Protein AF-A0A4Y9XRD5-F1 (afdb_monomer_lite)

Sequence (574 aa):
MANSDLPDIPLIPIDLPARDARLPQLYKALDHPRHPSVIAAGRTYLYHVQTSDEGRRLMEETLANLTADQSGSYQDRLHAGILQVKPGDMVFSRKEDEPNKTGMADFFQVLVGDRRLWTAEQIAALVALREDILGPREFRTAEKPSRDPQTGLLAGGTAYERTGVLSGKDRGRAYNVGQMKQAQRGVIAPSSNVKAVHDPTPQQKDKDALQSRLIHISTEVAMQSLQYVTDCEEIRNYRDVVCAPIIGHESNCMFDSLQVNVSPATCEDDETIHTEDTLGNSDMLGRSGAEHVDHHDYLGSYSSMLSLSDCPHNWEPARLEITGMGIFVLLTDMTGMIFSGRHKHCPSSIRRPQDAPPAPWAYRLNIILYPAETVAKSDGVVPLAAFPMPKGDGNNNRLSRPYLPTVPWLLAPGQVAPVIQGHSPIPLAVYGDGHEFQNEWPSSNEHFDHTPGVPELPSLLVEAAVFGGIQGPGGRLSNKGTAVSRPSKATPATGATLTEAVGQYRKKQLLPIPTAASRSKVSNVIQQSALHVSGLSDKGKKCAHDTIPVTRTTHKRARITYTDHPSQLLVYRI

pLDDT: mean 70.8, std 28.57, range [24.53, 98.5]

Radius of gyration: 29.86 Å; chains: 1; bounding box: 94×77×71 Å

Structure (mmCIF, N/CA/C/O backbone):
data_AF-A0A4Y9XRD5-F1
#
_entry.id   AF-A0A4Y9XRD5-F1
#
loop_
_atom_site.group_PDB
_atom_site.id
_atom_site.type_symbol
_atom_site.label_atom_id
_atom_site.label_alt_id
_atom_site.label_comp_id
_atom_site.label_asym_id
_atom_site.label_entity_id
_atom_site.label_seq_id
_atom_site.pdbx_PDB_ins_code
_atom_site.Cartn_x
_atom_site.Cartn_y
_atom_site.Cartn_z
_atom_site.occupancy
_atom_site.B_iso_or_equiv
_atom_site.auth_seq_id
_atom_site.auth_comp_id
_atom_site.auth_asym_id
_atom_site.auth_atom_id
_atom_site.pdbx_PDB_model_num
ATOM 1 N N . MET A 1 1 ? 28.708 -15.731 -15.068 1.00 45.31 1 MET A N 1
ATOM 2 C CA . MET A 1 1 ? 28.421 -15.393 -16.478 1.00 45.31 1 MET A CA 1
ATOM 3 C C . MET A 1 1 ? 28.337 -13.882 -16.546 1.00 45.31 1 MET A C 1
ATOM 5 O O . MET A 1 1 ? 27.774 -13.306 -15.623 1.00 45.31 1 MET A O 1
ATOM 9 N N . ALA A 1 2 ? 28.974 -13.236 -17.519 1.00 46.56 2 ALA A N 1
ATOM 10 C CA . ALA A 1 2 ? 28.849 -11.788 -17.666 1.00 46.56 2 ALA A CA 1
ATOM 11 C C . ALA A 1 2 ? 27.420 -11.458 -18.133 1.00 46.56 2 ALA A C 1
ATOM 13 O O . ALA A 1 2 ? 26.852 -12.203 -18.928 1.00 46.56 2 ALA A O 1
ATOM 14 N N . ASN A 1 3 ? 26.835 -10.353 -17.658 1.00 54.28 3 ASN A N 1
ATOM 15 C CA . ASN A 1 3 ? 25.468 -9.931 -18.015 1.00 54.28 3 ASN A CA 1
ATOM 16 C C . ASN A 1 3 ? 25.256 -9.673 -19.528 1.00 54.28 3 ASN A C 1
ATOM 18 O O . ASN A 1 3 ? 24.128 -9.424 -19.937 1.00 54.28 3 ASN A O 1
ATOM 22 N N . SER A 1 4 ? 26.309 -9.720 -20.353 1.00 56.06 4 SER A N 1
ATOM 23 C CA . SER A 1 4 ? 26.270 -9.497 -21.805 1.00 56.06 4 SER A CA 1
ATOM 24 C C . SER A 1 4 ? 25.754 -10.679 -22.632 1.00 56.06 4 SER A C 1
ATOM 26 O O . SER A 1 4 ? 25.512 -10.497 -23.820 1.00 56.06 4 SER A O 1
ATOM 28 N N . ASP A 1 5 ? 25.604 -11.867 -22.037 1.00 70.00 5 ASP A N 1
ATOM 29 C CA . ASP A 1 5 ? 25.270 -13.098 -22.777 1.00 70.00 5 ASP A CA 1
ATOM 30 C C . ASP A 1 5 ? 23.795 -13.516 -22.637 1.00 70.00 5 ASP A C 1
ATOM 32 O O . ASP A 1 5 ? 23.379 -14.539 -23.186 1.00 70.00 5 ASP A O 1
ATOM 36 N N . LEU A 1 6 ? 22.994 -12.760 -21.880 1.00 79.62 6 LEU A N 1
ATOM 37 C CA . LEU A 1 6 ? 21.561 -13.024 -21.764 1.00 79.62 6 LEU A CA 1
ATOM 38 C C . LEU A 1 6 ? 20.837 -12.549 -23.035 1.00 79.62 6 LEU A C 1
ATOM 40 O O . LEU A 1 6 ? 21.185 -11.498 -23.574 1.00 79.62 6 LEU A O 1
ATOM 44 N N . PRO A 1 7 ? 19.836 -13.295 -23.529 1.00 87.56 7 PRO A N 1
ATOM 45 C CA . PRO A 1 7 ? 19.021 -12.839 -24.644 1.00 87.56 7 PRO A CA 1
ATOM 46 C C . PRO A 1 7 ? 18.125 -11.668 -24.225 1.00 87.56 7 PRO A C 1
ATOM 48 O O . PRO A 1 7 ? 17.737 -11.537 -23.061 1.00 87.56 7 PRO A O 1
ATOM 51 N N . ASP A 1 8 ? 17.751 -10.848 -25.202 1.00 93.31 8 ASP A N 1
ATOM 52 C CA . ASP A 1 8 ? 16.735 -9.819 -25.013 1.00 93.31 8 ASP A CA 1
ATOM 53 C C . ASP A 1 8 ? 15.398 -10.440 -24.600 1.00 93.31 8 ASP A C 1
ATOM 55 O O . ASP A 1 8 ? 14.996 -11.497 -25.095 1.00 93.31 8 ASP A O 1
ATOM 59 N N . ILE A 1 9 ? 14.677 -9.749 -23.718 1.00 94.56 9 ILE A N 1
ATOM 60 C CA . ILE A 1 9 ? 13.353 -10.187 -23.275 1.00 94.56 9 ILE A CA 1
ATOM 61 C C . ILE A 1 9 ? 12.340 -9.988 -24.405 1.00 94.56 9 ILE A C 1
ATOM 63 O O . ILE A 1 9 ? 12.159 -8.851 -24.859 1.00 94.56 9 ILE A O 1
ATOM 67 N N . PRO A 1 10 ? 11.594 -11.033 -24.804 1.00 95.38 10 PRO A N 1
ATOM 68 C CA . PRO A 1 10 ? 10.492 -10.883 -25.740 1.00 95.38 10 PRO A CA 1
ATOM 69 C C . PRO A 1 10 ? 9.363 -10.039 -25.136 1.00 95.38 10 PRO A C 1
ATOM 71 O O . PRO A 1 10 ? 8.828 -10.359 -24.069 1.00 95.38 10 PRO A O 1
ATOM 74 N N . LEU A 1 11 ? 8.970 -8.984 -25.851 1.00 97.31 11 LEU A N 1
ATOM 75 C CA . LEU A 1 11 ? 7.864 -8.102 -25.483 1.00 97.31 11 LEU A CA 1
ATOM 76 C C . LEU A 1 11 ? 6.689 -8.295 -26.444 1.00 97.31 11 LEU A C 1
ATOM 78 O O . LEU A 1 11 ? 6.845 -8.184 -27.659 1.00 97.31 11 LEU A O 1
ATOM 82 N N . ILE A 1 12 ? 5.500 -8.544 -25.896 1.00 97.94 12 ILE A N 1
ATOM 83 C CA . ILE A 1 12 ? 4.251 -8.636 -26.662 1.00 97.94 12 ILE A CA 1
ATOM 84 C C . ILE A 1 12 ? 3.376 -7.430 -26.302 1.00 97.94 12 ILE A C 1
ATOM 86 O O . ILE A 1 12 ? 2.995 -7.317 -25.134 1.00 97.94 12 ILE A O 1
ATOM 90 N N . PRO A 1 13 ? 3.038 -6.537 -27.252 1.00 97.94 13 PRO A N 1
ATOM 91 C CA . PRO A 1 13 ? 2.127 -5.428 -26.987 1.00 97.94 13 PRO A CA 1
ATOM 92 C C . PRO A 1 13 ? 0.782 -5.930 -26.459 1.00 97.94 13 PRO A C 1
ATOM 94 O O . PRO A 1 13 ? 0.221 -6.897 -26.978 1.00 97.94 13 PRO A O 1
ATOM 97 N N . ILE A 1 14 ? 0.263 -5.275 -25.424 1.00 97.88 14 ILE A N 1
ATOM 98 C CA . ILE A 1 14 ? -1.069 -5.558 -24.894 1.00 97.88 14 ILE A CA 1
ATOM 99 C C . ILE A 1 14 ? -2.063 -4.647 -25.603 1.00 97.88 14 ILE A C 1
ATOM 101 O O . ILE A 1 14 ? -1.962 -3.423 -25.510 1.00 97.88 14 ILE A O 1
ATOM 105 N N . ASP A 1 15 ? -3.019 -5.256 -26.298 1.00 96.56 15 ASP A N 1
ATOM 106 C CA . ASP A 1 15 ? -4.104 -4.535 -26.953 1.00 96.56 15 ASP A CA 1
ATOM 107 C C . ASP A 1 15 ? -5.185 -4.155 -25.930 1.00 96.56 15 ASP A C 1
ATOM 109 O O . ASP A 1 15 ? -5.810 -5.017 -25.307 1.00 96.56 15 ASP A O 1
ATOM 113 N N . LEU A 1 16 ? -5.364 -2.849 -25.734 1.00 96.44 16 LEU A N 1
ATOM 114 C CA . LEU A 1 16 ? -6.369 -2.244 -24.860 1.00 96.44 16 LEU A CA 1
ATOM 115 C C . LEU A 1 16 ? -7.093 -1.157 -25.676 1.00 96.44 16 LEU A C 1
ATOM 117 O O . LEU A 1 16 ? -6.726 0.013 -25.576 1.00 96.44 16 LEU A O 1
ATOM 121 N N . PRO A 1 17 ? -8.106 -1.511 -26.494 1.00 92.31 17 PRO A N 1
ATOM 122 C CA . PRO A 1 17 ? -8.642 -0.633 -27.545 1.00 92.31 17 PRO A CA 1
ATOM 123 C C . PRO A 1 17 ? -9.184 0.723 -27.073 1.00 92.31 17 PRO A C 1
ATOM 125 O O . PRO A 1 17 ? -9.184 1.686 -27.832 1.00 92.31 17 PRO A O 1
ATOM 128 N N . ALA A 1 18 ? -9.661 0.799 -25.830 1.00 95.69 18 ALA A N 1
ATOM 129 C CA . ALA A 1 18 ? -10.224 2.009 -25.233 1.00 95.69 18 ALA A CA 1
ATOM 130 C C . ALA A 1 18 ? -9.233 2.777 -24.343 1.00 95.69 18 ALA A C 1
ATOM 132 O O . ALA A 1 18 ? -9.622 3.739 -23.683 1.00 95.69 18 ALA A O 1
ATOM 133 N N . ARG A 1 19 ? -7.967 2.343 -24.288 1.00 95.31 19 ARG A N 1
ATOM 134 C CA . ARG A 1 19 ? -6.946 2.958 -23.441 1.00 95.31 19 ARG A CA 1
ATOM 135 C C . ARG A 1 19 ? -6.687 4.389 -23.889 1.00 95.31 19 ARG A C 1
ATOM 137 O O . ARG A 1 19 ? -6.469 4.646 -25.072 1.00 95.31 19 ARG A O 1
ATOM 144 N N . ASP A 1 20 ? -6.665 5.310 -22.930 1.00 94.19 20 ASP A N 1
ATOM 145 C CA . ASP A 1 20 ? -6.269 6.693 -23.184 1.00 94.19 20 ASP A CA 1
ATOM 146 C C . ASP A 1 20 ? -4.866 6.721 -23.812 1.00 94.19 20 ASP A C 1
ATOM 148 O O . ASP A 1 20 ? -3.913 6.194 -23.238 1.00 94.19 20 ASP A O 1
ATOM 152 N N . ALA A 1 21 ? -4.741 7.341 -24.987 1.00 92.94 21 ALA A N 1
ATOM 153 C CA . ALA A 1 21 ? -3.493 7.404 -25.749 1.00 92.94 21 ALA A CA 1
ATOM 154 C C . ALA A 1 21 ? -2.358 8.138 -25.011 1.00 92.94 21 ALA A C 1
ATOM 156 O O . ALA A 1 21 ? -1.198 8.028 -25.399 1.00 92.94 21 ALA A O 1
ATOM 157 N N . ARG A 1 22 ? -2.687 8.895 -23.958 1.00 91.69 22 ARG A N 1
ATOM 158 C CA . ARG A 1 22 ? -1.724 9.543 -23.061 1.00 91.69 22 ARG A CA 1
ATOM 159 C C . ARG A 1 22 ? -1.058 8.570 -22.088 1.00 91.69 22 ARG A C 1
ATOM 161 O O . ARG A 1 22 ? -0.001 8.887 -21.549 1.00 91.69 22 ARG A O 1
ATOM 168 N N . LEU A 1 23 ? -1.680 7.424 -21.815 1.00 93.38 23 LEU A N 1
ATOM 169 C CA . LEU A 1 23 ? -1.117 6.394 -20.946 1.00 93.38 23 LEU A CA 1
ATOM 170 C C . LEU A 1 23 ? -0.045 5.598 -21.697 1.00 93.38 23 LEU A C 1
ATOM 172 O O . LEU A 1 23 ? -0.169 5.381 -22.904 1.00 93.38 23 LEU A O 1
ATOM 176 N N . PRO A 1 24 ? 0.984 5.085 -21.003 1.00 94.38 24 PRO A N 1
ATOM 177 C CA . PRO A 1 24 ? 2.035 4.335 -21.671 1.00 94.38 24 PRO A CA 1
ATOM 178 C C . PRO A 1 24 ? 1.489 3.036 -22.278 1.00 94.38 24 PRO A C 1
ATOM 180 O O . PRO A 1 24 ? 0.614 2.379 -21.695 1.00 94.38 24 PRO A O 1
ATOM 183 N N . GLN A 1 25 ? 2.036 2.637 -23.431 1.00 96.38 25 GLN A N 1
ATOM 184 C CA . GLN A 1 25 ? 1.803 1.311 -24.001 1.00 96.38 25 GLN A CA 1
ATOM 185 C C . GLN A 1 25 ? 2.374 0.252 -23.056 1.00 96.38 25 GLN A C 1
ATOM 187 O O . GLN A 1 25 ? 3.545 0.307 -22.672 1.00 96.38 25 GLN A O 1
ATOM 192 N N . LEU A 1 26 ? 1.542 -0.727 -22.709 1.00 98.12 26 LEU A N 1
ATOM 193 C CA . LEU A 1 26 ? 1.940 -1.853 -21.877 1.00 98.12 26 LEU A CA 1
ATOM 194 C C . LEU A 1 26 ? 2.337 -3.039 -22.756 1.00 98.12 26 LEU A C 1
ATOM 196 O O . LEU A 1 26 ? 1.710 -3.318 -23.780 1.00 98.12 26 LEU A O 1
ATOM 200 N N . TYR A 1 27 ? 3.354 -3.763 -22.321 1.00 98.50 27 TYR A N 1
ATOM 201 C CA . TYR A 1 27 ? 3.843 -4.979 -22.945 1.00 98.50 27 TYR A CA 1
ATOM 202 C C . TYR A 1 27 ? 3.793 -6.110 -21.930 1.00 98.50 27 TYR A C 1
ATOM 204 O O . TYR A 1 27 ? 4.066 -5.911 -20.748 1.00 98.50 27 TYR A O 1
ATOM 212 N N . LYS A 1 28 ? 3.489 -7.318 -22.390 1.00 98.12 28 LYS A N 1
ATOM 213 C CA . LYS A 1 28 ? 3.773 -8.534 -21.640 1.00 98.12 28 LYS A CA 1
ATOM 214 C C . LYS A 1 28 ? 5.231 -8.912 -21.891 1.00 98.12 28 LYS A C 1
ATOM 216 O O . LYS A 1 28 ? 5.598 -9.177 -23.034 1.00 98.12 28 LYS A O 1
ATOM 221 N N . ALA A 1 29 ? 6.032 -8.944 -20.833 1.00 97.19 29 ALA A N 1
ATOM 222 C CA . ALA A 1 29 ? 7.408 -9.423 -20.867 1.00 97.19 29 ALA A CA 1
ATOM 223 C C . ALA A 1 29 ? 7.432 -10.927 -20.566 1.00 97.19 29 ALA A C 1
ATOM 225 O O . ALA A 1 29 ? 6.934 -11.363 -19.525 1.00 97.19 29 ALA A O 1
ATOM 226 N N . LEU A 1 30 ? 7.963 -11.729 -21.489 1.00 94.38 30 LEU A N 1
ATOM 227 C CA . LEU A 1 30 ? 8.074 -13.178 -21.309 1.00 94.38 30 LEU A CA 1
ATOM 228 C C . LEU A 1 30 ? 9.370 -13.528 -20.577 1.00 94.38 30 LEU A C 1
ATOM 230 O O . LEU A 1 30 ? 10.419 -13.004 -20.930 1.00 94.38 30 LEU A O 1
ATOM 234 N N . ASP A 1 31 ? 9.287 -14.406 -19.574 1.00 90.88 31 ASP A N 1
ATOM 235 C CA . ASP A 1 31 ? 10.446 -14.947 -18.846 1.00 90.88 31 ASP A CA 1
ATOM 236 C C . ASP A 1 31 ? 11.402 -13.870 -18.298 1.00 90.88 31 ASP A C 1
ATOM 238 O O . ASP A 1 31 ? 12.624 -13.981 -18.369 1.00 90.88 31 ASP A O 1
ATOM 242 N N . HIS A 1 32 ? 10.831 -12.793 -17.753 1.00 94.50 32 HIS A N 1
ATOM 243 C CA . HIS A 1 32 ? 11.605 -11.671 -17.230 1.00 94.50 32 HIS A CA 1
ATOM 244 C C . HIS A 1 32 ? 12.538 -12.123 -16.087 1.00 94.50 32 HIS A C 1
ATOM 246 O O . HIS A 1 32 ? 12.044 -12.662 -15.095 1.00 94.50 32 HIS A O 1
ATOM 252 N N . PRO A 1 33 ? 13.858 -11.851 -16.136 1.00 92.88 33 PRO A N 1
ATOM 253 C CA . PRO A 1 33 ? 14.829 -12.420 -15.199 1.00 92.88 33 PRO A CA 1
ATOM 254 C C . PRO A 1 33 ? 14.672 -11.889 -13.771 1.00 92.88 33 PRO A C 1
ATOM 256 O O . PRO A 1 33 ? 15.080 -12.543 -12.817 1.00 92.88 33 PRO A O 1
ATOM 259 N N . ARG A 1 34 ? 14.052 -10.711 -13.614 1.00 92.44 34 ARG A N 1
ATOM 260 C CA . ARG A 1 34 ? 13.703 -10.130 -12.305 1.00 92.44 34 ARG A CA 1
ATOM 261 C C . ARG A 1 34 ? 12.326 -10.557 -11.776 1.00 92.44 34 ARG A C 1
ATOM 263 O O . ARG A 1 34 ? 11.930 -10.071 -10.725 1.00 92.44 34 ARG A O 1
ATOM 270 N N . HIS A 1 35 ? 11.590 -11.422 -12.484 1.00 92.69 35 HIS A N 1
ATOM 271 C CA . HIS A 1 35 ? 10.378 -12.048 -11.950 1.00 92.69 35 HIS A CA 1
ATOM 272 C C . HIS A 1 35 ? 10.778 -13.341 -11.220 1.00 92.69 35 HIS A C 1
ATOM 274 O O . HIS A 1 35 ? 11.271 -14.272 -11.861 1.00 92.69 35 HIS A O 1
ATOM 280 N N . PRO A 1 36 ? 10.582 -13.448 -9.895 1.00 87.50 36 PRO A N 1
ATOM 281 C CA . PRO A 1 36 ? 10.990 -14.634 -9.150 1.00 87.50 36 PRO A CA 1
ATOM 282 C C . PRO A 1 36 ? 10.226 -15.888 -9.583 1.00 87.50 36 PRO A C 1
ATOM 284 O O . PRO A 1 36 ? 8.997 -15.907 -9.605 1.00 87.50 36 PRO A O 1
ATOM 287 N N . SER A 1 37 ? 10.944 -16.984 -9.829 1.00 84.00 37 SER A N 1
ATOM 288 C CA . SER A 1 37 ? 10.353 -18.263 -10.258 1.00 84.00 37 SER A CA 1
ATOM 289 C C . SER A 1 37 ? 9.362 -18.861 -9.252 1.00 84.00 37 SER A C 1
ATOM 291 O O . SER A 1 37 ? 8.457 -19.598 -9.629 1.00 84.00 37 SER A O 1
ATOM 293 N N . VAL A 1 38 ? 9.481 -18.520 -7.969 1.00 81.25 38 VAL A N 1
ATOM 294 C CA . VAL A 1 38 ? 8.516 -18.904 -6.923 1.00 81.25 38 VAL A CA 1
ATOM 295 C C . VAL A 1 38 ? 7.133 -18.266 -7.120 1.00 81.25 38 VAL A C 1
ATOM 297 O O . VAL A 1 38 ? 6.136 -18.803 -6.645 1.00 81.25 38 VAL A O 1
ATOM 300 N N . ILE A 1 39 ? 7.045 -17.184 -7.900 1.00 83.50 39 ILE A N 1
ATOM 301 C CA . ILE A 1 39 ? 5.801 -16.515 -8.303 1.00 83.50 39 ILE A CA 1
ATOM 302 C C . ILE A 1 39 ? 5.421 -16.921 -9.747 1.00 83.50 39 ILE A C 1
ATOM 304 O O . ILE A 1 39 ? 4.783 -16.172 -10.473 1.00 83.50 39 ILE A O 1
ATOM 308 N N . ALA A 1 40 ? 5.758 -18.142 -10.187 1.00 69.00 40 ALA A N 1
ATOM 309 C CA . ALA A 1 40 ? 5.592 -18.603 -11.580 1.00 69.00 40 ALA A CA 1
ATOM 310 C C . ALA A 1 40 ? 4.178 -18.468 -12.185 1.00 69.00 40 ALA A C 1
ATOM 312 O O . ALA A 1 40 ? 4.020 -18.522 -13.402 1.00 69.00 40 ALA A O 1
ATOM 313 N N . ALA A 1 41 ? 3.134 -18.327 -11.364 1.00 78.19 41 ALA A N 1
ATOM 314 C CA . ALA A 1 41 ? 1.770 -18.114 -11.849 1.00 78.19 41 ALA A CA 1
ATOM 315 C C . ALA A 1 41 ? 1.508 -16.675 -12.343 1.00 78.19 41 ALA A C 1
ATOM 317 O O . ALA A 1 41 ? 0.489 -16.430 -12.992 1.00 78.19 41 ALA A O 1
ATOM 318 N N . GLY A 1 42 ? 2.384 -15.734 -11.992 1.00 87.56 42 GLY A N 1
ATOM 319 C CA . GLY A 1 42 ? 2.272 -14.320 -12.304 1.00 87.56 42 GLY A CA 1
ATOM 320 C C . GLY A 1 42 ? 2.701 -13.954 -13.719 1.00 87.56 42 GLY A C 1
ATOM 321 O O . GLY A 1 42 ? 3.434 -14.677 -14.391 1.00 87.56 42 GLY A O 1
ATOM 322 N N . ARG A 1 43 ? 2.256 -12.788 -14.183 1.00 96.00 43 ARG A N 1
ATOM 323 C CA . ARG A 1 43 ? 2.679 -12.183 -15.450 1.00 96.00 43 ARG A CA 1
ATOM 324 C C . ARG A 1 43 ? 3.590 -11.000 -15.182 1.00 96.00 43 ARG A C 1
ATOM 326 O O . ARG A 1 43 ? 3.392 -10.259 -14.226 1.00 96.00 43 ARG A O 1
ATOM 333 N N . THR A 1 44 ? 4.539 -10.778 -16.081 1.00 97.44 44 THR A N 1
ATOM 334 C CA . THR A 1 44 ? 5.322 -9.545 -16.081 1.00 97.44 44 THR A CA 1
ATOM 335 C C . THR A 1 44 ? 4.760 -8.573 -17.101 1.00 97.44 44 THR A C 1
ATOM 337 O O . THR A 1 44 ? 4.628 -8.904 -18.283 1.00 97.44 44 THR A O 1
ATOM 340 N N . TYR A 1 45 ? 4.470 -7.363 -16.645 1.00 98.38 45 TYR A N 1
ATOM 341 C CA . TYR A 1 45 ? 4.152 -6.225 -17.488 1.00 98.38 45 TYR A CA 1
ATOM 342 C C . TYR A 1 45 ? 5.330 -5.262 -17.523 1.00 98.38 45 TYR A C 1
ATOM 344 O O . TYR A 1 45 ? 6.021 -5.067 -16.526 1.00 98.38 45 TYR A O 1
ATOM 352 N N . LEU A 1 46 ? 5.544 -4.653 -18.679 1.00 98.06 46 LEU A N 1
ATOM 353 C CA . LEU A 1 46 ? 6.594 -3.676 -18.899 1.00 98.06 46 LEU A CA 1
ATOM 354 C C . LEU A 1 46 ? 6.024 -2.487 -19.656 1.00 98.06 46 LEU A C 1
ATOM 356 O O . LEU A 1 46 ? 5.208 -2.657 -20.560 1.00 98.06 46 LEU A O 1
ATOM 360 N N . TYR A 1 47 ? 6.472 -1.289 -19.314 1.00 97.38 47 TYR A N 1
ATOM 361 C CA . TYR A 1 47 ? 6.231 -0.105 -20.127 1.00 97.38 47 TYR A CA 1
ATOM 362 C C . TYR A 1 47 ? 7.506 0.707 -20.293 1.00 97.38 47 TYR A C 1
ATOM 364 O O . TYR A 1 47 ? 8.438 0.614 -19.491 1.00 97.38 47 TYR A O 1
ATOM 372 N N . HIS A 1 48 ? 7.560 1.490 -21.362 1.00 95.44 48 HIS A N 1
ATOM 373 C CA . HIS A 1 48 ? 8.704 2.347 -21.617 1.00 95.44 48 HIS A CA 1
ATOM 374 C C . HIS A 1 48 ? 8.542 3.705 -20.938 1.00 95.44 48 HIS A C 1
ATOM 376 O O . HIS A 1 48 ? 7.445 4.258 -20.895 1.00 95.44 48 HIS A O 1
ATOM 382 N N . VAL A 1 49 ? 9.644 4.229 -20.406 1.00 92.94 49 VAL A N 1
ATOM 383 C CA . VAL A 1 49 ? 9.715 5.566 -19.815 1.00 92.94 49 VAL A CA 1
ATOM 384 C C . VAL A 1 49 ? 10.697 6.434 -20.582 1.00 92.94 49 VAL A C 1
ATOM 386 O O . VAL A 1 49 ? 11.825 6.026 -20.870 1.00 92.94 49 VAL A O 1
ATOM 389 N N . GLN A 1 50 ? 10.273 7.661 -20.869 1.00 90.12 50 GLN A N 1
ATOM 390 C CA . GLN A 1 50 ? 11.145 8.693 -21.410 1.00 90.12 50 GLN A CA 1
ATOM 391 C C . GLN A 1 50 ? 11.913 9.356 -20.274 1.00 90.12 50 GLN A C 1
ATOM 393 O O . GLN A 1 50 ? 11.324 9.944 -19.367 1.00 90.12 50 GLN A O 1
ATOM 398 N N . THR A 1 51 ? 13.239 9.254 -20.320 1.00 88.62 51 THR A N 1
ATOM 399 C CA . THR A 1 51 ? 14.126 9.810 -19.289 1.00 88.62 51 THR A CA 1
ATOM 400 C C . THR A 1 51 ? 14.845 11.084 -19.707 1.00 88.62 51 THR A C 1
ATOM 402 O O . THR A 1 51 ? 15.537 11.666 -18.876 1.00 88.62 51 THR A O 1
ATOM 405 N N . SER A 1 52 ? 14.675 11.543 -20.951 1.00 90.06 52 SER A N 1
ATOM 406 C CA . SER A 1 52 ? 15.146 12.867 -21.366 1.00 90.06 52 SER A CA 1
ATOM 407 C C . SER A 1 52 ? 14.422 13.966 -20.581 1.00 90.06 52 SER A C 1
ATOM 409 O O . SER A 1 52 ? 13.277 13.785 -20.166 1.00 90.06 52 SER A O 1
ATOM 411 N N . ASP A 1 53 ? 15.060 15.122 -20.388 1.00 88.38 53 ASP A N 1
ATOM 412 C CA . ASP A 1 53 ? 14.441 16.252 -19.678 1.00 88.38 53 ASP A CA 1
ATOM 413 C C . ASP A 1 53 ? 13.112 16.681 -20.318 1.00 88.38 53 ASP A C 1
ATOM 415 O O . ASP A 1 53 ? 12.144 16.981 -19.619 1.00 88.38 53 ASP A O 1
ATOM 419 N N . GLU A 1 54 ? 13.054 16.681 -21.651 1.00 89.75 54 GLU A N 1
ATOM 420 C CA . GLU A 1 54 ? 11.842 16.982 -22.415 1.00 89.75 54 GLU A CA 1
ATOM 421 C C . GLU A 1 54 ? 10.759 15.919 -22.205 1.00 89.75 54 GLU A C 1
ATOM 423 O O . GLU A 1 54 ? 9.629 16.263 -21.861 1.00 89.75 54 GLU A O 1
ATOM 428 N N . GLY A 1 55 ? 11.107 14.635 -22.333 1.00 87.12 55 GLY A N 1
ATOM 429 C CA . GLY A 1 55 ? 10.159 13.537 -22.147 1.00 87.12 55 GLY A CA 1
ATOM 430 C C . GLY A 1 55 ? 9.621 13.461 -20.718 1.00 87.12 55 GLY A C 1
ATOM 431 O O . GLY A 1 55 ? 8.433 13.230 -20.509 1.00 87.12 55 GLY A O 1
ATOM 432 N N . ARG A 1 56 ? 10.463 13.752 -19.719 1.00 86.25 56 ARG A N 1
ATOM 433 C CA . ARG A 1 56 ? 10.050 13.852 -18.314 1.00 86.25 56 ARG A CA 1
ATOM 434 C C . ARG A 1 56 ? 9.049 14.981 -18.088 1.00 86.25 56 ARG A C 1
ATOM 436 O O . ARG A 1 56 ? 8.030 14.738 -17.450 1.00 86.25 56 ARG A O 1
ATOM 443 N N . ARG A 1 57 ? 9.304 16.181 -18.626 1.00 87.56 57 ARG A N 1
ATOM 444 C CA . ARG A 1 57 ? 8.370 17.320 -18.531 1.00 87.56 57 ARG A CA 1
ATOM 445 C C . ARG A 1 57 ? 7.043 17.018 -19.215 1.00 87.56 57 ARG A C 1
ATOM 447 O O . ARG A 1 57 ? 5.993 17.238 -18.623 1.00 87.56 57 ARG A O 1
ATOM 454 N N . LEU A 1 58 ? 7.088 16.468 -20.429 1.00 86.31 58 LEU A N 1
ATOM 455 C CA . LEU A 1 58 ? 5.882 16.093 -21.164 1.00 86.31 58 LEU A CA 1
ATOM 456 C C . LEU A 1 58 ? 5.067 15.052 -20.393 1.00 86.31 58 LEU A C 1
ATOM 458 O O . LEU A 1 58 ? 3.843 15.152 -20.303 1.00 86.31 58 LEU A O 1
ATOM 462 N N . MET A 1 59 ? 5.739 14.062 -19.807 1.00 84.56 59 MET A N 1
ATOM 463 C CA . MET A 1 59 ? 5.083 13.047 -18.997 1.00 84.56 59 MET A CA 1
ATOM 464 C C . MET A 1 59 ? 4.488 13.644 -17.717 1.00 84.56 59 MET A C 1
ATOM 466 O O . MET A 1 59 ? 3.346 13.340 -17.393 1.00 84.56 59 MET A O 1
ATOM 470 N N . GLU A 1 60 ? 5.190 14.542 -17.029 1.00 84.31 60 GLU A N 1
ATOM 471 C CA . GLU A 1 60 ? 4.665 15.258 -15.861 1.00 84.31 60 GLU A CA 1
ATOM 472 C C . GLU A 1 60 ? 3.401 16.069 -16.196 1.00 84.31 60 GLU A C 1
ATOM 474 O O . GLU A 1 60 ? 2.380 15.929 -15.519 1.00 84.31 60 GLU A O 1
ATOM 479 N N . GLU A 1 61 ? 3.425 16.847 -17.282 1.00 87.12 61 GLU A N 1
ATOM 480 C CA . GLU A 1 61 ? 2.260 17.596 -17.770 1.00 87.12 61 GLU A CA 1
ATOM 481 C C . GLU A 1 61 ? 1.099 16.664 -18.145 1.00 87.12 61 GLU A C 1
ATOM 483 O O . GLU A 1 61 ? -0.065 16.937 -17.839 1.00 87.12 61 GLU A O 1
ATOM 488 N N . THR A 1 62 ? 1.407 15.534 -18.778 1.00 86.19 62 THR A N 1
ATOM 489 C CA . THR A 1 62 ? 0.414 14.527 -19.159 1.00 86.19 62 THR A CA 1
ATOM 490 C C . THR A 1 62 ? -0.257 13.923 -17.924 1.00 86.19 62 THR A C 1
ATOM 492 O O . THR A 1 62 ? -1.485 13.873 -17.850 1.00 86.19 62 THR A O 1
ATOM 495 N N . LEU A 1 63 ? 0.534 13.531 -16.922 1.00 83.75 63 LEU A N 1
ATOM 496 C CA . LEU A 1 63 ? 0.070 12.934 -15.667 1.00 83.75 63 LEU A CA 1
ATOM 497 C C . LEU A 1 63 ? -0.716 13.911 -14.794 1.00 83.75 63 LEU A C 1
ATOM 499 O O . LEU A 1 63 ? -1.683 13.509 -14.146 1.00 83.75 63 LEU A O 1
ATOM 503 N N . ALA A 1 64 ? -0.339 15.192 -14.787 1.00 84.38 64 ALA A N 1
ATOM 504 C CA . ALA A 1 64 ? -1.082 16.230 -14.079 1.00 84.38 64 ALA A CA 1
ATOM 505 C C . ALA A 1 64 ? -2.525 16.356 -14.601 1.00 84.38 64 ALA A C 1
ATOM 507 O O . ALA A 1 64 ? -3.443 16.610 -13.822 1.00 84.38 64 ALA A O 1
ATOM 508 N N . ASN A 1 65 ? -2.722 16.111 -15.901 1.00 86.00 65 ASN A N 1
ATOM 509 C CA . ASN A 1 65 ? -4.009 16.195 -16.596 1.00 86.00 65 ASN A CA 1
ATOM 510 C C . ASN A 1 65 ? -4.751 14.850 -16.715 1.00 86.00 65 ASN A C 1
ATOM 512 O O . ASN A 1 65 ? -5.826 14.791 -17.322 1.00 86.00 65 ASN A O 1
ATOM 516 N N . LEU A 1 66 ? -4.181 13.762 -16.195 1.00 88.25 66 LEU A N 1
ATOM 517 C CA . LEU A 1 66 ? -4.845 12.466 -16.091 1.00 88.25 66 LEU A CA 1
ATOM 518 C C . LEU A 1 66 ? -5.546 12.378 -14.739 1.00 88.25 66 LEU A C 1
ATOM 520 O O . LEU A 1 66 ? -4.908 12.531 -13.700 1.00 88.25 66 LEU A O 1
ATOM 524 N N . THR A 1 67 ? -6.848 12.121 -14.748 1.00 84.38 67 THR A N 1
ATOM 525 C CA . THR A 1 67 ? -7.647 11.894 -13.539 1.00 84.38 67 THR A CA 1
ATOM 526 C C . THR A 1 67 ? -8.176 10.473 -13.561 1.00 84.38 67 THR A C 1
ATOM 528 O O . THR A 1 67 ? -8.820 10.079 -14.535 1.00 84.38 67 THR A O 1
ATOM 531 N N . ALA A 1 68 ? -7.924 9.720 -12.496 1.00 81.69 68 ALA A N 1
ATOM 532 C CA . ALA A 1 68 ? -8.578 8.441 -12.286 1.00 81.69 68 ALA A CA 1
ATOM 533 C C . ALA A 1 68 ? -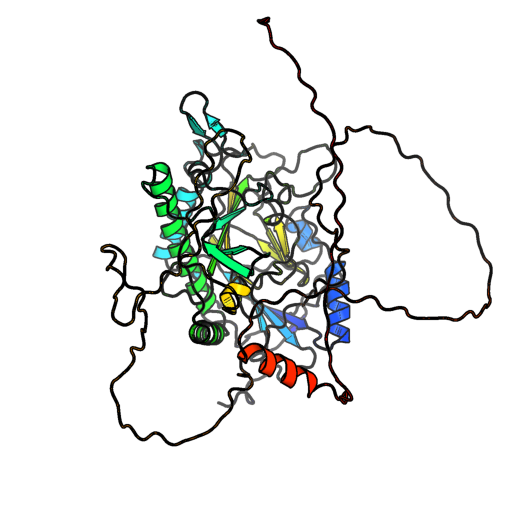10.077 8.662 -12.073 1.00 81.69 68 ALA A C 1
ATOM 535 O O . ALA A 1 68 ? -10.500 9.491 -11.266 1.00 81.69 68 ALA A O 1
ATOM 536 N N . ASP A 1 69 ? -10.879 7.895 -12.795 1.00 78.94 69 ASP A N 1
ATOM 537 C CA . ASP A 1 69 ? -12.320 7.874 -12.610 1.00 78.94 69 ASP A CA 1
ATOM 538 C C . ASP A 1 69 ? -12.655 6.860 -11.507 1.00 78.94 69 ASP A C 1
ATOM 540 O O . ASP A 1 69 ? -12.571 5.644 -11.691 1.00 78.94 69 ASP A O 1
ATOM 544 N N . GLN A 1 70 ? -12.980 7.392 -10.325 1.00 71.62 70 GLN A N 1
ATOM 545 C CA . GLN A 1 70 ? -13.373 6.601 -9.156 1.00 71.62 70 GLN A CA 1
ATOM 546 C C . GLN A 1 70 ? -14.813 6.075 -9.257 1.00 71.62 70 GLN A C 1
ATOM 548 O O . GLN A 1 70 ? -15.203 5.207 -8.471 1.00 71.62 70 GLN A O 1
ATOM 553 N N . SER A 1 71 ? -15.599 6.569 -10.219 1.00 70.12 71 SER A N 1
ATOM 554 C CA . SER A 1 71 ? -16.952 6.084 -10.470 1.00 70.12 71 SER A CA 1
ATOM 555 C C . SER A 1 71 ? -16.936 4.718 -11.164 1.00 70.12 71 SER A C 1
ATOM 557 O O . SER A 1 71 ? -15.886 4.181 -11.524 1.00 70.12 71 SER A O 1
ATOM 559 N N . GLY A 1 72 ? -18.117 4.110 -11.300 1.00 78.56 72 GLY A N 1
ATOM 560 C CA . GLY A 1 72 ? -18.285 2.901 -12.115 1.00 78.56 72 GLY A CA 1
ATOM 561 C C . GLY A 1 72 ? -17.625 1.638 -11.548 1.00 78.56 72 GLY A C 1
ATOM 562 O O . GLY A 1 72 ? -16.763 1.685 -10.671 1.00 78.56 72 GLY A O 1
ATOM 563 N N . SER A 1 73 ? -18.096 0.486 -11.991 1.00 87.75 73 SER A N 1
ATOM 564 C CA . SER A 1 73 ? -17.618 -0.838 -11.596 1.00 87.75 73 SER A CA 1
ATOM 565 C C . SER A 1 73 ? -16.202 -1.113 -12.114 1.00 87.75 73 SER A C 1
ATOM 567 O O . SER A 1 73 ? -15.680 -0.406 -12.980 1.00 87.75 73 SER A O 1
ATOM 569 N N . TYR A 1 74 ? -15.538 -2.155 -11.614 1.00 90.56 74 TYR A N 1
ATOM 570 C CA . TYR A 1 74 ? -14.199 -2.504 -12.102 1.00 90.56 74 TYR A CA 1
ATOM 571 C C . TYR A 1 74 ? -14.255 -2.972 -13.563 1.00 90.56 74 TYR A C 1
ATOM 573 O O . TYR A 1 74 ? -13.265 -2.870 -14.285 1.00 90.56 74 TYR A O 1
ATOM 581 N N . GLN A 1 75 ? -15.421 -3.448 -14.014 1.00 91.94 75 GLN A N 1
ATOM 582 C CA . GLN A 1 75 ? -15.682 -3.755 -15.417 1.00 91.94 75 GLN A CA 1
ATOM 583 C C . GLN A 1 75 ? -15.635 -2.486 -16.270 1.00 91.94 75 GLN A C 1
ATOM 585 O O . GLN A 1 75 ? -15.050 -2.506 -17.348 1.00 91.94 75 GLN A O 1
ATOM 590 N N . ASP A 1 76 ? -16.126 -1.354 -15.759 1.00 91.06 76 ASP A N 1
ATOM 591 C CA . ASP A 1 76 ? -16.013 -0.066 -16.452 1.00 91.06 76 ASP A CA 1
ATOM 592 C C . ASP A 1 76 ? -14.552 0.373 -16.601 1.00 91.06 76 ASP A C 1
ATOM 594 O O . ASP A 1 76 ? -14.199 1.020 -17.584 1.00 91.06 76 ASP A O 1
ATOM 598 N N . ARG A 1 77 ? -13.670 -0.019 -15.670 1.00 92.50 77 ARG A N 1
ATOM 599 C CA . ARG A 1 77 ? -12.219 0.228 -15.782 1.00 92.50 77 ARG A CA 1
ATOM 600 C C . ARG A 1 77 ? -11.563 -0.640 -16.844 1.00 92.50 77 ARG A C 1
ATOM 602 O O . ARG A 1 77 ? -10.758 -0.139 -17.627 1.00 92.50 77 ARG A O 1
ATOM 609 N N . LEU A 1 78 ? -11.958 -1.908 -16.928 1.00 94.88 78 LEU A N 1
ATOM 610 C CA . LEU A 1 78 ? -11.533 -2.789 -18.016 1.00 94.88 78 LEU A CA 1
ATOM 611 C C . LEU A 1 78 ? -12.002 -2.247 -19.376 1.00 94.88 78 LEU A C 1
ATOM 613 O O . LEU A 1 78 ? -11.206 -2.171 -20.311 1.00 94.88 78 LEU A O 1
ATOM 617 N N . HIS A 1 79 ? -13.260 -1.804 -19.474 1.00 94.19 79 HIS A N 1
ATOM 618 C CA . HIS A 1 79 ? -13.811 -1.186 -20.682 1.00 94.19 79 HIS A CA 1
ATOM 619 C C . HIS A 1 79 ? -13.143 0.143 -21.043 1.00 94.19 79 HIS A C 1
ATOM 621 O O . HIS A 1 79 ? -13.095 0.474 -22.221 1.00 94.19 79 HIS A O 1
ATOM 627 N N . ALA A 1 80 ? -12.596 0.876 -20.071 1.00 93.62 80 ALA A N 1
ATOM 628 C CA . ALA A 1 80 ? -11.806 2.090 -20.287 1.00 93.62 80 ALA A CA 1
ATOM 629 C C . ALA A 1 80 ? -10.331 1.814 -20.660 1.00 93.62 80 ALA A C 1
ATOM 631 O O . ALA A 1 80 ? -9.517 2.734 -20.716 1.00 93.62 80 ALA A O 1
ATOM 632 N N . GLY A 1 81 ? -9.948 0.551 -20.887 1.00 95.88 81 GLY A N 1
ATOM 633 C CA . GLY A 1 81 ? -8.578 0.186 -21.260 1.00 95.88 81 GLY A CA 1
ATOM 634 C C . GLY A 1 81 ? -7.557 0.326 -20.124 1.00 95.88 81 GLY A C 1
ATOM 635 O O . GLY A 1 81 ? -6.355 0.467 -20.384 1.00 95.88 81 GLY A O 1
ATOM 636 N N . ILE A 1 82 ? -8.013 0.281 -18.868 1.00 96.56 82 ILE A N 1
ATOM 637 C CA . ILE A 1 82 ? -7.149 0.217 -17.685 1.00 96.56 82 ILE A CA 1
ATOM 638 C C . ILE A 1 82 ? -6.871 -1.258 -17.373 1.00 96.56 82 ILE A C 1
ATOM 640 O O . ILE A 1 82 ? -7.787 -2.074 -17.256 1.00 96.56 82 ILE A O 1
ATOM 644 N N . LEU A 1 83 ? -5.594 -1.626 -17.254 1.00 97.81 83 LEU A N 1
ATOM 645 C CA . LEU A 1 83 ? -5.192 -3.020 -17.066 1.00 97.81 83 LEU A CA 1
ATOM 646 C C . LEU A 1 83 ? -5.371 -3.453 -15.605 1.00 97.81 83 LEU A C 1
ATOM 648 O O . LEU A 1 83 ? -4.802 -2.848 -14.698 1.00 97.81 83 LEU A O 1
ATOM 652 N N . GLN A 1 84 ? -6.076 -4.559 -15.375 1.00 97.81 84 GLN A N 1
ATOM 653 C CA . GLN A 1 84 ? -6.079 -5.205 -14.064 1.00 97.81 84 GLN A CA 1
ATOM 654 C C . GLN A 1 84 ? -4.773 -5.978 -13.839 1.00 97.81 84 GLN A C 1
ATOM 656 O O . GLN A 1 84 ? -4.497 -6.951 -14.546 1.00 97.81 84 GLN A O 1
ATOM 661 N N . VAL A 1 85 ? -4.030 -5.609 -12.799 1.00 97.81 85 VAL A N 1
ATOM 662 C CA . VAL A 1 85 ? -2.862 -6.351 -12.307 1.00 97.81 85 VAL A CA 1
ATOM 663 C C . VAL A 1 85 ? -3.322 -7.279 -11.182 1.00 97.81 85 VAL A C 1
ATOM 665 O O . VAL A 1 85 ? -4.002 -6.853 -10.245 1.00 97.81 85 VAL A O 1
ATOM 668 N N . LYS A 1 86 ? -3.028 -8.575 -11.312 1.00 96.38 86 LYS A N 1
ATOM 669 C CA . LYS A 1 86 ? -3.556 -9.634 -10.437 1.00 96.38 86 LYS A CA 1
ATOM 670 C C . LYS A 1 86 ? -2.486 -10.159 -9.479 1.00 96.38 86 LYS A C 1
ATOM 672 O O . LYS A 1 86 ? -1.304 -9.989 -9.749 1.00 96.38 86 LYS A O 1
ATOM 677 N N . PRO A 1 87 ? -2.866 -10.851 -8.391 1.00 95.50 87 PRO A N 1
ATOM 678 C CA . PRO A 1 87 ? -1.895 -11.503 -7.525 1.00 95.50 87 PRO A CA 1
ATOM 679 C C . PRO A 1 87 ? -0.938 -12.441 -8.272 1.00 95.50 87 PRO A C 1
ATOM 681 O O . PRO A 1 87 ? -1.360 -13.366 -8.974 1.00 95.50 87 PRO A O 1
ATOM 684 N N . GLY A 1 88 ? 0.352 -12.206 -8.064 1.00 94.88 88 GLY A N 1
ATOM 685 C CA . GLY A 1 88 ? 1.483 -12.802 -8.760 1.00 94.88 88 GLY A CA 1
ATOM 686 C C . GLY A 1 88 ? 2.075 -11.896 -9.843 1.00 94.88 88 GLY A C 1
ATOM 687 O O . GLY A 1 88 ? 3.240 -12.050 -10.187 1.00 94.88 88 GLY A O 1
ATOM 688 N N . ASP A 1 89 ? 1.310 -10.947 -10.382 1.00 97.44 89 ASP A N 1
ATOM 689 C CA . ASP A 1 89 ? 1.797 -10.079 -11.447 1.00 97.44 89 ASP A CA 1
ATOM 690 C C . ASP A 1 89 ? 2.811 -9.047 -10.920 1.00 97.44 89 ASP A C 1
ATOM 692 O O . ASP A 1 89 ? 2.702 -8.531 -9.800 1.00 97.44 89 ASP A O 1
ATOM 696 N N . MET A 1 90 ? 3.772 -8.704 -11.779 1.00 97.38 90 MET A N 1
ATOM 697 C CA . MET A 1 90 ? 4.755 -7.647 -11.552 1.00 97.38 90 MET A CA 1
ATOM 698 C C . MET A 1 90 ? 4.733 -6.641 -12.699 1.00 97.38 90 MET A C 1
ATOM 700 O O . MET A 1 90 ? 4.523 -7.006 -13.856 1.00 97.38 90 MET A O 1
ATOM 704 N N . VAL A 1 91 ? 4.981 -5.374 -12.384 1.00 98.00 91 VAL A N 1
ATOM 705 C CA . VAL A 1 91 ? 5.117 -4.287 -13.355 1.00 98.00 91 VAL A CA 1
ATOM 706 C C . VAL A 1 91 ? 6.523 -3.721 -13.252 1.00 98.00 91 VAL A C 1
ATOM 708 O O . VAL A 1 91 ? 6.997 -3.418 -12.155 1.00 98.00 91 VAL A O 1
ATOM 711 N N . PHE A 1 92 ? 7.163 -3.553 -14.402 1.00 97.38 92 PHE A N 1
ATOM 712 C CA . PHE A 1 92 ? 8.459 -2.913 -14.547 1.00 97.38 92 PHE A CA 1
ATOM 713 C C . PHE A 1 92 ? 8.378 -1.753 -15.539 1.00 97.38 92 PHE A C 1
ATOM 715 O O . PHE A 1 92 ? 7.487 -1.688 -16.389 1.00 97.38 92 PHE A O 1
ATOM 722 N N . SER A 1 93 ? 9.346 -0.850 -15.460 1.00 95.94 93 SER A N 1
ATOM 723 C CA . SER A 1 93 ? 9.569 0.181 -16.467 1.00 95.94 93 SER A CA 1
ATOM 724 C C . SER A 1 93 ? 10.961 0.058 -17.068 1.00 95.94 93 SER A C 1
ATOM 726 O O . SER A 1 93 ? 11.922 -0.189 -16.340 1.00 95.94 93 SER A O 1
ATOM 728 N N . ARG A 1 94 ? 11.094 0.337 -18.362 1.00 96.06 94 ARG A N 1
ATOM 729 C CA . ARG A 1 94 ? 12.379 0.359 -19.070 1.00 96.06 94 ARG A CA 1
ATOM 730 C C . ARG A 1 94 ? 12.596 1.715 -19.722 1.00 96.06 94 ARG A C 1
ATOM 732 O O . ARG A 1 94 ? 11.689 2.220 -20.379 1.00 96.06 94 ARG A O 1
ATOM 739 N N . LYS A 1 95 ? 13.794 2.290 -19.615 1.00 95.00 95 LYS A N 1
ATOM 740 C CA . LYS A 1 95 ? 14.115 3.511 -20.373 1.00 95.00 95 LYS A CA 1
ATOM 741 C C . LYS A 1 95 ? 14.019 3.227 -21.874 1.00 95.00 95 LYS A C 1
ATOM 743 O O . LYS A 1 95 ? 14.429 2.156 -22.327 1.00 95.00 95 LYS A O 1
ATOM 748 N N . GLU A 1 96 ? 13.445 4.138 -22.654 1.00 90.88 96 GLU A N 1
ATOM 749 C CA . GLU A 1 96 ? 13.314 3.943 -24.110 1.00 90.88 96 GLU A CA 1
ATOM 750 C C . GLU A 1 96 ? 14.675 3.673 -24.773 1.00 90.88 96 GLU A C 1
ATOM 752 O O . GLU A 1 96 ? 14.822 2.723 -25.551 1.00 90.88 96 GLU A O 1
ATOM 757 N N . ASP A 1 97 ? 15.685 4.440 -24.367 1.00 89.75 97 ASP A N 1
ATOM 758 C CA . ASP A 1 97 ? 17.059 4.402 -24.859 1.00 89.75 97 ASP A CA 1
ATOM 759 C C . ASP A 1 97 ? 17.939 3.327 -24.200 1.00 89.75 97 ASP A C 1
ATOM 761 O O . ASP A 1 97 ? 19.114 3.233 -24.542 1.00 89.75 97 ASP A O 1
ATOM 765 N N . GLU A 1 98 ? 17.394 2.489 -23.306 1.00 92.75 98 GLU A N 1
ATOM 766 C CA . GLU A 1 98 ? 18.157 1.443 -22.610 1.00 92.75 98 GLU A CA 1
ATOM 767 C C . GLU A 1 98 ? 18.808 0.485 -23.626 1.00 92.75 98 GLU A C 1
ATOM 769 O O . GLU A 1 98 ? 18.074 -0.253 -24.290 1.00 92.75 98 GLU A O 1
ATOM 774 N N . PRO A 1 99 ? 20.143 0.453 -23.783 1.00 90.44 99 PRO A N 1
ATOM 775 C CA . PRO A 1 99 ? 20.777 -0.426 -24.762 1.00 90.44 99 PRO A CA 1
ATOM 776 C C . PRO A 1 99 ? 20.642 -1.903 -24.380 1.00 90.44 99 PRO A C 1
ATOM 778 O O . PRO A 1 99 ? 20.571 -2.755 -25.263 1.00 90.44 99 PRO A O 1
ATOM 781 N N . ASN A 1 100 ? 20.589 -2.219 -23.083 1.00 90.06 100 ASN A N 1
ATOM 782 C CA . ASN A 1 100 ? 20.511 -3.588 -22.601 1.00 90.06 100 ASN A CA 1
ATOM 783 C C . ASN A 1 100 ? 19.050 -4.039 -22.429 1.00 90.06 100 ASN A C 1
ATOM 785 O O . ASN A 1 100 ? 18.406 -3.775 -21.412 1.00 90.06 100 ASN A O 1
ATOM 789 N N . LYS A 1 101 ? 18.524 -4.785 -23.407 1.00 93.25 101 LYS A N 1
ATOM 790 C CA . LYS A 1 101 ? 17.130 -5.255 -23.401 1.00 93.25 101 LYS A CA 1
ATOM 791 C C . LYS A 1 101 ? 16.932 -6.617 -22.706 1.00 93.25 101 LYS A C 1
ATOM 793 O O . LYS A 1 101 ? 15.814 -7.144 -22.727 1.00 93.25 101 LYS A O 1
ATOM 798 N N . THR A 1 102 ? 17.947 -7.129 -21.998 1.00 94.12 102 THR A N 1
ATOM 799 C CA . THR A 1 102 ? 17.874 -8.349 -21.153 1.00 94.12 102 THR A CA 1
ATOM 800 C C . THR A 1 102 ? 16.973 -8.198 -19.928 1.00 94.12 102 THR A C 1
ATOM 802 O O . THR A 1 102 ? 16.675 -9.184 -19.269 1.00 94.12 102 THR A O 1
ATOM 805 N N . GLY A 1 103 ? 16.564 -6.967 -19.597 1.00 93.25 103 GLY A N 1
ATOM 806 C CA . GLY A 1 103 ? 15.697 -6.593 -18.471 1.00 93.25 103 GLY A CA 1
ATOM 807 C C . GLY A 1 103 ? 16.295 -6.715 -17.076 1.00 93.25 103 GLY A C 1
ATOM 808 O O . GLY A 1 103 ? 15.607 -6.488 -16.083 1.00 93.25 103 GLY A O 1
ATOM 809 N N . MET A 1 104 ? 17.599 -6.966 -16.971 1.00 92.38 104 MET A N 1
ATOM 810 C CA . MET A 1 104 ? 18.320 -6.769 -15.710 1.00 92.38 104 MET A CA 1
ATOM 811 C C . MET A 1 104 ? 18.312 -5.294 -15.268 1.00 92.38 104 MET A C 1
ATOM 813 O O . MET A 1 104 ? 18.275 -5.010 -14.072 1.00 92.38 104 MET A O 1
ATOM 817 N N . ALA A 1 105 ? 18.284 -4.363 -16.227 1.00 91.75 105 ALA A N 1
ATOM 818 C CA . ALA A 1 105 ? 18.220 -2.919 -15.990 1.00 91.75 105 ALA A CA 1
ATOM 819 C C . ALA A 1 105 ? 16.786 -2.371 -15.819 1.00 91.75 105 ALA A C 1
ATOM 821 O O . ALA A 1 105 ? 16.613 -1.168 -15.626 1.00 91.75 105 ALA A O 1
ATOM 822 N N . ASP A 1 106 ? 15.757 -3.221 -15.899 1.00 95.00 106 ASP A N 1
ATOM 823 C CA . ASP A 1 106 ? 14.367 -2.769 -15.798 1.00 95.00 106 ASP A CA 1
ATOM 824 C C . ASP A 1 106 ? 14.013 -2.408 -14.362 1.00 95.00 106 ASP A C 1
ATOM 826 O O . ASP A 1 106 ? 14.241 -3.184 -13.442 1.00 95.00 106 ASP A O 1
ATOM 830 N N . PHE A 1 107 ? 13.411 -1.243 -14.163 1.00 93.19 107 PHE A N 1
ATOM 831 C CA . PHE A 1 107 ? 13.079 -0.745 -12.834 1.00 93.19 107 PHE A CA 1
ATOM 832 C C . PHE A 1 107 ? 11.778 -1.360 -12.351 1.00 93.19 107 PHE A C 1
ATOM 834 O O . PHE A 1 107 ? 10.771 -1.325 -13.060 1.00 93.19 107 PHE A O 1
ATOM 841 N N . PHE A 1 108 ? 11.793 -1.899 -11.139 1.00 95.38 108 PHE A N 1
ATOM 842 C CA . PHE A 1 108 ? 10.593 -2.402 -10.495 1.00 95.38 108 PHE A CA 1
ATOM 843 C C . PHE A 1 108 ? 9.603 -1.260 -10.211 1.00 95.38 108 PHE A C 1
ATOM 845 O O . PHE A 1 108 ? 9.994 -0.175 -9.789 1.00 95.38 108 PHE A O 1
ATOM 852 N N . GLN A 1 109 ? 8.316 -1.511 -10.456 1.00 96.00 109 GLN A N 1
ATOM 853 C CA . GLN A 1 109 ? 7.245 -0.528 -10.264 1.00 96.00 109 GLN A CA 1
ATOM 854 C C . GLN A 1 109 ? 6.166 -1.050 -9.312 1.00 96.00 109 GLN A C 1
ATOM 856 O O . GLN A 1 109 ? 5.777 -0.350 -8.375 1.00 96.00 109 GLN A O 1
ATOM 861 N N . VAL A 1 110 ? 5.679 -2.277 -9.540 1.00 97.44 110 VAL A N 1
ATOM 862 C CA . VAL A 1 110 ? 4.612 -2.895 -8.738 1.00 97.44 110 VAL A CA 1
ATOM 863 C C . VAL A 1 110 ? 4.815 -4.406 -8.615 1.00 97.44 110 VAL A C 1
ATOM 865 O O . VAL A 1 110 ? 5.136 -5.068 -9.597 1.00 97.44 110 VAL A O 1
ATOM 868 N N . LEU A 1 111 ? 4.550 -4.963 -7.434 1.00 96.81 111 LEU A N 1
ATOM 869 C CA . LEU A 1 111 ? 4.316 -6.390 -7.187 1.00 96.81 111 LEU A CA 1
ATOM 870 C C . LEU A 1 111 ? 2.959 -6.514 -6.507 1.00 96.81 111 LEU A C 1
ATOM 872 O O . LEU A 1 111 ? 2.738 -5.865 -5.485 1.00 96.81 111 LEU A O 1
ATOM 876 N N . VAL A 1 112 ? 2.083 -7.371 -7.026 1.00 97.25 112 VAL A N 1
ATOM 877 C CA . VAL A 1 112 ? 0.836 -7.734 -6.344 1.00 97.25 112 VAL A CA 1
ATOM 878 C C . VAL A 1 112 ? 0.974 -9.143 -5.789 1.00 97.25 112 VAL A C 1
ATOM 880 O O . VAL A 1 112 ? 1.226 -10.091 -6.523 1.00 97.25 112 VAL A O 1
ATOM 883 N N . GLY A 1 113 ? 0.800 -9.286 -4.483 1.00 94.25 113 GLY A N 1
ATOM 884 C CA . GLY A 1 113 ? 0.857 -10.546 -3.758 1.00 94.25 113 GLY A CA 1
ATOM 885 C C . GLY A 1 113 ? -0.503 -10.993 -3.239 1.00 94.25 113 GLY A C 1
ATOM 886 O O . GLY A 1 113 ? -1.442 -10.207 -3.121 1.00 94.25 113 GLY A O 1
ATOM 887 N N . ASP A 1 114 ? -0.588 -12.266 -2.876 1.00 92.62 114 ASP A N 1
ATOM 888 C CA . ASP A 1 114 ? -1.673 -12.806 -2.063 1.00 92.62 114 ASP A CA 1
ATOM 889 C C . ASP A 1 114 ? -1.120 -13.807 -1.042 1.00 92.62 114 ASP A C 1
ATOM 891 O O . ASP A 1 114 ? 0.093 -13.932 -0.856 1.00 92.62 114 ASP A O 1
ATOM 895 N N . ARG A 1 115 ? -2.028 -14.568 -0.425 1.00 92.12 115 ARG A N 1
ATOM 896 C CA . ARG A 1 115 ? -1.746 -15.661 0.513 1.00 92.12 115 ARG A CA 1
ATOM 897 C C . ARG A 1 115 ? -0.621 -16.608 0.065 1.00 92.12 115 ARG A C 1
ATOM 899 O O . ARG A 1 115 ? 0.003 -17.213 0.922 1.00 92.12 115 ARG A O 1
ATOM 906 N N . ARG A 1 116 ? -0.334 -16.761 -1.234 1.00 90.38 116 ARG A N 1
ATOM 907 C CA . ARG A 1 116 ? 0.744 -17.637 -1.733 1.00 90.38 116 ARG A CA 1
ATOM 908 C C . ARG A 1 116 ? 2.149 -17.125 -1.411 1.00 90.38 116 ARG A C 1
ATOM 910 O O . ARG A 1 116 ? 3.084 -17.916 -1.454 1.00 90.38 116 ARG A O 1
ATOM 917 N N . LEU A 1 117 ? 2.307 -15.834 -1.111 1.00 91.44 117 LEU A N 1
ATOM 918 C CA . LEU A 1 117 ? 3.602 -15.244 -0.752 1.00 91.44 117 LEU A CA 1
ATOM 919 C C . LEU A 1 117 ? 3.934 -15.372 0.741 1.00 91.44 117 LEU A C 1
ATOM 921 O O . LEU A 1 117 ? 5.046 -15.034 1.150 1.00 91.44 117 LEU A O 1
ATOM 925 N N . TRP A 1 118 ? 2.986 -15.831 1.558 1.00 94.06 118 TRP A N 1
ATOM 926 C CA . TRP A 1 118 ? 3.087 -15.818 3.016 1.00 94.06 118 TRP A CA 1
ATOM 927 C C . TRP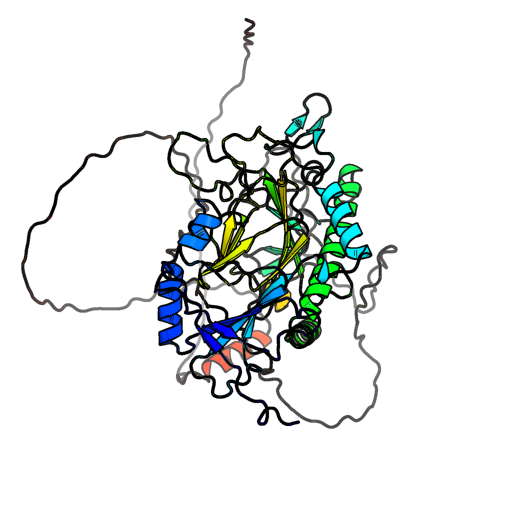 A 1 118 ? 2.925 -17.220 3.591 1.00 94.06 118 TRP A C 1
ATOM 929 O O . TRP A 1 118 ? 2.311 -18.098 2.981 1.00 94.06 118 TRP A O 1
ATOM 939 N N . THR A 1 119 ? 3.470 -17.439 4.784 1.00 95.81 119 THR A N 1
ATOM 940 C CA . THR A 1 119 ? 3.313 -18.724 5.470 1.00 95.81 119 THR A CA 1
ATOM 941 C C . THR A 1 119 ? 1.901 -18.884 6.038 1.00 95.81 119 THR A C 1
ATOM 943 O O . THR A 1 119 ? 1.148 -17.917 6.193 1.00 95.81 119 THR A O 1
ATOM 946 N N . ALA A 1 120 ? 1.525 -20.116 6.389 1.00 96.69 120 ALA A N 1
ATOM 947 C CA . ALA A 1 120 ? 0.234 -20.386 7.018 1.00 96.69 120 ALA A CA 1
ATOM 948 C C . ALA A 1 120 ? 0.082 -19.642 8.358 1.00 96.69 120 ALA A C 1
ATOM 950 O O . ALA A 1 120 ? -0.996 -19.132 8.665 1.00 96.69 120 ALA A O 1
ATOM 951 N N . GLU A 1 121 ? 1.168 -19.534 9.123 1.00 97.81 121 GLU A N 1
ATOM 952 C CA . GLU A 1 121 ? 1.235 -18.814 10.396 1.00 97.81 121 GLU A CA 1
ATOM 953 C C . GLU A 1 121 ? 1.014 -17.314 10.190 1.00 97.81 121 GLU A C 1
ATOM 955 O O . GLU A 1 121 ? 0.206 -16.711 10.894 1.00 97.81 121 GLU A O 1
ATOM 960 N N . GLN A 1 122 ? 1.661 -16.726 9.179 1.00 97.44 122 GLN A N 1
ATOM 961 C CA . GLN A 1 122 ? 1.483 -15.319 8.819 1.00 97.44 122 GLN A CA 1
ATOM 962 C C . GLN A 1 122 ? 0.045 -15.030 8.381 1.00 97.44 122 GLN A C 1
ATOM 964 O O . GLN A 1 122 ? -0.557 -14.054 8.828 1.00 97.44 122 GLN A O 1
ATOM 969 N N . ILE A 1 123 ? -0.555 -15.904 7.567 1.00 97.62 123 ILE A N 1
ATOM 970 C CA . ILE A 1 123 ? -1.962 -15.773 7.162 1.00 97.62 123 ILE A CA 1
ATOM 971 C C . ILE A 1 123 ? -2.881 -15.839 8.386 1.00 97.62 123 ILE A C 1
ATOM 973 O O . ILE A 1 123 ? -3.776 -15.006 8.524 1.00 97.62 123 ILE A O 1
ATOM 977 N N . ALA A 1 124 ? -2.669 -16.800 9.289 1.00 97.94 124 ALA A N 1
ATOM 978 C CA . ALA A 1 124 ? -3.456 -16.912 10.514 1.00 97.94 124 ALA A CA 1
ATOM 979 C C . ALA A 1 124 ? -3.309 -15.662 11.401 1.00 97.94 124 ALA A C 1
ATOM 981 O O . ALA A 1 124 ? -4.305 -15.160 11.928 1.00 97.94 124 ALA A O 1
ATOM 982 N N . ALA A 1 125 ? -2.095 -15.115 11.508 1.00 98.12 125 ALA A N 1
ATOM 983 C CA . ALA A 1 125 ? -1.818 -13.886 12.240 1.00 98.12 125 ALA A CA 1
ATOM 984 C C . ALA A 1 125 ? -2.515 -12.665 11.616 1.00 98.12 125 ALA A C 1
ATOM 986 O O . ALA A 1 125 ? -3.091 -11.860 12.347 1.00 98.12 125 ALA A O 1
ATOM 987 N N . LEU A 1 126 ? -2.533 -12.547 10.284 1.00 98.00 126 LEU A N 1
ATOM 988 C CA . LEU A 1 126 ? -3.259 -11.491 9.570 1.00 98.00 126 LEU A CA 1
ATOM 989 C C . LEU A 1 126 ? -4.776 -11.605 9.752 1.00 98.00 126 LEU A C 1
ATOM 991 O O . LEU A 1 126 ? -5.440 -10.587 9.939 1.00 98.00 126 LEU A O 1
ATOM 995 N N . VAL A 1 127 ? -5.333 -12.823 9.731 1.00 97.81 127 VAL A N 1
ATOM 996 C CA . VAL A 1 127 ? -6.764 -13.045 10.009 1.00 97.81 127 VAL A CA 1
ATOM 997 C C . VAL A 1 127 ? -7.088 -12.596 11.430 1.00 97.81 127 VAL A C 1
ATOM 999 O O . VAL A 1 127 ? -8.006 -11.804 11.618 1.00 97.81 127 VAL A O 1
ATOM 1002 N N . ALA A 1 128 ? -6.313 -13.040 12.423 1.00 98.12 128 ALA A N 1
ATOM 1003 C CA . ALA A 1 128 ? -6.508 -12.627 13.810 1.00 98.12 128 ALA A CA 1
ATOM 1004 C C . ALA A 1 128 ? -6.387 -11.102 13.970 1.00 98.12 128 ALA A C 1
ATOM 1006 O O . ALA A 1 128 ? -7.222 -10.479 14.619 1.00 98.12 128 ALA A O 1
ATOM 1007 N N . LEU A 1 129 ? -5.398 -10.486 13.315 1.00 98.12 129 LEU A N 1
ATOM 1008 C CA . LEU A 1 129 ? -5.208 -9.039 13.320 1.00 98.12 129 LEU A CA 1
ATOM 1009 C C . LEU A 1 129 ? -6.401 -8.293 12.702 1.00 98.12 129 LEU A C 1
ATOM 1011 O O . LEU A 1 129 ? -6.826 -7.274 13.245 1.00 98.12 129 LEU A O 1
ATOM 1015 N N . ARG A 1 130 ? -6.967 -8.791 11.595 1.00 98.00 130 ARG A N 1
ATOM 1016 C CA . ARG A 1 130 ? -8.188 -8.234 10.995 1.00 98.00 130 ARG A CA 1
ATOM 1017 C C . ARG A 1 130 ? -9.348 -8.265 11.986 1.00 98.00 130 ARG A C 1
ATOM 1019 O O . ARG A 1 130 ? -10.019 -7.246 12.149 1.00 98.00 130 ARG A O 1
ATOM 1026 N N . GLU A 1 131 ? -9.574 -9.401 12.645 1.00 98.06 131 GLU A N 1
ATOM 1027 C CA . GLU A 1 131 ? -10.655 -9.535 13.628 1.00 98.06 131 GLU A CA 1
ATOM 1028 C C . GLU A 1 131 ? -10.440 -8.619 14.841 1.00 98.06 131 GLU A C 1
ATOM 1030 O O . GLU A 1 131 ? -11.394 -8.001 15.309 1.00 98.06 131 GLU A O 1
ATOM 1035 N N . ASP A 1 132 ? -9.197 -8.436 15.293 1.00 97.81 132 ASP A N 1
ATOM 1036 C CA . ASP A 1 132 ? -8.869 -7.508 16.381 1.00 97.81 132 ASP A CA 1
ATOM 1037 C C . ASP A 1 132 ? -9.099 -6.035 15.989 1.00 97.81 132 ASP A C 1
ATOM 1039 O O . ASP A 1 132 ? -9.580 -5.236 16.795 1.00 97.81 132 ASP A O 1
ATOM 1043 N N . ILE A 1 133 ? -8.773 -5.654 14.746 1.00 98.06 133 ILE A N 1
ATOM 1044 C CA . ILE A 1 133 ? -8.948 -4.281 14.249 1.00 98.06 133 ILE A CA 1
ATOM 1045 C C . ILE A 1 133 ? -10.423 -3.973 14.009 1.00 98.06 133 ILE A C 1
ATOM 1047 O O . ILE A 1 133 ? -10.928 -2.943 14.461 1.00 98.06 133 ILE A O 1
ATOM 1051 N N . LEU A 1 134 ? -11.124 -4.837 13.277 1.00 97.94 134 LEU A N 1
ATOM 1052 C CA . LEU A 1 134 ? -12.514 -4.596 12.904 1.00 97.94 134 LEU A CA 1
ATOM 1053 C C . LEU A 1 134 ? -13.469 -4.873 14.072 1.00 97.94 134 LEU A C 1
ATOM 1055 O O . LEU A 1 134 ? -14.452 -4.150 14.250 1.00 97.94 134 LEU A O 1
ATOM 1059 N N . GLY A 1 135 ? -13.156 -5.861 14.910 1.00 97.56 135 GLY A N 1
ATOM 1060 C CA . GLY A 1 135 ? -14.011 -6.352 15.986 1.00 97.56 135 GLY A CA 1
ATOM 1061 C C . GLY A 1 135 ? -15.173 -7.214 15.489 1.00 97.56 135 GLY A C 1
ATOM 1062 O O . GLY A 1 135 ? -15.334 -7.402 14.281 1.00 97.56 135 GLY A O 1
ATOM 1063 N N . PRO A 1 136 ? -16.038 -7.699 16.395 1.00 97.12 136 PRO A N 1
ATOM 1064 C CA . PRO A 1 136 ? -17.214 -8.486 16.025 1.00 97.12 136 PRO A CA 1
ATOM 1065 C C . PRO A 1 136 ? -18.167 -7.700 15.117 1.00 97.12 136 PRO A C 1
ATOM 1067 O O . PRO A 1 136 ? -18.387 -6.504 15.335 1.00 97.12 136 PRO A O 1
ATOM 1070 N N . ARG A 1 137 ? -18.723 -8.363 14.095 1.00 97.12 137 ARG A N 1
ATOM 1071 C CA . ARG A 1 137 ? -19.549 -7.737 13.044 1.00 97.12 137 ARG A CA 1
ATOM 1072 C C . ARG A 1 137 ? -20.775 -7.016 13.616 1.00 97.12 137 ARG A C 1
ATOM 1074 O O . ARG A 1 137 ? -21.117 -5.939 13.143 1.00 97.12 137 ARG A O 1
ATOM 1081 N N . GLU A 1 138 ? -21.390 -7.558 14.659 1.00 96.19 138 GLU A N 1
ATOM 1082 C CA . GLU A 1 138 ? -22.561 -7.010 15.352 1.00 96.19 138 GLU A CA 1
ATOM 1083 C C . GLU A 1 138 ? -22.309 -5.668 16.060 1.00 96.19 138 GLU A C 1
ATOM 1085 O O . GLU A 1 138 ? -23.258 -4.944 16.349 1.00 96.19 138 GLU A O 1
ATOM 1090 N N . PHE A 1 139 ? -21.045 -5.307 16.310 1.00 95.38 139 PHE A N 1
ATOM 1091 C CA . PHE A 1 139 ? -20.666 -4.032 16.930 1.00 95.38 139 PHE A CA 1
ATOM 1092 C C . PHE A 1 139 ? -20.099 -3.014 15.933 1.00 95.38 139 PHE A C 1
ATOM 1094 O O . PHE A 1 139 ? -19.654 -1.939 16.346 1.00 95.38 139 PHE A O 1
ATOM 1101 N N . ARG A 1 140 ? -20.067 -3.347 14.639 1.00 96.00 140 ARG A N 1
ATOM 1102 C CA . ARG A 1 140 ? -19.569 -2.462 13.581 1.00 96.00 140 ARG A CA 1
ATOM 1103 C C . ARG A 1 140 ? -20.685 -1.552 13.064 1.00 96.00 140 ARG A C 1
ATOM 1105 O O . ARG A 1 140 ? -21.810 -2.005 12.867 1.00 96.00 140 ARG A O 1
ATOM 1112 N N . THR A 1 141 ? -20.375 -0.278 12.826 1.00 94.25 141 THR A N 1
ATOM 1113 C CA . THR A 1 141 ? -21.333 0.711 12.290 1.00 94.25 141 THR A CA 1
ATOM 1114 C C . THR A 1 141 ? -20.673 1.597 11.246 1.00 94.25 141 THR A C 1
ATOM 1116 O O . THR A 1 141 ? -19.514 1.955 11.414 1.00 94.25 141 THR A O 1
ATOM 1119 N N . ALA A 1 142 ? -21.409 2.037 10.223 1.00 90.44 142 ALA A N 1
ATOM 1120 C CA . ALA A 1 142 ? -20.857 2.872 9.152 1.00 90.44 142 ALA A CA 1
ATOM 1121 C C . ALA A 1 142 ? -20.330 4.234 9.643 1.00 90.44 142 ALA A C 1
ATOM 1123 O O . ALA A 1 142 ? -19.414 4.798 9.047 1.00 90.44 142 ALA A O 1
ATOM 1124 N N . GLU A 1 143 ? -20.855 4.751 10.753 1.00 90.88 143 GLU A N 1
ATOM 1125 C CA . GLU A 1 143 ? -20.455 6.005 11.389 1.00 90.88 143 GLU A CA 1
ATOM 1126 C C . GLU A 1 143 ? -19.244 5.823 12.310 1.00 90.88 143 GLU A C 1
ATOM 1128 O O . GLU A 1 143 ? -18.876 4.711 12.708 1.00 90.88 143 GLU A O 1
ATOM 1133 N N . LYS A 1 144 ? -18.534 6.918 12.598 1.00 91.94 144 LYS A N 1
ATOM 1134 C CA . LYS A 1 144 ? -17.390 6.877 13.519 1.00 91.94 144 LYS A CA 1
ATOM 1135 C C . LYS A 1 144 ? -17.876 6.579 14.935 1.00 91.94 144 LYS A C 1
ATOM 1137 O O . LYS A 1 144 ? -19.000 6.963 15.266 1.00 91.94 144 LYS A O 1
ATOM 1142 N N . PRO A 1 145 ? -17.038 5.978 15.801 1.00 93.81 145 PRO A N 1
ATOM 1143 C CA . PRO A 1 145 ? -17.457 5.753 17.169 1.00 93.81 145 PRO A CA 1
ATOM 1144 C C . PRO A 1 145 ? -17.815 7.061 17.868 1.00 93.81 145 PRO A C 1
ATOM 1146 O O . PRO A 1 145 ? -17.117 8.071 17.742 1.00 93.81 145 PRO A O 1
ATOM 1149 N N . SER A 1 146 ? -18.887 7.018 18.646 1.00 93.50 146 SER A N 1
ATOM 1150 C CA . SER A 1 146 ? -19.340 8.125 19.480 1.00 93.50 146 SER A CA 1
ATOM 1151 C C . SER A 1 146 ? -19.342 7.698 20.943 1.00 93.50 146 SER A C 1
ATOM 1153 O O . SER A 1 146 ? -19.346 6.507 21.256 1.00 93.50 146 SER A O 1
ATOM 1155 N N . ARG A 1 147 ? -19.267 8.666 21.863 1.00 93.88 147 ARG A N 1
ATOM 1156 C CA . ARG A 1 147 ? -19.373 8.354 23.291 1.00 93.88 147 ARG A CA 1
ATOM 1157 C C . ARG A 1 147 ? -20.813 7.993 23.612 1.00 93.88 147 ARG A C 1
ATOM 1159 O O . ARG A 1 147 ? -21.701 8.823 23.439 1.00 93.88 147 ARG A O 1
ATOM 1166 N N . ASP A 1 148 ? -21.003 6.790 24.123 1.00 92.00 148 ASP A N 1
ATOM 1167 C CA . ASP A 1 148 ? -22.262 6.344 24.692 1.00 92.00 148 ASP A CA 1
ATOM 1168 C C . ASP A 1 148 ? -22.595 7.207 25.929 1.00 92.00 148 ASP A C 1
ATOM 1170 O O . ASP A 1 148 ? -21.786 7.275 26.862 1.00 92.00 148 ASP A O 1
ATOM 1174 N N . PRO A 1 149 ? -23.761 7.882 25.965 1.00 92.06 149 PRO A N 1
ATOM 1175 C CA . PRO A 1 149 ? -24.169 8.708 27.099 1.00 92.06 149 PRO A CA 1
ATOM 1176 C C . PRO A 1 149 ? -24.319 7.948 28.423 1.00 92.06 149 PRO A C 1
ATOM 1178 O O . PRO A 1 149 ? -24.200 8.563 29.481 1.00 92.06 149 PRO A O 1
ATOM 1181 N N . GLN A 1 150 ? -24.606 6.644 28.383 1.00 91.94 150 GLN A N 1
ATOM 1182 C CA . GLN A 1 150 ? -24.848 5.829 29.574 1.00 91.94 150 GLN A CA 1
ATOM 1183 C C . GLN A 1 150 ? -23.548 5.294 30.170 1.00 91.94 150 GLN A C 1
ATOM 1185 O O . GLN A 1 150 ? -23.348 5.355 31.382 1.00 91.94 150 GLN A O 1
ATOM 1190 N N . THR A 1 151 ? -22.658 4.774 29.322 1.00 90.62 151 THR A N 1
ATOM 1191 C CA . THR A 1 151 ? -21.418 4.118 29.767 1.00 90.62 151 THR A CA 1
ATOM 1192 C C . THR A 1 151 ? -20.196 5.036 29.712 1.00 90.62 151 THR A C 1
ATOM 1194 O O . THR A 1 151 ? -19.182 4.762 30.351 1.00 90.62 151 THR A O 1
ATOM 1197 N N . GLY A 1 152 ? -20.256 6.126 28.939 1.00 89.38 152 GLY A N 1
ATOM 1198 C CA . GLY A 1 152 ? -19.126 7.015 28.659 1.00 89.38 152 GLY A CA 1
ATOM 1199 C C . GLY A 1 152 ? -18.060 6.414 27.730 1.00 89.38 152 GLY A C 1
ATOM 1200 O O . GLY A 1 152 ? -17.102 7.116 27.370 1.00 89.38 152 GLY A O 1
ATOM 1201 N N . LEU A 1 153 ? -18.218 5.145 27.337 1.00 90.69 153 LEU A N 1
ATOM 1202 C CA . LEU A 1 153 ? -17.326 4.405 26.446 1.00 90.69 153 LEU A CA 1
ATOM 1203 C C . LEU A 1 153 ? -17.603 4.749 24.979 1.00 90.69 153 LEU A C 1
ATOM 1205 O O . LEU A 1 153 ? -18.659 5.275 24.635 1.00 90.69 153 LEU A O 1
ATOM 1209 N N . LEU A 1 154 ? -16.637 4.479 24.101 1.00 93.19 154 LEU A N 1
ATOM 1210 C CA . LEU A 1 154 ? -16.837 4.634 22.660 1.00 93.19 154 LEU A CA 1
ATOM 1211 C C . LEU A 1 154 ? -17.615 3.432 22.110 1.00 93.19 154 LEU A C 1
ATOM 1213 O O . LEU A 1 154 ? -17.190 2.294 22.296 1.00 93.19 154 LEU A O 1
ATOM 1217 N N . ALA A 1 155 ? -18.711 3.698 21.405 1.00 93.69 155 ALA A N 1
ATOM 1218 C CA . ALA A 1 155 ? -19.562 2.709 20.748 1.00 93.69 155 ALA A CA 1
ATOM 1219 C C . ALA A 1 155 ? -19.688 3.009 19.245 1.00 93.69 155 ALA A C 1
ATOM 1221 O O . ALA A 1 155 ? -19.592 4.166 18.834 1.00 93.69 155 ALA A O 1
ATOM 1222 N N . GLY A 1 156 ? -19.904 1.969 18.434 1.00 94.38 156 GLY A N 1
ATOM 1223 C CA . GLY A 1 156 ? -19.898 2.047 16.968 1.00 94.38 156 GLY A CA 1
ATOM 1224 C C . GLY A 1 156 ? -18.502 1.908 16.348 1.00 94.38 156 GLY A C 1
ATOM 1225 O O . GLY A 1 156 ? -17.534 1.577 17.040 1.00 94.38 156 GLY A O 1
ATOM 1226 N N . GLY A 1 157 ? -18.413 2.141 15.037 1.00 95.19 157 GLY A N 1
ATOM 1227 C CA . GLY A 1 157 ? -17.218 1.998 14.205 1.00 95.19 157 GLY A CA 1
ATOM 1228 C C . GLY A 1 157 ? -16.537 0.635 14.336 1.00 95.19 157 GLY A C 1
ATOM 1229 O O . GLY A 1 157 ? -17.163 -0.373 14.653 1.00 95.19 157 GLY A O 1
ATOM 1230 N N . THR A 1 158 ? -15.228 0.600 14.116 1.00 97.12 158 THR A N 1
ATOM 1231 C CA . THR A 1 158 ? -14.400 -0.603 14.308 1.00 97.12 158 THR A CA 1
ATOM 1232 C C . THR A 1 158 ? -13.894 -0.730 15.750 1.00 97.12 158 THR A C 1
ATOM 1234 O O . THR A 1 158 ? -13.855 0.252 16.498 1.00 97.12 158 THR A O 1
ATOM 1237 N N . ALA A 1 159 ? -13.465 -1.929 16.161 1.00 96.81 159 ALA A N 1
ATOM 1238 C CA . ALA A 1 159 ? -12.833 -2.126 17.471 1.00 96.81 159 ALA A CA 1
ATOM 1239 C C . ALA A 1 159 ? -11.589 -1.249 17.660 1.00 96.81 159 ALA A C 1
ATOM 1241 O O . ALA A 1 159 ? -11.426 -0.645 18.721 1.00 96.81 159 ALA A O 1
ATOM 1242 N N . TYR A 1 160 ? -10.770 -1.099 16.617 1.00 96.38 160 TYR A N 1
ATOM 1243 C CA . TYR A 1 160 ? -9.595 -0.235 16.641 1.00 96.38 160 TYR A CA 1
ATOM 1244 C C . TYR A 1 160 ? -9.965 1.223 16.920 1.00 96.38 160 TYR A C 1
ATOM 1246 O O . TYR A 1 160 ? -9.345 1.879 17.756 1.00 96.38 160 TYR A O 1
ATOM 1254 N N . GLU A 1 161 ? -11.027 1.728 16.297 1.00 96.12 161 GLU A N 1
ATOM 1255 C CA . GLU A 1 161 ? -11.496 3.091 16.540 1.00 96.12 161 GLU A CA 1
ATOM 1256 C C . GLU A 1 161 ? -12.041 3.272 17.967 1.00 96.12 161 GLU A C 1
ATOM 1258 O O . GLU A 1 161 ? -11.814 4.309 18.596 1.00 96.12 161 GLU A O 1
ATOM 1263 N N . ARG A 1 162 ? -12.675 2.236 18.533 1.00 95.00 162 ARG A N 1
ATOM 1264 C CA . ARG A 1 162 ? -13.136 2.230 19.933 1.00 95.00 162 ARG A CA 1
ATOM 1265 C C . ARG A 1 162 ? -12.002 2.230 20.958 1.00 95.00 162 ARG A C 1
ATOM 1267 O O . ARG A 1 162 ? -12.254 2.532 22.122 1.00 95.00 162 ARG A O 1
ATOM 1274 N N . THR A 1 163 ? -10.750 2.004 20.555 1.00 93.25 163 THR A N 1
ATOM 1275 C CA . THR A 1 163 ? -9.583 2.198 21.440 1.00 93.25 163 THR A CA 1
ATOM 1276 C C . THR A 1 163 ? -9.267 3.679 21.701 1.00 93.25 163 THR A C 1
ATOM 1278 O O . THR A 1 163 ? -8.434 4.003 22.546 1.00 93.25 163 THR A O 1
ATOM 1281 N N . GLY A 1 164 ? -9.954 4.598 21.009 1.00 91.25 164 GLY A N 1
ATOM 1282 C CA . GLY A 1 164 ? -9.735 6.040 21.126 1.00 91.25 164 GLY A CA 1
ATOM 1283 C C . GLY A 1 164 ? -8.561 6.544 20.287 1.00 91.25 164 GLY A C 1
ATOM 1284 O O . GLY A 1 164 ? -8.001 7.599 20.590 1.00 91.25 164 GLY A O 1
ATOM 1285 N N . VAL A 1 165 ? -8.181 5.795 19.247 1.00 92.81 165 VAL A N 1
ATOM 1286 C CA . VAL A 1 165 ? -7.192 6.227 18.254 1.00 92.81 165 VAL A CA 1
ATOM 1287 C C . VAL A 1 165 ? -7.607 7.562 17.622 1.00 92.81 165 VAL A C 1
ATOM 1289 O O . VAL A 1 165 ? -8.780 7.824 17.352 1.00 92.81 165 VAL A O 1
ATOM 1292 N N . LEU A 1 166 ? -6.630 8.437 17.406 1.00 90.06 166 LEU A N 1
ATOM 1293 C CA . LEU A 1 166 ? -6.840 9.774 16.871 1.00 90.06 166 LEU A CA 1
ATOM 1294 C C . LEU A 1 166 ? -6.611 9.777 15.361 1.00 90.06 166 LEU A C 1
ATOM 1296 O O . LEU A 1 166 ? -5.583 9.309 14.864 1.00 90.06 166 LEU A O 1
ATOM 1300 N N . SER A 1 167 ? -7.568 10.352 14.638 1.00 86.31 167 SER A N 1
ATOM 1301 C CA . SER A 1 167 ? -7.459 10.625 13.207 1.00 86.31 167 SER A CA 1
ATOM 1302 C C . SER A 1 167 ? -6.405 11.691 12.902 1.00 86.31 167 SER A C 1
ATOM 1304 O O . SER A 1 167 ? -6.044 12.506 13.759 1.00 86.31 167 SER A O 1
ATOM 1306 N N . GLY A 1 168 ? -5.992 11.752 11.636 1.00 78.06 168 GLY A N 1
ATOM 1307 C CA . GLY A 1 168 ? -5.257 12.885 11.084 1.00 78.06 168 GLY A CA 1
ATOM 1308 C C . GLY A 1 168 ? -6.007 14.225 11.176 1.00 78.06 168 GLY A C 1
ATOM 1309 O O . GLY A 1 168 ? -7.117 14.342 11.706 1.00 78.06 168 GLY A O 1
ATOM 1310 N N . LYS A 1 169 ? -5.375 15.283 10.652 1.00 76.19 169 LYS A N 1
ATOM 1311 C CA . LYS A 1 169 ? -5.918 16.656 10.680 1.00 76.19 169 LYS A CA 1
ATOM 1312 C C . LYS A 1 169 ? -7.214 16.816 9.884 1.00 76.19 169 LYS A C 1
ATOM 1314 O O . LYS A 1 169 ? -8.020 17.675 10.225 1.00 76.19 169 LYS A O 1
ATOM 1319 N N . ASP A 1 170 ? -7.378 16.016 8.840 1.00 76.12 170 ASP A N 1
ATOM 1320 C CA . ASP A 1 170 ? -8.567 15.948 7.989 1.00 76.12 170 ASP A CA 1
ATOM 1321 C C . ASP A 1 170 ? -9.749 15.245 8.664 1.00 76.12 170 ASP A C 1
ATOM 1323 O O . ASP A 1 170 ? -10.853 15.280 8.136 1.00 76.12 170 ASP A O 1
ATOM 1327 N N . ARG A 1 171 ? -9.537 14.675 9.859 1.00 82.38 171 ARG A N 1
ATOM 1328 C CA . ARG A 1 171 ? -10.530 13.918 10.628 1.00 82.38 171 ARG A CA 1
ATOM 1329 C C . ARG A 1 171 ? -11.027 12.659 9.922 1.00 82.38 171 ARG A C 1
ATOM 1331 O O . ARG A 1 171 ? -12.004 12.090 10.405 1.00 82.38 171 ARG A O 1
ATOM 1338 N N . GLY A 1 172 ? -10.327 12.183 8.891 1.00 89.94 172 GLY A N 1
ATOM 1339 C CA . GLY A 1 172 ? -10.629 10.931 8.200 1.00 89.94 172 GLY A CA 1
ATOM 1340 C C . GLY A 1 172 ? -10.363 9.699 9.067 1.00 89.94 172 GLY A C 1
ATOM 1341 O O . GLY A 1 172 ? -9.955 9.786 10.226 1.00 89.94 172 GLY A O 1
ATOM 1342 N N . ARG A 1 173 ? -10.641 8.517 8.537 1.00 94.69 173 ARG A N 1
ATOM 1343 C CA . ARG A 1 173 ? -10.392 7.196 9.131 1.00 94.69 173 ARG A CA 1
ATOM 1344 C C . ARG A 1 173 ? -9.058 6.612 8.653 1.00 94.69 173 ARG A C 1
ATOM 1346 O O . ARG A 1 173 ? -8.914 5.405 8.469 1.00 94.69 173 ARG A O 1
ATOM 1353 N N . ALA A 1 174 ? -8.102 7.511 8.443 1.00 94.81 174 ALA A N 1
ATOM 1354 C CA . ALA A 1 174 ? -6.706 7.221 8.192 1.00 94.81 174 ALA A CA 1
ATOM 1355 C C . ALA A 1 174 ? -5.919 7.464 9.487 1.00 94.81 174 ALA A C 1
ATOM 1357 O O . ALA A 1 174 ? -5.755 8.602 9.948 1.00 94.81 174 ALA A O 1
ATOM 1358 N N . TYR A 1 175 ? -5.490 6.378 10.124 1.00 95.38 175 TYR A N 1
ATOM 1359 C CA . TYR A 1 175 ? -4.900 6.390 11.458 1.00 95.38 175 TYR A CA 1
ATOM 1360 C C . TYR A 1 175 ? -3.400 6.117 11.380 1.00 95.38 175 TYR A C 1
ATOM 1362 O O . TYR A 1 175 ? -2.973 4.990 11.145 1.00 95.38 175 TYR A O 1
ATOM 1370 N N . ASN A 1 176 ? -2.590 7.156 11.595 1.00 93.19 176 ASN A N 1
ATOM 1371 C CA . ASN A 1 176 ? -1.132 7.034 11.549 1.00 93.19 176 ASN A CA 1
ATOM 1372 C C . ASN A 1 176 ? -0.581 6.354 12.810 1.00 93.19 176 ASN A C 1
ATOM 1374 O O . ASN A 1 176 ? -0.906 6.740 13.941 1.00 93.19 176 ASN A O 1
ATOM 1378 N N . VAL A 1 177 ? 0.324 5.409 12.605 1.00 91.88 177 VAL A N 1
ATOM 1379 C CA . VAL A 1 177 ? 1.020 4.590 13.599 1.00 91.88 177 VAL A CA 1
ATOM 1380 C C . VAL A 1 177 ? 2.518 4.615 13.259 1.00 91.88 177 VAL A C 1
ATOM 1382 O O . VAL A 1 177 ? 2.893 4.593 12.095 1.00 91.88 177 VAL A O 1
ATOM 1385 N N . GLY A 1 178 ? 3.400 4.689 14.256 1.00 87.94 178 GLY A N 1
ATOM 1386 C CA . GLY A 1 178 ? 4.847 4.806 14.021 1.00 87.94 178 GLY A CA 1
ATOM 1387 C C . GLY A 1 178 ? 5.327 6.258 13.995 1.00 87.94 178 GLY A C 1
ATOM 1388 O O . GLY A 1 178 ? 4.835 7.081 14.775 1.00 87.94 178 GLY A O 1
ATOM 1389 N N . GLN A 1 179 ? 6.317 6.575 13.161 1.00 86.25 179 GLN A N 1
ATOM 1390 C CA . GLN A 1 179 ? 6.911 7.912 13.112 1.00 86.25 179 GLN A CA 1
ATOM 1391 C C . GLN A 1 179 ? 6.049 8.903 12.314 1.00 86.25 179 GLN A C 1
ATOM 1393 O O . GLN A 1 179 ? 5.245 8.550 11.459 1.00 86.25 179 GLN A O 1
ATOM 1398 N N . MET A 1 180 ? 6.182 10.191 12.623 1.00 83.31 180 MET A N 1
ATOM 1399 C CA . MET A 1 180 ? 5.591 11.280 11.853 1.00 83.31 180 MET A CA 1
ATOM 1400 C C . MET A 1 180 ? 6.536 12.477 11.797 1.00 83.31 180 MET A C 1
ATOM 1402 O O . MET A 1 180 ? 7.168 12.854 12.786 1.00 83.31 180 MET A O 1
ATOM 1406 N N . LYS A 1 181 ? 6.557 13.149 10.644 1.00 81.38 181 LYS A N 1
ATOM 1407 C CA . LYS A 1 181 ? 7.284 14.406 10.451 1.00 81.38 181 LYS A CA 1
ATOM 1408 C C . LYS A 1 181 ? 6.423 15.603 10.849 1.00 81.38 181 LYS A C 1
ATOM 1410 O O . LYS A 1 181 ? 5.355 15.852 10.286 1.00 81.38 181 LYS A O 1
ATOM 1415 N N . GLN A 1 182 ? 6.934 16.444 11.742 1.00 72.38 182 GLN A N 1
ATOM 1416 C CA . GLN A 1 182 ? 6.438 17.805 11.904 1.00 72.38 182 GLN A CA 1
ATOM 1417 C C . GLN A 1 182 ? 7.086 18.707 10.843 1.00 72.38 182 GLN A C 1
ATOM 1419 O O . GLN A 1 182 ? 8.144 19.293 11.075 1.00 72.38 182 GLN A O 1
ATOM 1424 N N . ALA A 1 183 ? 6.421 18.848 9.689 1.00 65.81 183 ALA A N 1
ATOM 1425 C CA . ALA A 1 183 ? 6.951 19.523 8.495 1.00 65.81 183 ALA A CA 1
ATOM 1426 C C . ALA A 1 183 ? 7.629 20.881 8.766 1.00 65.81 183 ALA A C 1
ATOM 1428 O O . ALA A 1 183 ? 8.734 21.116 8.296 1.00 65.81 183 ALA A O 1
ATOM 1429 N N . GLN A 1 184 ? 7.025 21.746 9.590 1.00 63.66 184 GLN A N 1
ATOM 1430 C CA . GLN A 1 184 ? 7.563 23.084 9.894 1.00 63.66 184 GLN A CA 1
ATOM 1431 C C . GLN A 1 184 ? 8.903 23.088 10.644 1.00 63.66 184 GLN A C 1
ATOM 1433 O O . GLN A 1 184 ? 9.541 24.132 10.728 1.00 63.66 184 GLN A O 1
ATOM 1438 N N . ARG A 1 185 ? 9.293 21.970 11.263 1.00 67.69 185 ARG A N 1
ATOM 1439 C CA . ARG A 1 185 ? 10.477 21.899 12.130 1.00 67.69 185 ARG A CA 1
ATOM 1440 C C . ARG A 1 185 ? 11.499 20.858 11.685 1.00 67.69 185 ARG A C 1
ATOM 1442 O O . ARG A 1 185 ? 12.540 20.774 12.319 1.00 67.69 185 ARG A O 1
ATOM 1449 N N . GLY A 1 186 ? 11.189 20.050 10.666 1.00 76.69 186 GLY A N 1
ATOM 1450 C CA . GLY A 1 186 ? 12.022 18.898 10.297 1.00 76.69 186 GLY A CA 1
ATOM 1451 C C . GLY A 1 186 ? 12.184 17.888 11.439 1.00 76.69 186 GLY A C 1
ATOM 1452 O O . GLY A 1 186 ? 13.154 17.145 11.469 1.00 76.69 186 GLY A O 1
ATOM 1453 N N . VAL A 1 187 ? 11.265 17.892 12.410 1.00 82.75 187 VAL A N 1
ATOM 1454 C CA . VAL A 1 187 ? 11.328 17.011 13.580 1.00 82.75 187 VAL A CA 1
ATOM 1455 C C . VAL A 1 187 ? 10.579 15.728 13.260 1.00 82.75 187 VAL A C 1
ATOM 1457 O O . VAL A 1 187 ? 9.411 15.788 12.868 1.00 82.75 187 VAL A O 1
ATOM 1460 N N . ILE A 1 188 ? 11.238 14.593 13.448 1.00 85.75 188 ILE A N 1
ATOM 1461 C CA . ILE A 1 188 ? 10.652 13.255 13.370 1.00 85.75 188 ILE A CA 1
ATOM 1462 C C . ILE A 1 188 ? 10.278 12.853 14.787 1.00 85.75 188 ILE A C 1
ATOM 1464 O O . ILE A 1 188 ? 11.125 12.904 15.666 1.00 85.75 188 ILE A O 1
ATOM 1468 N N . ALA A 1 189 ? 9.036 12.468 15.042 1.00 85.56 189 ALA A N 1
ATOM 1469 C CA . ALA A 1 189 ? 8.642 11.965 16.352 1.00 85.56 189 ALA A CA 1
ATOM 1470 C C . ALA A 1 189 ? 7.540 10.912 16.218 1.00 85.56 189 ALA A C 1
ATOM 1472 O O . ALA A 1 189 ? 6.799 10.942 15.233 1.00 85.56 189 ALA A O 1
ATOM 1473 N N . PRO A 1 190 ? 7.347 10.056 17.236 1.00 86.50 190 PRO A N 1
ATOM 1474 C CA . PRO A 1 190 ? 6.216 9.144 17.262 1.00 86.50 190 PRO A CA 1
ATOM 1475 C C . PRO A 1 190 ? 4.887 9.892 17.067 1.00 86.50 190 PRO A C 1
ATOM 1477 O O . PRO A 1 190 ? 4.674 10.983 17.626 1.00 86.50 190 PRO A O 1
ATOM 1480 N N . SER A 1 191 ? 3.988 9.305 16.274 1.00 87.44 191 SER A N 1
ATOM 1481 C CA . SER A 1 191 ? 2.641 9.823 16.037 1.00 87.44 191 SER A CA 1
ATOM 1482 C C . SER A 1 191 ? 1.891 9.995 17.361 1.00 87.44 191 SER A C 1
ATOM 1484 O O . SER A 1 191 ? 2.205 9.358 18.367 1.00 87.44 191 SER A O 1
ATOM 1486 N N . SER A 1 192 ? 0.862 10.847 17.391 1.00 85.94 192 SER A N 1
ATOM 1487 C CA . SER A 1 192 ? 0.038 11.024 18.599 1.00 85.94 192 SER A CA 1
ATOM 1488 C C . SER A 1 192 ? -0.552 9.716 19.123 1.00 85.94 192 SER A C 1
ATOM 1490 O O . SER A 1 192 ? -0.800 9.610 20.319 1.00 85.94 192 SER A O 1
ATOM 1492 N N . ASN A 1 193 ? -0.759 8.740 18.239 1.00 88.44 193 ASN A N 1
ATOM 1493 C CA . ASN A 1 193 ? -1.348 7.457 18.580 1.00 88.44 193 ASN A CA 1
ATOM 1494 C C . ASN A 1 193 ? -0.374 6.523 19.293 1.00 88.44 193 ASN A C 1
ATOM 1496 O O . ASN A 1 193 ? -0.842 5.695 20.060 1.00 88.44 193 ASN A O 1
ATOM 1500 N N . VAL A 1 194 ? 0.937 6.675 19.094 1.00 86.19 194 VAL A N 1
ATOM 1501 C CA . VAL A 1 194 ? 1.971 5.783 19.656 1.00 86.19 194 VAL A CA 1
ATOM 1502 C C . VAL A 1 194 ? 2.818 6.450 20.745 1.00 86.19 194 VAL A C 1
ATOM 1504 O O . VAL A 1 194 ? 3.848 5.926 21.160 1.00 86.19 194 VAL A O 1
ATOM 1507 N N . LYS A 1 195 ? 2.418 7.636 21.217 1.00 85.50 195 LYS A N 1
ATOM 1508 C CA . LYS A 1 195 ? 3.086 8.280 22.353 1.00 85.50 195 LYS A CA 1
ATOM 1509 C C . LYS A 1 195 ? 2.749 7.539 23.638 1.00 85.50 195 LYS A C 1
ATOM 1511 O O . LYS A 1 195 ? 1.580 7.460 24.009 1.00 85.50 195 LYS A O 1
ATOM 1516 N N . ALA A 1 196 ? 3.787 7.086 24.335 1.00 79.12 196 ALA A N 1
ATOM 1517 C CA . ALA A 1 196 ? 3.652 6.510 25.662 1.00 79.12 196 ALA A CA 1
ATOM 1518 C C . ALA A 1 196 ? 3.022 7.522 26.632 1.00 79.12 196 ALA A C 1
ATOM 1520 O O . ALA A 1 196 ? 3.352 8.714 26.629 1.00 79.12 196 ALA A O 1
ATOM 1521 N N . VAL A 1 197 ? 2.114 7.027 27.469 1.00 80.62 197 VAL A N 1
ATOM 1522 C CA . VAL A 1 197 ? 1.430 7.799 28.507 1.00 80.62 197 VAL A CA 1
ATOM 1523 C C . VAL A 1 197 ? 1.902 7.291 29.867 1.00 80.62 197 VAL A C 1
ATOM 1525 O O . VAL A 1 197 ? 1.958 6.085 30.089 1.00 80.62 197 VAL A O 1
ATOM 1528 N N . HIS A 1 198 ? 2.247 8.206 30.776 1.00 82.25 198 HIS A N 1
ATOM 1529 C CA . HIS A 1 198 ? 2.502 7.862 32.176 1.00 82.25 198 HIS A CA 1
ATOM 1530 C C . HIS A 1 198 ? 1.186 7.411 32.826 1.00 82.25 198 HIS A C 1
ATOM 1532 O O . HIS A 1 198 ? 0.198 8.139 32.733 1.00 82.25 198 HIS A O 1
ATOM 1538 N N . ASP A 1 199 ? 1.184 6.237 33.460 1.00 85.31 199 ASP A N 1
ATOM 1539 C CA . ASP A 1 199 ? -0.001 5.562 34.015 1.00 85.31 199 ASP A CA 1
ATOM 1540 C C . ASP A 1 199 ? -1.127 5.336 32.986 1.00 85.31 199 ASP A C 1
ATOM 1542 O O . ASP A 1 199 ? -2.196 5.950 33.074 1.00 85.31 199 ASP A O 1
ATOM 1546 N N . PRO A 1 200 ? -0.913 4.459 31.985 1.00 87.25 200 PRO A N 1
ATOM 1547 C CA . PRO A 1 200 ? -1.894 4.249 30.933 1.00 87.25 200 PRO A CA 1
ATOM 1548 C C . PRO A 1 200 ? -3.170 3.604 31.486 1.00 87.25 200 PRO A C 1
ATOM 1550 O O . PRO A 1 200 ? -3.126 2.651 32.275 1.00 87.25 200 PRO A O 1
ATOM 1553 N N . THR A 1 201 ? -4.321 4.095 31.025 1.00 88.25 201 THR A N 1
ATOM 1554 C CA . THR A 1 201 ? -5.622 3.469 31.291 1.00 88.25 201 THR A CA 1
ATOM 1555 C C . THR A 1 201 ? -5.678 2.063 30.676 1.00 88.25 201 THR A C 1
ATOM 1557 O O . THR A 1 201 ? -4.920 1.778 29.747 1.00 88.25 201 THR A O 1
ATOM 1560 N N . PRO A 1 202 ? -6.586 1.172 31.121 1.00 88.06 202 PRO A N 1
ATOM 1561 C CA . PRO A 1 202 ? -6.767 -0.135 30.481 1.00 88.06 202 PRO A CA 1
ATOM 1562 C C . PRO A 1 202 ? -6.971 -0.033 28.961 1.00 88.06 202 PRO A C 1
ATOM 1564 O O . PRO A 1 202 ? -6.247 -0.664 28.205 1.00 88.06 202 PRO A O 1
ATOM 1567 N N . GLN A 1 203 ? -7.828 0.889 28.510 1.00 86.19 203 GLN A N 1
ATOM 1568 C CA . GLN A 1 203 ? -8.058 1.153 27.084 1.00 86.19 203 GLN A CA 1
ATOM 1569 C C . GLN A 1 203 ? -6.781 1.580 26.336 1.00 86.19 203 GLN A C 1
ATOM 1571 O O . GLN A 1 203 ? -6.582 1.201 25.184 1.00 86.19 203 GLN A O 1
ATOM 1576 N N . GLN A 1 204 ? -5.906 2.368 26.971 1.00 88.56 204 GLN A N 1
ATOM 1577 C CA . GLN A 1 204 ? -4.617 2.748 26.383 1.00 88.56 204 GLN A CA 1
ATOM 1578 C C . GLN A 1 204 ? -3.660 1.557 26.303 1.00 88.56 204 GLN A C 1
ATOM 1580 O O . GLN A 1 204 ? -2.992 1.409 25.287 1.00 88.56 204 GLN A O 1
ATOM 1585 N N . LYS A 1 205 ? -3.637 0.680 27.314 1.00 90.69 205 LYS A N 1
ATOM 1586 C CA . LYS A 1 205 ? -2.849 -0.561 27.269 1.00 90.69 205 LYS A CA 1
ATOM 1587 C C . LYS A 1 205 ? -3.323 -1.485 26.147 1.00 90.69 205 LYS A C 1
ATOM 1589 O O . LYS A 1 205 ? -2.490 -2.005 25.412 1.00 90.69 205 LYS A O 1
ATOM 1594 N N . ASP A 1 206 ? -4.635 -1.628 25.973 1.00 89.88 206 ASP A N 1
ATOM 1595 C CA . ASP A 1 206 ? -5.218 -2.439 24.899 1.00 89.88 206 ASP A CA 1
ATOM 1596 C C . ASP A 1 206 ? -4.883 -1.854 23.521 1.00 89.88 206 ASP A C 1
ATOM 1598 O O . ASP A 1 206 ? -4.471 -2.579 22.613 1.00 89.88 206 ASP A O 1
ATOM 1602 N N . LYS A 1 207 ? -4.975 -0.521 23.380 1.00 92.50 207 LYS A N 1
ATOM 1603 C CA . LYS A 1 207 ? -4.534 0.203 22.180 1.00 92.50 207 LYS A CA 1
ATOM 1604 C C . LYS A 1 207 ? -3.065 -0.078 21.868 1.00 92.50 207 LYS A C 1
ATOM 1606 O O . LYS A 1 207 ? -2.739 -0.393 20.726 1.00 92.50 207 LYS A O 1
ATOM 1611 N N . ASP A 1 208 ? -2.189 0.061 22.859 1.00 92.44 208 ASP A N 1
ATOM 1612 C CA . ASP A 1 208 ? -0.743 -0.095 22.693 1.00 92.44 208 ASP A CA 1
ATOM 1613 C C . ASP A 1 208 ? -0.380 -1.550 22.353 1.00 92.44 208 ASP A C 1
ATOM 1615 O O . ASP A 1 208 ? 0.442 -1.788 21.467 1.00 92.44 208 ASP A O 1
ATOM 1619 N N . ALA A 1 209 ? -1.042 -2.529 22.978 1.00 93.38 209 ALA A N 1
ATOM 1620 C CA . ALA A 1 209 ? -0.871 -3.947 22.669 1.00 93.38 209 ALA A CA 1
ATOM 1621 C C . ALA A 1 209 ? -1.308 -4.283 21.233 1.00 93.38 209 ALA A C 1
ATOM 1623 O O . ALA A 1 209 ? -0.570 -4.951 20.503 1.00 93.38 209 ALA A O 1
ATOM 1624 N N . LEU A 1 210 ? -2.471 -3.782 20.799 1.00 95.75 210 LEU A N 1
ATOM 1625 C CA . LEU A 1 210 ? -2.957 -3.961 19.429 1.00 95.75 210 LEU A CA 1
ATOM 1626 C C . LEU A 1 210 ? -2.039 -3.273 18.413 1.00 95.75 210 LEU A C 1
ATOM 1628 O O . LEU A 1 210 ? -1.698 -3.873 17.399 1.00 95.75 210 LEU A O 1
ATOM 1632 N N . GLN A 1 211 ? -1.587 -2.047 18.686 1.00 95.56 211 GLN A N 1
ATOM 1633 C CA . GLN A 1 211 ? -0.654 -1.336 17.808 1.00 95.56 211 GLN A CA 1
ATOM 1634 C C . GLN A 1 211 ? 0.697 -2.046 17.711 1.00 95.56 211 GLN A C 1
ATOM 1636 O O . GLN A 1 211 ? 1.223 -2.169 16.611 1.00 95.56 211 GLN A O 1
ATOM 1641 N N . SER A 1 212 ? 1.235 -2.559 18.818 1.00 94.62 212 SER A N 1
ATOM 1642 C CA . SER A 1 212 ? 2.481 -3.332 18.808 1.00 94.62 212 SER A CA 1
ATOM 1643 C C . SER A 1 212 ? 2.364 -4.571 17.911 1.00 94.62 212 SER A C 1
ATOM 1645 O O . SER A 1 212 ? 3.179 -4.765 17.008 1.00 94.62 212 SER A O 1
ATOM 1647 N N . ARG A 1 213 ? 1.285 -5.353 18.074 1.00 96.81 213 ARG A N 1
ATOM 1648 C CA . ARG A 1 213 ? 0.997 -6.527 17.231 1.00 96.81 213 ARG A CA 1
ATOM 1649 C C . ARG A 1 213 ? 0.782 -6.158 15.764 1.00 96.81 213 ARG A C 1
ATOM 1651 O O . ARG A 1 213 ? 1.351 -6.808 14.894 1.00 96.81 213 ARG A O 1
ATOM 1658 N N . LEU A 1 214 ? 0.001 -5.111 15.493 1.00 97.44 214 LEU A N 1
ATOM 1659 C CA . LEU A 1 214 ? -0.229 -4.569 14.153 1.00 97.44 214 LEU A CA 1
ATOM 1660 C C . LEU A 1 214 ? 1.092 -4.240 13.460 1.00 97.44 214 LEU A C 1
ATOM 1662 O O . LEU A 1 214 ? 1.319 -4.702 12.346 1.00 97.44 214 LEU A O 1
ATOM 1666 N N . ILE A 1 215 ? 1.954 -3.450 14.107 1.00 97.00 215 ILE A N 1
ATOM 1667 C CA . ILE A 1 215 ? 3.231 -3.032 13.526 1.00 97.00 215 ILE A CA 1
ATOM 1668 C C . ILE A 1 215 ? 4.098 -4.267 13.264 1.00 97.00 215 ILE A C 1
ATOM 1670 O O . ILE A 1 215 ? 4.615 -4.411 12.162 1.00 97.00 215 ILE A O 1
ATOM 1674 N N . HIS A 1 216 ? 4.226 -5.174 14.234 1.00 97.81 216 HIS A N 1
ATOM 1675 C CA . HIS A 1 216 ? 5.048 -6.376 14.096 1.00 97.81 216 HIS A CA 1
ATOM 1676 C C . HIS A 1 216 ? 4.589 -7.270 12.931 1.00 97.81 216 HIS A C 1
ATOM 1678 O O . HIS A 1 216 ? 5.356 -7.490 12.001 1.00 97.81 216 HIS A O 1
ATOM 1684 N N . ILE A 1 217 ? 3.321 -7.696 12.916 1.00 98.25 217 ILE A N 1
ATOM 1685 C CA . ILE A 1 217 ? 2.789 -8.615 11.892 1.00 98.25 217 ILE A CA 1
ATOM 1686 C C . ILE A 1 217 ? 2.823 -7.974 10.499 1.00 98.25 217 ILE A C 1
ATOM 1688 O O . ILE A 1 217 ? 3.228 -8.604 9.526 1.00 98.25 217 ILE A O 1
ATOM 1692 N N . SER A 1 218 ? 2.392 -6.714 10.377 1.00 97.75 218 SER A N 1
ATOM 1693 C CA . SER A 1 218 ? 2.335 -6.056 9.065 1.00 97.75 218 SER A CA 1
ATOM 1694 C C . SER A 1 218 ? 3.725 -5.843 8.468 1.00 97.75 218 SER A C 1
ATOM 1696 O O . SER A 1 218 ? 3.906 -6.070 7.273 1.00 97.75 218 SER A O 1
ATOM 1698 N N . THR A 1 219 ? 4.708 -5.445 9.282 1.00 97.62 219 THR A N 1
ATOM 1699 C CA . THR A 1 219 ? 6.092 -5.272 8.816 1.00 97.62 219 THR A CA 1
ATOM 1700 C C . THR A 1 219 ? 6.731 -6.603 8.443 1.00 97.62 219 THR A C 1
ATOM 1702 O O . THR A 1 219 ? 7.356 -6.674 7.392 1.00 97.62 219 THR A O 1
ATOM 1705 N N . GLU A 1 220 ? 6.521 -7.666 9.223 1.00 97.62 220 GLU A N 1
ATOM 1706 C CA . GLU A 1 220 ? 6.995 -9.014 8.888 1.00 97.62 220 GLU A CA 1
ATOM 1707 C C . GLU A 1 220 ? 6.490 -9.461 7.505 1.00 97.62 220 GLU A C 1
ATOM 1709 O O . GLU A 1 220 ? 7.282 -9.797 6.623 1.00 97.62 220 GLU A O 1
ATOM 1714 N N . VAL A 1 221 ? 5.175 -9.391 7.283 1.00 97.19 221 VAL A N 1
ATOM 1715 C CA . VAL A 1 221 ? 4.524 -9.800 6.027 1.00 97.19 221 VAL A CA 1
ATOM 1716 C C . VAL A 1 221 ? 4.958 -8.926 4.847 1.00 97.19 221 VAL A C 1
ATOM 1718 O O . VAL A 1 221 ? 5.167 -9.418 3.732 1.00 97.19 221 VAL A O 1
ATOM 1721 N N . ALA A 1 222 ? 5.119 -7.621 5.069 1.00 96.38 222 ALA A N 1
ATOM 1722 C CA . ALA A 1 222 ? 5.620 -6.717 4.042 1.00 96.38 222 ALA A CA 1
ATOM 1723 C C . ALA A 1 222 ? 7.065 -7.055 3.655 1.00 96.38 222 ALA A C 1
ATOM 1725 O O . ALA A 1 222 ? 7.376 -7.110 2.467 1.00 96.38 222 ALA A O 1
ATOM 1726 N N . MET A 1 223 ? 7.928 -7.363 4.628 1.00 95.31 223 MET A N 1
ATOM 1727 C CA . MET A 1 223 ? 9.304 -7.785 4.359 1.00 95.31 223 MET A CA 1
ATOM 1728 C C . MET A 1 223 ? 9.379 -9.141 3.659 1.00 95.31 223 MET A C 1
ATOM 1730 O O . MET A 1 223 ? 10.180 -9.306 2.741 1.00 95.31 223 MET A O 1
ATOM 1734 N N . GLN A 1 224 ? 8.500 -10.078 4.022 1.00 94.50 22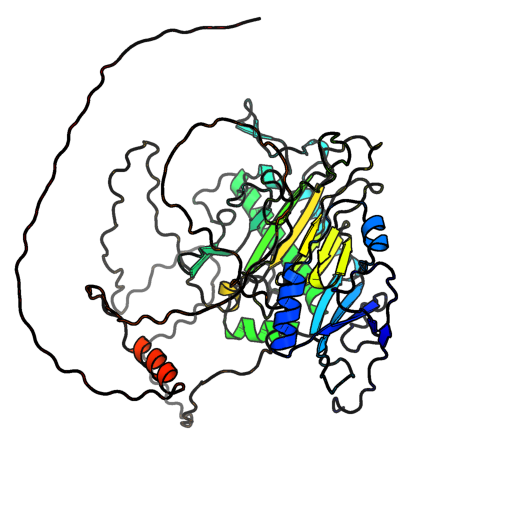4 GLN A N 1
ATOM 1735 C CA . GLN A 1 224 ? 8.342 -11.346 3.310 1.00 94.50 224 GLN A CA 1
ATOM 1736 C C . GLN A 1 224 ? 7.942 -11.124 1.844 1.00 94.50 224 GLN A C 1
ATOM 1738 O O . GLN A 1 224 ? 8.359 -11.867 0.964 1.00 94.50 224 GLN A O 1
ATOM 1743 N N . SER A 1 225 ? 7.151 -10.092 1.554 1.00 93.50 225 SER A N 1
ATOM 1744 C CA . SER A 1 225 ? 6.775 -9.748 0.177 1.00 93.50 225 SER A CA 1
ATOM 1745 C C . SER A 1 225 ? 7.917 -9.034 -0.560 1.00 93.50 225 SER A C 1
ATOM 1747 O O . SER A 1 225 ? 8.153 -9.284 -1.738 1.00 93.50 225 SER A O 1
ATOM 1749 N N . LEU A 1 226 ? 8.662 -8.175 0.138 1.00 91.75 226 LEU A N 1
ATOM 1750 C CA . LEU A 1 226 ? 9.787 -7.416 -0.413 1.00 91.75 226 LEU A CA 1
ATOM 1751 C C . LEU A 1 226 ? 10.998 -8.266 -0.784 1.00 91.75 226 LEU A C 1
ATOM 1753 O O . LEU A 1 226 ? 11.760 -7.848 -1.649 1.00 91.75 226 LEU A O 1
ATOM 1757 N N . GLN A 1 227 ? 11.168 -9.458 -0.206 1.00 90.38 227 GLN A N 1
ATOM 1758 C CA . GLN A 1 227 ? 12.264 -10.363 -0.589 1.00 90.38 227 GLN A CA 1
ATOM 1759 C C . GLN A 1 227 ? 12.241 -10.739 -2.086 1.00 90.38 227 GLN A C 1
ATOM 1761 O O . GLN A 1 227 ? 13.235 -11.207 -2.630 1.00 90.38 227 GLN A O 1
ATOM 1766 N N . TYR A 1 228 ? 11.092 -10.555 -2.744 1.00 90.19 228 TYR A N 1
ATOM 1767 C CA . TYR A 1 228 ? 10.876 -10.804 -4.168 1.00 90.19 228 TYR A CA 1
ATOM 1768 C C . TYR A 1 228 ? 11.212 -9.600 -5.056 1.00 90.19 228 TYR A C 1
ATOM 1770 O O . TYR A 1 228 ? 11.218 -9.720 -6.280 1.00 90.19 228 TYR A O 1
ATOM 1778 N N . VAL A 1 229 ? 11.493 -8.444 -4.455 1.00 89.38 229 VAL A N 1
ATOM 1779 C CA . VAL A 1 229 ? 11.947 -7.239 -5.145 1.00 89.38 229 VAL A CA 1
ATOM 1780 C C . VAL A 1 229 ? 13.471 -7.219 -5.097 1.00 89.38 229 VAL A C 1
ATOM 1782 O O . VAL A 1 229 ? 14.071 -7.132 -4.028 1.00 89.38 229 VAL A O 1
ATOM 1785 N N . THR A 1 230 ? 14.106 -7.293 -6.265 1.00 80.75 230 THR A N 1
ATOM 1786 C CA . THR A 1 230 ? 15.567 -7.454 -6.396 1.00 80.75 230 THR A CA 1
ATOM 1787 C C . THR A 1 230 ? 16.384 -6.324 -5.764 1.00 80.75 230 THR A C 1
ATOM 1789 O O . THR A 1 230 ? 17.523 -6.552 -5.381 1.00 80.75 230 THR A O 1
ATOM 1792 N N . ASP A 1 231 ? 15.800 -5.135 -5.608 1.00 84.25 231 ASP A N 1
ATOM 1793 C CA . ASP A 1 231 ? 16.490 -3.947 -5.080 1.00 84.25 231 ASP A CA 1
ATOM 1794 C C . ASP A 1 231 ? 16.493 -3.910 -3.535 1.00 84.25 231 ASP A C 1
ATOM 1796 O O . ASP A 1 231 ? 17.019 -2.986 -2.914 1.00 84.25 231 ASP A O 1
ATOM 1800 N N . CYS A 1 232 ? 15.877 -4.899 -2.871 1.00 86.12 232 CYS A N 1
ATOM 1801 C CA . CYS A 1 232 ? 15.696 -4.884 -1.419 1.00 86.12 232 CYS A CA 1
ATOM 1802 C C . CYS A 1 232 ? 17.028 -4.881 -0.645 1.00 86.12 232 CYS A C 1
ATOM 1804 O O . CYS A 1 232 ? 17.105 -4.274 0.426 1.00 86.12 232 CYS A O 1
ATOM 1806 N N . GLU A 1 233 ? 18.071 -5.543 -1.154 1.00 88.12 233 GLU A N 1
ATOM 1807 C CA . GLU A 1 233 ? 19.390 -5.564 -0.504 1.00 88.12 233 GLU A CA 1
ATOM 1808 C C . GLU A 1 233 ? 20.095 -4.207 -0.580 1.00 88.12 233 GLU A C 1
ATOM 1810 O O . GLU A 1 233 ? 20.682 -3.759 0.401 1.00 88.12 233 GLU A O 1
ATOM 1815 N N . GLU A 1 234 ? 19.989 -3.515 -1.712 1.00 89.19 234 GLU A N 1
ATOM 1816 C CA . GLU A 1 234 ? 20.570 -2.183 -1.907 1.00 89.19 234 GLU A CA 1
ATOM 1817 C C . GLU A 1 234 ? 19.905 -1.164 -0.978 1.00 89.19 234 GLU A C 1
ATOM 1819 O O . GLU A 1 234 ? 20.587 -0.379 -0.314 1.00 89.19 234 GLU A O 1
ATOM 1824 N N . ILE A 1 235 ? 18.575 -1.236 -0.852 1.00 89.56 235 ILE A N 1
ATOM 1825 C CA . ILE A 1 235 ? 17.814 -0.395 0.078 1.00 89.56 235 ILE A CA 1
ATOM 1826 C C . ILE A 1 235 ? 18.210 -0.692 1.528 1.00 89.56 235 ILE A C 1
ATOM 1828 O O . ILE A 1 235 ? 18.382 0.242 2.314 1.00 89.56 235 ILE A O 1
ATOM 1832 N N . ARG A 1 236 ? 18.388 -1.971 1.888 1.00 91.12 236 ARG A N 1
ATOM 1833 C CA . ARG A 1 236 ? 18.859 -2.371 3.222 1.00 91.12 236 ARG A CA 1
ATOM 1834 C C . ARG A 1 236 ? 20.235 -1.783 3.518 1.00 91.12 236 ARG A C 1
ATOM 1836 O O . ARG A 1 236 ? 20.378 -1.083 4.513 1.00 91.12 236 ARG A O 1
ATOM 1843 N N . ASN A 1 237 ? 21.198 -1.979 2.619 1.00 92.19 237 ASN A N 1
ATOM 1844 C CA . ASN A 1 237 ? 22.555 -1.455 2.769 1.00 92.19 237 ASN A CA 1
ATOM 1845 C C . ASN A 1 237 ? 22.554 0.069 2.938 1.00 92.19 237 ASN A C 1
ATOM 1847 O O . ASN A 1 237 ? 23.239 0.598 3.811 1.00 92.19 237 ASN A O 1
ATOM 1851 N N . TYR A 1 238 ? 21.755 0.782 2.139 1.00 91.25 238 TYR A N 1
ATOM 1852 C CA . TYR A 1 238 ? 21.600 2.226 2.290 1.00 91.25 238 TYR A CA 1
ATOM 1853 C C . TYR A 1 238 ? 21.058 2.594 3.678 1.00 91.25 238 TYR A C 1
ATOM 1855 O O . TYR A 1 238 ? 21.640 3.441 4.355 1.00 91.25 238 TYR A O 1
ATOM 1863 N N . ARG A 1 239 ? 19.970 1.945 4.115 1.00 89.44 239 ARG A N 1
ATOM 1864 C CA . ARG A 1 239 ? 19.298 2.216 5.398 1.00 89.44 239 ARG A CA 1
ATOM 1865 C C . ARG A 1 239 ? 20.200 1.928 6.599 1.00 89.44 239 ARG A C 1
ATOM 1867 O O . ARG A 1 239 ? 20.163 2.700 7.558 1.00 89.44 239 ARG A O 1
ATOM 1874 N N . ASP A 1 240 ? 21.041 0.902 6.503 1.00 90.12 240 ASP A N 1
ATOM 1875 C CA . ASP A 1 240 ? 22.049 0.568 7.509 1.00 90.12 240 ASP A CA 1
ATOM 1876 C C . ASP A 1 240 ? 23.135 1.650 7.594 1.00 90.12 240 ASP A C 1
ATOM 1878 O O . ASP A 1 240 ? 23.470 2.099 8.688 1.00 90.12 240 ASP A O 1
ATOM 1882 N N . VAL A 1 241 ? 23.636 2.140 6.452 1.00 92.25 241 VAL A N 1
A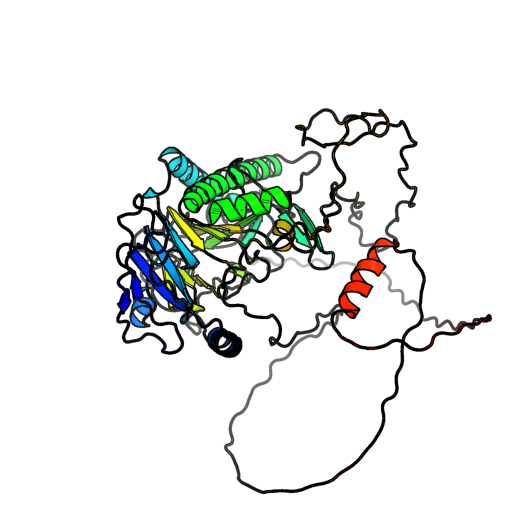TOM 1883 C CA . VAL A 1 241 ? 24.659 3.204 6.404 1.00 92.25 241 VAL A CA 1
ATOM 1884 C C . VAL A 1 241 ? 24.149 4.514 7.001 1.00 92.25 241 VAL A C 1
ATOM 1886 O O . VAL A 1 241 ? 24.887 5.198 7.711 1.00 92.25 241 VAL A O 1
ATOM 1889 N N . VAL A 1 242 ? 22.893 4.878 6.732 1.00 89.19 242 VAL A N 1
ATOM 1890 C CA . VAL A 1 242 ? 22.302 6.104 7.291 1.00 89.19 242 VAL A CA 1
ATOM 1891 C C . VAL A 1 242 ? 21.743 5.917 8.705 1.00 89.19 242 VAL A C 1
ATOM 1893 O O . VAL A 1 242 ? 21.231 6.879 9.276 1.00 89.19 242 VAL A O 1
ATOM 1896 N N . CYS A 1 243 ? 21.825 4.706 9.273 1.00 88.56 243 CYS A N 1
ATOM 1897 C CA . CYS A 1 243 ? 21.300 4.354 10.597 1.00 88.56 243 CYS A CA 1
ATOM 1898 C C . CYS A 1 243 ? 19.843 4.797 10.803 1.00 88.56 243 CYS A C 1
ATOM 1900 O O . CYS A 1 243 ? 19.452 5.251 11.885 1.00 88.56 243 CYS A O 1
ATOM 1902 N N . ALA A 1 244 ? 19.039 4.738 9.744 1.00 86.75 244 ALA A N 1
ATOM 1903 C CA . ALA A 1 244 ? 17.719 5.334 9.777 1.00 86.75 244 ALA A CA 1
ATOM 1904 C C . ALA A 1 244 ? 16.746 4.437 10.564 1.00 86.75 244 ALA A C 1
ATOM 1906 O O . ALA A 1 244 ? 16.740 3.219 10.376 1.00 86.75 244 ALA A O 1
ATOM 1907 N N . PRO A 1 245 ? 15.902 5.005 11.445 1.00 86.25 245 PRO A N 1
ATOM 1908 C CA . PRO A 1 245 ? 15.087 4.199 12.339 1.00 86.25 245 PRO A CA 1
ATOM 1909 C C . PRO A 1 245 ? 14.019 3.421 11.564 1.00 86.25 245 PRO A C 1
ATOM 1911 O O . PRO A 1 245 ? 13.455 3.912 10.583 1.00 86.25 245 PRO A O 1
ATOM 1914 N N . ILE A 1 246 ? 13.730 2.223 12.064 1.00 90.31 246 ILE A N 1
ATOM 1915 C CA . ILE A 1 246 ? 12.722 1.280 11.570 1.00 90.31 246 ILE A CA 1
ATOM 1916 C C . ILE A 1 246 ? 11.719 0.965 12.688 1.00 90.31 246 ILE A C 1
ATOM 1918 O O . ILE A 1 246 ? 11.987 1.208 13.868 1.00 90.31 246 ILE A O 1
ATOM 1922 N N . ILE A 1 247 ? 10.551 0.432 12.330 1.00 92.75 247 ILE A N 1
ATOM 1923 C CA . ILE A 1 247 ? 9.526 -0.013 13.288 1.00 92.75 247 ILE A CA 1
ATOM 1924 C C . ILE A 1 247 ? 9.214 -1.505 13.120 1.00 92.75 247 ILE A C 1
ATOM 1926 O O . ILE A 1 247 ? 9.339 -2.041 12.026 1.00 92.75 247 ILE A O 1
ATOM 1930 N N . GLY A 1 248 ? 8.735 -2.164 14.175 1.00 95.19 248 GLY A N 1
ATOM 1931 C CA . GLY A 1 248 ? 8.117 -3.489 14.058 1.00 95.19 248 GLY A CA 1
ATOM 1932 C C . GLY A 1 248 ? 9.070 -4.669 14.105 1.00 95.19 248 GLY A C 1
ATOM 1933 O O . GLY A 1 248 ? 9.793 -4.840 15.081 1.00 95.19 248 GLY A O 1
ATOM 1934 N N . HIS A 1 249 ? 8.957 -5.534 13.103 1.00 96.69 249 HIS A N 1
ATOM 1935 C CA . HIS A 1 249 ? 9.678 -6.792 13.001 1.00 96.69 249 HIS A CA 1
ATOM 1936 C C . HIS A 1 249 ? 11.166 -6.564 12.700 1.00 96.69 249 HIS A C 1
ATOM 1938 O O . HIS A 1 249 ? 11.529 -5.652 11.961 1.00 96.69 249 HIS A O 1
ATOM 1944 N N . GLU A 1 250 ? 12.030 -7.419 13.240 1.00 94.38 250 GLU A N 1
ATOM 1945 C CA . GLU A 1 250 ? 13.495 -7.339 13.108 1.00 94.38 250 GLU A CA 1
ATOM 1946 C C . GLU A 1 250 ? 14.017 -7.464 11.671 1.00 94.38 250 GLU A C 1
ATOM 1948 O O . GLU A 1 250 ? 15.093 -6.966 11.360 1.00 94.38 250 GLU A O 1
ATOM 1953 N N . SER A 1 251 ? 13.245 -8.080 10.773 1.00 93.38 251 SER A N 1
ATOM 1954 C CA . SER A 1 251 ? 13.578 -8.145 9.343 1.00 93.38 251 SER A CA 1
ATOM 1955 C C . SER A 1 251 ? 13.326 -6.834 8.592 1.00 93.38 251 SER A C 1
ATOM 1957 O O . SER A 1 251 ? 13.722 -6.716 7.430 1.00 93.38 251 SER A O 1
ATOM 1959 N N . ASN A 1 252 ? 12.642 -5.863 9.208 1.00 94.94 252 ASN A N 1
ATOM 1960 C CA . ASN A 1 252 ? 12.304 -4.606 8.561 1.00 94.94 252 ASN A CA 1
ATOM 1961 C C . ASN A 1 252 ? 13.552 -3.770 8.303 1.00 94.94 252 ASN A C 1
ATOM 1963 O O . ASN A 1 252 ? 14.221 -3.343 9.228 1.00 94.94 252 ASN A O 1
ATOM 1967 N N . CYS A 1 253 ? 13.819 -3.467 7.039 1.00 91.56 253 CYS A N 1
ATOM 1968 C CA . CYS A 1 253 ? 14.865 -2.523 6.653 1.00 91.56 253 CYS A CA 1
ATOM 1969 C C . CYS A 1 253 ? 14.300 -1.277 5.963 1.00 91.56 253 CYS A C 1
ATOM 1971 O O . CYS A 1 253 ? 15.057 -0.422 5.519 1.00 91.56 253 CYS A O 1
ATOM 1973 N N . MET A 1 254 ? 12.974 -1.166 5.830 1.00 91.38 254 MET A N 1
ATOM 1974 C CA . MET A 1 254 ? 12.356 -0.226 4.900 1.00 91.38 254 MET A CA 1
ATOM 1975 C C . MET A 1 254 ? 11.400 0.757 5.553 1.00 91.38 254 MET A C 1
ATOM 1977 O O . MET A 1 254 ? 11.404 1.922 5.174 1.00 91.38 254 MET A O 1
ATOM 1981 N N . PHE A 1 255 ? 10.585 0.339 6.514 1.00 95.00 255 PHE A N 1
ATOM 1982 C CA . PHE A 1 255 ? 9.449 1.143 6.960 1.00 95.00 255 PHE A CA 1
ATOM 1983 C C . PHE A 1 255 ? 9.706 1.796 8.316 1.00 95.00 255 PHE A C 1
ATOM 1985 O O . PHE A 1 255 ? 10.107 1.138 9.273 1.00 95.00 255 PHE A O 1
ATOM 1992 N N . ASP A 1 256 ? 9.414 3.086 8.418 1.00 92.75 256 ASP A N 1
ATOM 1993 C CA . ASP A 1 256 ? 9.443 3.846 9.676 1.00 92.75 256 ASP A CA 1
ATOM 1994 C C . ASP A 1 256 ? 8.048 4.308 10.123 1.00 92.75 256 ASP A C 1
ATOM 1996 O O . ASP A 1 256 ? 7.858 4.768 11.255 1.00 92.75 256 ASP A O 1
ATOM 2000 N N . SER A 1 257 ? 7.066 4.161 9.235 1.00 92.50 257 SER A N 1
ATOM 2001 C CA . SER A 1 257 ? 5.714 4.664 9.408 1.00 92.50 257 SER A CA 1
ATOM 2002 C C . SER A 1 257 ? 4.686 3.670 8.865 1.00 92.50 257 SER A C 1
ATOM 2004 O O . SER A 1 257 ? 4.947 2.915 7.926 1.00 92.50 257 SER A O 1
ATOM 2006 N N . LEU A 1 258 ? 3.506 3.671 9.483 1.00 95.50 258 LEU A N 1
ATOM 2007 C CA . LEU A 1 258 ? 2.352 2.862 9.114 1.00 95.50 258 LEU A CA 1
ATOM 2008 C C . LEU A 1 258 ? 1.076 3.713 9.176 1.00 95.50 258 LEU A C 1
ATOM 2010 O O . LEU A 1 258 ? 0.923 4.577 10.038 1.00 95.50 258 LEU A O 1
ATOM 2014 N N . GLN A 1 259 ? 0.108 3.439 8.313 1.00 95.56 259 GLN A N 1
ATOM 2015 C CA . GLN A 1 259 ? -1.229 4.014 8.360 1.00 95.56 259 GLN A CA 1
ATOM 2016 C C . GLN A 1 259 ? -2.283 2.905 8.265 1.00 95.56 259 GLN A C 1
ATOM 2018 O O . GLN A 1 259 ? -2.208 2.037 7.400 1.00 95.56 259 GLN A O 1
ATOM 2023 N N . VAL A 1 260 ? -3.272 2.932 9.160 1.00 97.56 260 VAL A N 1
ATOM 2024 C CA . VAL A 1 260 ? -4.449 2.054 9.106 1.00 97.56 260 VAL A CA 1
ATOM 2025 C C . VAL A 1 260 ? -5.605 2.830 8.494 1.00 97.56 260 VAL A C 1
ATOM 2027 O O . VAL A 1 260 ? -6.095 3.784 9.100 1.00 97.56 260 VAL A O 1
ATOM 2030 N N . ASN A 1 261 ? -6.051 2.403 7.318 1.00 97.31 261 ASN A N 1
ATOM 2031 C CA . ASN A 1 261 ? -7.163 2.997 6.588 1.00 97.31 261 ASN A CA 1
ATOM 2032 C C . ASN A 1 261 ? -8.375 2.077 6.667 1.00 97.31 261 ASN A C 1
ATOM 2034 O O . ASN A 1 261 ? -8.384 1.011 6.049 1.00 97.31 261 ASN A O 1
ATOM 2038 N N . VAL A 1 262 ? -9.404 2.509 7.399 1.00 96.19 262 VAL A N 1
ATOM 2039 C CA . VAL A 1 262 ? -10.679 1.787 7.506 1.00 96.19 262 VAL A CA 1
ATOM 2040 C C . VAL A 1 262 ? -11.813 2.615 6.935 1.00 96.19 262 VAL A C 1
ATOM 2042 O O . VAL A 1 262 ? -11.955 3.788 7.260 1.00 96.19 262 VAL A O 1
ATOM 2045 N N . SER A 1 263 ? -12.654 2.018 6.103 1.00 94.81 263 SER A N 1
ATOM 2046 C CA . SER A 1 263 ? -13.858 2.686 5.613 1.00 94.81 263 SER A CA 1
ATOM 2047 C C . SER A 1 263 ? -14.996 1.684 5.444 1.00 94.81 263 SER A C 1
ATOM 2049 O O . SER A 1 263 ? -14.737 0.544 5.050 1.00 94.81 263 SER A O 1
ATOM 2051 N N . PRO A 1 264 ? -16.247 2.072 5.740 1.00 93.25 264 PRO A N 1
ATOM 2052 C CA . PRO A 1 264 ? -17.393 1.244 5.393 1.00 93.25 264 PRO A CA 1
ATOM 2053 C C . PRO A 1 264 ? -17.525 1.131 3.868 1.00 93.25 264 PRO A C 1
ATOM 2055 O O . PRO A 1 264 ? -16.930 1.908 3.115 1.00 93.25 264 PRO A O 1
ATOM 2058 N N . ALA A 1 265 ? -18.303 0.156 3.410 1.00 91.00 265 ALA A N 1
ATOM 2059 C CA . ALA A 1 265 ? -18.706 0.084 2.010 1.00 91.00 265 ALA A CA 1
ATOM 2060 C C . ALA A 1 265 ? -19.647 1.237 1.623 1.00 91.00 265 ALA A C 1
ATOM 2062 O O . ALA A 1 265 ? -20.427 1.716 2.450 1.00 91.00 265 ALA A O 1
ATOM 2063 N N . THR A 1 266 ? -19.610 1.630 0.353 1.00 85.88 266 THR A N 1
ATOM 2064 C CA . THR A 1 266 ? -20.505 2.629 -0.244 1.00 85.88 266 THR A CA 1
ATOM 2065 C C . THR A 1 266 ? -21.585 1.953 -1.098 1.00 85.88 266 THR A C 1
ATOM 2067 O O . THR A 1 266 ? -21.454 0.787 -1.484 1.00 85.88 266 THR A O 1
ATOM 2070 N N . CYS A 1 267 ? -22.684 2.667 -1.354 1.00 73.12 267 CYS A N 1
ATOM 2071 C CA . CYS A 1 267 ? -23.768 2.241 -2.244 1.00 73.12 267 CYS A CA 1
ATOM 2072 C C . CYS A 1 267 ? -23.829 3.158 -3.472 1.00 73.12 267 CYS A C 1
ATOM 2074 O O . CYS A 1 267 ? -23.434 4.316 -3.380 1.00 73.12 267 CYS A O 1
ATOM 2076 N N . GLU A 1 268 ? -24.346 2.652 -4.591 1.00 62.00 268 GLU A N 1
ATOM 2077 C CA . GLU A 1 268 ? -24.597 3.435 -5.811 1.00 62.00 268 GLU A CA 1
ATOM 2078 C C . GLU A 1 268 ? -25.858 4.326 -5.721 1.00 62.00 268 GLU A C 1
ATOM 2080 O O . GLU A 1 268 ? -26.013 5.245 -6.520 1.00 62.00 268 GLU A O 1
ATOM 2085 N N . ASP A 1 269 ? -26.724 4.099 -4.726 1.00 50.03 269 ASP A N 1
ATOM 2086 C CA . ASP A 1 269 ? -28.034 4.757 -4.577 1.00 50.03 269 ASP A CA 1
ATOM 2087 C C . ASP A 1 269 ? -28.030 6.000 -3.682 1.00 50.03 269 ASP A C 1
ATOM 2089 O O . ASP A 1 269 ? -28.616 5.989 -2.601 1.00 50.03 269 ASP A O 1
ATOM 2093 N N . ASP A 1 270 ? -27.456 7.102 -4.147 1.00 48.88 270 ASP A N 1
ATOM 2094 C CA . ASP A 1 270 ? -27.970 8.409 -3.733 1.00 48.88 270 ASP A CA 1
ATOM 2095 C C . ASP A 1 270 ? -28.398 9.166 -4.993 1.00 48.88 270 ASP A C 1
ATOM 2097 O O . ASP A 1 270 ? -27.581 9.668 -5.763 1.00 48.88 270 ASP A O 1
ATOM 2101 N N . GLU A 1 271 ? -29.718 9.252 -5.210 1.00 42.59 271 GLU A N 1
ATOM 2102 C CA . GLU A 1 271 ? -30.389 9.965 -6.316 1.00 42.59 271 GLU A CA 1
ATOM 2103 C C . GLU A 1 271 ? -30.036 11.470 -6.393 1.00 42.59 271 GLU A C 1
ATOM 2105 O O . GLU A 1 271 ? -30.491 12.198 -7.279 1.00 42.59 271 GLU A O 1
ATOM 2110 N N . THR A 1 272 ? -29.191 11.964 -5.492 1.00 40.94 272 THR A N 1
ATOM 2111 C CA . THR A 1 272 ? -28.576 13.282 -5.561 1.00 40.94 272 THR A CA 1
ATOM 2112 C C . THR A 1 272 ? -27.184 13.210 -6.188 1.00 40.94 272 THR A C 1
ATOM 2114 O O . THR A 1 272 ? -26.189 13.102 -5.489 1.00 40.94 272 THR A O 1
ATOM 2117 N N . ILE A 1 273 ? -27.149 13.425 -7.507 1.00 38.06 273 ILE A N 1
ATOM 2118 C CA . ILE A 1 273 ? -26.057 14.101 -8.230 1.00 38.06 273 ILE A CA 1
ATOM 2119 C C . ILE A 1 273 ? -24.713 13.340 -8.208 1.00 38.06 273 ILE A C 1
ATOM 2121 O O . ILE A 1 273 ? -23.885 13.553 -7.336 1.00 38.06 273 ILE A O 1
ATOM 2125 N N . HIS A 1 274 ? -24.479 12.557 -9.268 1.00 40.81 274 HIS A N 1
ATOM 2126 C CA . HIS A 1 274 ? -23.187 11.975 -9.672 1.00 40.81 274 HIS A CA 1
ATOM 2127 C C . HIS A 1 274 ? -22.525 11.037 -8.646 1.00 40.81 274 HIS A C 1
ATOM 2129 O O . HIS A 1 274 ? -21.804 11.486 -7.771 1.00 40.81 274 HIS A O 1
ATOM 2135 N N . THR A 1 275 ? -22.765 9.727 -8.798 1.00 48.47 275 THR A N 1
ATOM 2136 C CA . THR A 1 275 ? -21.792 8.630 -9.060 1.00 48.47 275 THR A CA 1
ATOM 2137 C C . THR A 1 275 ? -20.320 8.740 -8.600 1.00 48.47 275 THR A C 1
ATOM 2139 O O . THR A 1 275 ? -19.483 8.009 -9.117 1.00 48.47 275 THR A O 1
ATOM 2142 N N . GLU A 1 276 ? -19.945 9.608 -7.670 1.00 56.69 276 GLU A N 1
ATOM 2143 C CA . GLU A 1 276 ? -18.564 9.813 -7.230 1.00 56.69 276 GLU A CA 1
ATOM 2144 C C . GLU A 1 276 ? -18.290 9.016 -5.951 1.00 56.69 276 GLU A C 1
ATOM 2146 O O . GLU A 1 276 ? -19.079 9.008 -5.005 1.00 56.69 276 GLU A O 1
ATOM 2151 N N . ASP A 1 277 ? -17.161 8.308 -5.924 1.00 71.12 277 ASP A N 1
ATOM 2152 C CA . ASP A 1 277 ? -16.721 7.596 -4.730 1.00 71.12 277 ASP A CA 1
ATOM 2153 C C . ASP A 1 277 ? -16.467 8.588 -3.589 1.00 71.12 277 ASP A C 1
ATOM 2155 O O . ASP A 1 277 ? -15.635 9.490 -3.684 1.00 71.12 277 ASP A O 1
ATOM 2159 N N . THR A 1 278 ? -17.168 8.404 -2.473 1.00 80.75 278 THR A N 1
ATOM 2160 C CA . THR A 1 278 ? -17.082 9.289 -1.309 1.00 80.75 278 THR A CA 1
ATOM 2161 C C . THR A 1 278 ? -15.879 8.995 -0.417 1.00 80.75 278 THR A C 1
ATOM 2163 O O . THR A 1 278 ? -15.725 9.625 0.631 1.00 80.75 278 THR A O 1
ATOM 2166 N N . LEU A 1 279 ? -14.990 8.072 -0.805 1.00 87.62 279 LEU A N 1
ATOM 2167 C CA . LEU A 1 279 ? -13.821 7.698 -0.009 1.00 87.62 279 LEU A CA 1
ATOM 2168 C C . LEU A 1 279 ? -12.942 8.903 0.358 1.00 87.62 279 LEU A C 1
ATOM 2170 O O . LEU A 1 279 ? -12.399 8.950 1.465 1.00 87.62 279 LEU A O 1
ATOM 2174 N N . GLY A 1 280 ? -12.833 9.884 -0.546 1.00 87.12 280 GLY A N 1
ATOM 2175 C CA . GLY A 1 280 ? -12.087 11.130 -0.352 1.00 87.12 280 GLY A CA 1
ATOM 2176 C C . GLY A 1 280 ? -12.720 12.125 0.631 1.00 87.12 280 GLY A C 1
ATOM 2177 O O . GLY A 1 280 ? -12.080 13.110 1.012 1.00 87.12 280 GLY A O 1
ATOM 2178 N N . ASN A 1 281 ? -13.956 11.888 1.079 1.00 88.44 281 ASN A N 1
ATOM 2179 C CA . ASN A 1 281 ? -14.634 12.771 2.021 1.00 88.44 281 ASN A CA 1
ATOM 2180 C C . ASN A 1 281 ? -13.966 12.738 3.402 1.00 88.44 281 ASN A C 1
ATOM 2182 O O . ASN A 1 281 ? -13.409 11.729 3.842 1.00 88.44 281 ASN A O 1
ATOM 2186 N N . SER A 1 282 ? -14.040 13.860 4.123 1.00 83.00 282 SER A N 1
ATOM 2187 C CA . SER A 1 282 ? -13.370 14.036 5.422 1.00 83.00 282 SER A CA 1
ATOM 2188 C C . SER A 1 282 ? -13.876 13.110 6.534 1.00 83.00 282 SER A C 1
ATOM 2190 O O . SER A 1 282 ? -13.174 12.878 7.514 1.00 83.00 282 SER A O 1
ATOM 2192 N N . ASP A 1 283 ? -15.099 12.603 6.417 1.00 82.06 283 ASP A N 1
ATOM 2193 C CA . ASP A 1 283 ? -15.707 11.621 7.319 1.00 82.06 283 ASP A CA 1
ATOM 2194 C C . ASP A 1 283 ? -15.365 10.165 6.945 1.00 82.06 283 ASP A C 1
ATOM 2196 O O . ASP A 1 283 ? -15.450 9.279 7.805 1.00 82.06 283 ASP A O 1
ATOM 2200 N N . MET A 1 284 ? -14.887 9.951 5.714 1.00 89.62 284 MET A N 1
ATOM 2201 C CA . MET A 1 284 ? -14.329 8.703 5.187 1.00 89.62 284 MET A CA 1
ATOM 2202 C C . MET A 1 284 ? -12.808 8.686 5.369 1.00 89.62 284 MET A C 1
ATOM 2204 O O . MET A 1 284 ? -12.364 8.701 6.512 1.00 89.62 284 MET A O 1
ATOM 2208 N N . LEU A 1 285 ? -11.983 8.643 4.317 1.00 91.81 285 LEU A N 1
ATOM 2209 C CA . LEU A 1 285 ? -10.515 8.625 4.440 1.00 91.81 285 LEU A CA 1
ATOM 2210 C C . LEU A 1 285 ? -9.853 9.992 4.236 1.00 91.81 285 LEU A C 1
ATOM 2212 O O . LEU A 1 285 ? -8.644 10.102 4.437 1.00 91.81 285 LEU A O 1
ATOM 2216 N N . GLY A 1 286 ? -10.607 11.032 3.874 1.00 91.44 286 GLY A N 1
ATOM 2217 C CA . GLY A 1 286 ? -10.047 12.349 3.591 1.00 91.44 286 GLY A CA 1
ATOM 2218 C C . GLY A 1 286 ? -9.031 12.286 2.451 1.00 91.44 286 GLY A C 1
ATOM 2219 O O . GLY A 1 286 ? -9.274 11.665 1.417 1.00 91.44 286 GLY A O 1
ATOM 2220 N N . ARG A 1 287 ? -7.848 12.883 2.646 1.00 90.19 287 ARG A N 1
ATOM 2221 C CA . ARG A 1 287 ? -6.823 12.931 1.587 1.00 90.19 287 ARG A CA 1
ATOM 2222 C C . ARG A 1 287 ? -6.383 11.535 1.136 1.00 90.19 287 ARG A C 1
ATOM 2224 O O . ARG A 1 287 ? -6.181 11.343 -0.055 1.00 90.19 287 ARG A O 1
ATOM 2231 N N . SER A 1 288 ? -6.290 10.576 2.060 1.00 91.06 288 SER A N 1
ATOM 2232 C CA . SER A 1 288 ? -5.896 9.193 1.753 1.00 91.06 288 SER A CA 1
ATOM 2233 C C . SER A 1 288 ? -6.934 8.434 0.914 1.00 91.06 288 SER A C 1
ATOM 2235 O O . SER A 1 288 ? -6.648 7.336 0.446 1.00 91.06 288 SER A O 1
ATOM 2237 N N . GLY A 1 289 ? -8.153 8.966 0.774 1.00 91.00 289 GLY A N 1
ATOM 2238 C CA . GLY A 1 289 ? -9.223 8.398 -0.049 1.00 91.00 289 GLY A CA 1
ATOM 2239 C C . GLY A 1 289 ? -9.421 9.076 -1.402 1.00 91.00 289 GLY A C 1
ATOM 2240 O O . GLY A 1 289 ? -10.174 8.567 -2.226 1.00 91.00 289 GLY A O 1
ATOM 2241 N N . ALA A 1 290 ? -8.781 10.225 -1.617 1.00 90.75 290 ALA A N 1
ATOM 2242 C CA . ALA A 1 290 ? -8.837 10.967 -2.869 1.00 90.75 290 ALA A CA 1
ATOM 2243 C C . ALA A 1 290 ? -7.706 10.530 -3.811 1.00 90.75 290 ALA A C 1
ATOM 2245 O O . ALA A 1 290 ? -6.785 9.822 -3.406 1.00 90.75 290 ALA A O 1
ATOM 2246 N N . GLU A 1 291 ? -7.728 10.996 -5.055 1.00 92.19 291 GLU A N 1
ATOM 2247 C CA . GLU A 1 291 ? -6.569 10.890 -5.940 1.00 92.19 291 GLU A CA 1
ATOM 2248 C C . GLU A 1 291 ? -5.396 11.728 -5.394 1.00 92.19 291 GLU A C 1
ATOM 2250 O O . GLU A 1 291 ? -5.551 12.921 -5.114 1.00 92.19 291 GLU A O 1
ATOM 2255 N N . HIS A 1 292 ? -4.213 11.128 -5.227 1.00 93.12 292 HIS A N 1
ATOM 2256 C CA . HIS A 1 292 ? -3.048 11.831 -4.684 1.00 93.12 292 HIS A CA 1
ATOM 2257 C C . HIS A 1 292 ? -1.702 11.203 -5.072 1.00 93.12 292 HIS A C 1
ATOM 2259 O O . HIS A 1 292 ? -1.624 10.157 -5.712 1.00 93.12 292 HIS A O 1
ATOM 2265 N N . VAL A 1 293 ? -0.633 11.904 -4.685 1.00 93.44 293 VAL A N 1
ATOM 2266 C CA . VAL A 1 293 ? 0.756 11.433 -4.660 1.00 93.44 293 VAL A CA 1
ATOM 2267 C C . VAL A 1 293 ? 1.280 11.599 -3.234 1.00 93.44 293 VAL A C 1
ATOM 2269 O O . VAL A 1 293 ? 1.104 12.665 -2.619 1.00 93.44 293 VAL A O 1
ATOM 2272 N N . ASP A 1 294 ? 1.984 10.590 -2.730 1.00 93.75 294 ASP A N 1
ATOM 2273 C CA . ASP A 1 294 ? 2.661 10.646 -1.437 1.00 93.75 294 ASP A CA 1
ATOM 2274 C C . ASP A 1 294 ? 4.011 11.348 -1.574 1.00 93.75 294 ASP A C 1
ATOM 2276 O O . ASP A 1 294 ? 5.090 10.761 -1.539 1.00 93.75 294 ASP A O 1
ATOM 2280 N N . HIS A 1 295 ? 3.967 12.675 -1.725 1.00 91.50 295 HIS A N 1
ATOM 2281 C CA . HIS A 1 295 ? 5.155 13.516 -1.937 1.00 91.50 295 HIS A CA 1
ATOM 2282 C C . HIS A 1 295 ? 6.193 13.484 -0.800 1.00 91.50 295 HIS A C 1
ATOM 2284 O O . HIS A 1 295 ? 7.224 14.152 -0.890 1.00 91.50 295 HIS A O 1
ATOM 2290 N N . HIS A 1 296 ? 5.914 12.776 0.287 1.00 91.06 296 HIS A N 1
ATOM 2291 C CA . HIS A 1 296 ? 6.809 12.640 1.429 1.00 91.06 296 HIS A CA 1
ATOM 2292 C C . HIS A 1 296 ? 7.330 11.217 1.613 1.00 91.06 296 HIS A C 1
ATOM 2294 O O . HIS A 1 296 ? 8.066 10.993 2.571 1.00 91.06 296 HIS A O 1
ATOM 2300 N N . ASP A 1 297 ? 6.996 10.297 0.709 1.00 93.25 297 ASP A N 1
ATOM 2301 C CA . ASP A 1 297 ? 7.627 8.985 0.644 1.00 93.25 297 ASP A CA 1
ATOM 2302 C C . ASP A 1 297 ? 9.031 9.106 0.045 1.00 93.25 297 ASP A C 1
ATOM 2304 O O . ASP A 1 297 ? 9.298 9.954 -0.817 1.00 93.25 297 ASP A O 1
ATOM 2308 N N . TYR A 1 298 ? 9.945 8.266 0.525 1.00 91.88 298 TYR A N 1
ATOM 2309 C CA . TYR A 1 298 ? 11.318 8.223 0.047 1.00 91.88 298 TYR A CA 1
ATOM 2310 C C . TYR A 1 298 ? 11.384 7.704 -1.391 1.00 91.88 298 TYR A C 1
ATOM 2312 O O . TYR A 1 298 ? 10.917 6.608 -1.687 1.00 91.88 298 TYR A O 1
ATOM 2320 N N . LEU A 1 299 ? 12.021 8.482 -2.270 1.00 89.25 299 LEU A N 1
ATOM 2321 C CA . LEU A 1 299 ? 12.127 8.177 -3.698 1.00 89.25 299 LEU A CA 1
ATOM 2322 C C . LEU A 1 299 ? 12.855 6.861 -3.990 1.00 89.25 299 LEU A C 1
ATOM 2324 O O . LEU A 1 299 ? 12.521 6.191 -4.956 1.00 89.25 299 LEU A O 1
ATOM 2328 N N . GLY A 1 300 ? 13.859 6.519 -3.179 1.00 88.94 300 GLY A N 1
ATOM 2329 C CA . GLY A 1 300 ? 14.697 5.331 -3.356 1.00 88.94 300 GLY A CA 1
ATOM 2330 C C . GLY A 1 300 ? 14.136 4.077 -2.689 1.00 88.94 300 GLY A C 1
ATOM 2331 O O . GLY A 1 300 ? 14.904 3.185 -2.356 1.00 88.94 300 GLY A O 1
ATOM 2332 N N . SER A 1 301 ? 12.836 4.035 -2.394 1.00 91.94 301 SER A N 1
ATOM 2333 C CA . SER A 1 301 ? 12.217 2.920 -1.682 1.00 91.94 301 SER A CA 1
ATOM 2334 C C . SER A 1 301 ? 10.745 2.756 -2.059 1.00 91.94 301 SER A C 1
ATOM 2336 O O . SER A 1 301 ? 10.190 3.522 -2.850 1.00 91.94 301 SER A O 1
ATOM 2338 N N . TYR A 1 302 ? 10.115 1.734 -1.489 1.00 95.38 302 TYR A N 1
ATOM 2339 C CA . TYR A 1 302 ? 8.751 1.329 -1.797 1.00 95.38 302 TYR A CA 1
ATOM 2340 C C . TYR A 1 302 ? 7.853 1.433 -0.569 1.00 95.38 302 TYR A C 1
ATOM 2342 O O . TYR A 1 302 ? 8.303 1.327 0.570 1.00 95.38 302 TYR A O 1
ATOM 2350 N N . SER A 1 303 ? 6.567 1.606 -0.825 1.00 96.94 303 SER A N 1
ATOM 2351 C CA . SER A 1 303 ? 5.488 1.459 0.140 1.00 96.94 303 SER A CA 1
ATOM 2352 C C . SER A 1 303 ? 4.875 0.064 -0.016 1.00 96.94 303 SER A C 1
ATOM 2354 O O . SER A 1 303 ? 4.902 -0.540 -1.091 1.00 96.94 303 SER A O 1
ATOM 2356 N N . SER A 1 304 ? 4.333 -0.469 1.074 1.00 97.69 304 SER A N 1
ATOM 2357 C CA . SER A 1 304 ? 3.631 -1.750 1.101 1.00 97.69 304 SER A CA 1
ATOM 2358 C C . SER A 1 304 ? 2.201 -1.544 1.573 1.00 97.69 304 SER A C 1
ATOM 2360 O O . SER A 1 304 ? 1.976 -1.008 2.654 1.00 97.69 304 SER A O 1
ATOM 2362 N N . MET A 1 305 ? 1.227 -2.008 0.799 1.00 98.12 305 MET A N 1
ATOM 2363 C CA . MET A 1 305 ? -0.182 -2.028 1.178 1.00 98.12 305 MET A CA 1
ATOM 2364 C C . MET A 1 305 ? -0.645 -3.468 1.394 1.00 98.12 305 MET A C 1
ATOM 2366 O O . MET A 1 305 ? -0.483 -4.312 0.520 1.00 98.12 305 MET A O 1
ATOM 2370 N N . LEU A 1 306 ? -1.263 -3.739 2.541 1.00 97.94 306 LEU A N 1
ATOM 2371 C CA . LEU A 1 306 ? -1.954 -4.992 2.836 1.00 97.94 306 LEU A CA 1
ATOM 2372 C C . LEU A 1 306 ? -3.452 -4.712 2.937 1.00 97.94 306 LEU A C 1
ATOM 2374 O O . LEU A 1 306 ? -3.868 -3.915 3.778 1.00 97.94 306 LEU A O 1
ATOM 2378 N N . SER A 1 307 ? -4.261 -5.360 2.103 1.00 97.94 307 SER A N 1
ATOM 2379 C CA . SER A 1 307 ? -5.718 -5.320 2.199 1.00 97.94 307 SER A CA 1
ATOM 2380 C C . SER A 1 307 ? -6.240 -6.542 2.947 1.00 97.94 307 SER A C 1
ATOM 2382 O O . SER A 1 307 ? -6.002 -7.683 2.556 1.00 97.94 307 SER A O 1
ATOM 2384 N N . LEU A 1 308 ? -6.967 -6.278 4.029 1.00 97.44 308 LEU A N 1
ATOM 2385 C CA . LEU A 1 308 ? -7.590 -7.248 4.931 1.00 97.44 308 LEU A CA 1
ATOM 2386 C C . LEU A 1 308 ? -9.092 -6.957 5.047 1.00 97.44 308 LEU A C 1
ATOM 2388 O O . LEU A 1 308 ? -9.673 -6.991 6.130 1.00 97.44 308 LEU A O 1
ATOM 2392 N N . SER A 1 309 ? -9.704 -6.556 3.936 1.00 96.06 309 SER A N 1
ATOM 2393 C CA . SER A 1 309 ? -11.107 -6.150 3.891 1.00 96.06 309 SER A CA 1
ATOM 2394 C C . SER A 1 309 ? -12.051 -7.305 4.253 1.00 96.06 309 SER A C 1
ATOM 2396 O O . SER A 1 309 ? -11.810 -8.453 3.884 1.00 96.06 309 SER A O 1
ATOM 2398 N N . ASP A 1 310 ? -13.153 -6.997 4.938 1.00 96.19 310 ASP A N 1
ATOM 2399 C CA . ASP A 1 310 ? -14.210 -7.953 5.287 1.00 96.19 310 ASP A CA 1
ATOM 2400 C C . ASP A 1 310 ? -15.544 -7.464 4.720 1.00 96.19 310 ASP A C 1
ATOM 2402 O O . ASP A 1 310 ? -16.092 -6.465 5.181 1.00 96.19 310 ASP A O 1
ATOM 2406 N N . CYS A 1 311 ? -16.067 -8.146 3.705 1.00 95.06 311 CYS A N 1
ATOM 2407 C CA . CYS A 1 311 ? -17.334 -7.804 3.063 1.00 95.06 311 CYS A CA 1
ATOM 2408 C C . CYS A 1 311 ? -18.008 -9.049 2.464 1.00 95.06 311 CYS A C 1
ATOM 2410 O O . CYS A 1 311 ? -17.364 -10.095 2.326 1.00 95.06 311 CYS A O 1
ATOM 2412 N N . PRO A 1 312 ? -19.306 -8.977 2.118 1.00 94.44 312 PRO A N 1
ATOM 2413 C CA . PRO A 1 312 ? -19.979 -10.053 1.400 1.00 94.44 312 PRO A CA 1
ATOM 2414 C C . PRO A 1 312 ? -19.278 -10.402 0.079 1.00 94.44 312 PRO A C 1
ATOM 2416 O O . PRO A 1 312 ? -18.893 -9.523 -0.684 1.00 94.44 312 PRO A O 1
ATOM 2419 N N . HIS A 1 313 ? -19.157 -11.697 -0.223 1.00 90.75 313 HIS A N 1
ATOM 2420 C CA . HIS A 1 313 ? -18.418 -12.186 -1.398 1.00 90.75 313 HIS A CA 1
ATOM 2421 C C . HIS A 1 313 ? -18.984 -11.735 -2.751 1.00 90.75 313 HIS A C 1
ATOM 2423 O O . HIS A 1 313 ? -18.274 -11.769 -3.750 1.00 90.75 313 HIS A O 1
ATOM 2429 N N . ASN A 1 314 ? -20.262 -11.360 -2.798 1.00 89.94 314 ASN A N 1
ATOM 2430 C CA . ASN A 1 314 ? -20.933 -10.884 -4.005 1.00 89.94 314 ASN A CA 1
ATOM 2431 C C . ASN A 1 314 ? -20.849 -9.360 -4.183 1.00 89.94 314 ASN A C 1
ATOM 2433 O O . ASN A 1 314 ? -21.484 -8.830 -5.091 1.00 89.94 314 ASN A O 1
ATOM 2437 N N . TRP A 1 315 ? -20.144 -8.650 -3.300 1.00 92.81 315 TRP A N 1
ATOM 2438 C CA . TRP A 1 315 ? -19.911 -7.215 -3.435 1.00 92.81 315 TRP A CA 1
ATOM 2439 C C . TRP A 1 315 ? -18.648 -6.957 -4.244 1.00 92.81 315 TRP A C 1
ATOM 2441 O O . TRP A 1 315 ? -17.738 -7.787 -4.286 1.00 92.81 315 TRP A O 1
ATOM 2451 N N . GLU A 1 316 ? -18.587 -5.798 -4.892 1.00 92.69 316 GLU A N 1
ATOM 2452 C CA . GLU A 1 316 ? -17.397 -5.414 -5.636 1.00 92.69 316 GLU A CA 1
ATOM 2453 C C . GLU A 1 316 ? -16.294 -4.965 -4.656 1.00 92.69 316 GLU A C 1
ATOM 2455 O O . GLU A 1 316 ? -16.523 -4.066 -3.835 1.00 92.69 316 GLU A O 1
ATOM 2460 N N . PRO A 1 317 ? -15.090 -5.567 -4.723 1.00 94.00 317 PRO A N 1
ATOM 2461 C CA . PRO A 1 317 ? -13.968 -5.166 -3.887 1.00 94.00 317 PRO A CA 1
ATOM 2462 C C . PRO A 1 317 ? -13.532 -3.724 -4.151 1.00 94.00 317 PRO A C 1
ATOM 2464 O O . PRO A 1 317 ? -13.674 -3.199 -5.254 1.00 94.00 317 PRO A O 1
ATOM 2467 N N . ALA A 1 318 ? -12.898 -3.121 -3.149 1.00 94.25 318 ALA A N 1
ATOM 2468 C CA . ALA A 1 318 ? -12.168 -1.875 -3.331 1.00 94.25 318 ALA A CA 1
ATOM 2469 C C . ALA A 1 318 ? -11.061 -2.026 -4.387 1.00 94.25 318 ALA A C 1
ATOM 2471 O O . ALA A 1 318 ? -10.582 -3.127 -4.659 1.00 94.25 318 ALA A O 1
ATOM 2472 N N . ARG A 1 319 ? -10.617 -0.908 -4.956 1.00 94.69 319 ARG A N 1
ATOM 2473 C CA . ARG A 1 319 ? -9.582 -0.862 -5.992 1.00 94.69 319 ARG A CA 1
ATOM 2474 C C . ARG A 1 319 ? -8.482 0.106 -5.588 1.00 94.69 319 ARG A C 1
ATOM 2476 O O . ARG A 1 319 ? -8.724 1.035 -4.819 1.00 94.69 319 ARG A O 1
ATOM 2483 N N . LEU A 1 320 ? -7.284 -0.100 -6.114 1.00 96.44 320 LEU A N 1
ATOM 2484 C CA . LEU A 1 320 ? -6.244 0.921 -6.158 1.00 96.44 320 LEU A CA 1
ATOM 2485 C C . LEU A 1 320 ? -5.813 1.088 -7.609 1.00 96.44 320 LEU A C 1
ATOM 2487 O O . LEU A 1 320 ? -5.259 0.158 -8.192 1.00 96.44 320 LEU A O 1
ATOM 2491 N N . GLU A 1 321 ? -6.088 2.249 -8.188 1.00 96.25 321 GLU A N 1
ATOM 2492 C CA . GLU A 1 321 ? -5.617 2.612 -9.521 1.00 96.25 321 GLU A CA 1
ATOM 2493 C C . GLU A 1 321 ? -4.291 3.367 -9.404 1.00 96.25 321 GLU A C 1
ATOM 2495 O O . GLU A 1 321 ? -4.186 4.307 -8.617 1.00 96.25 321 GLU A O 1
ATOM 2500 N N . ILE A 1 322 ? -3.280 2.970 -10.178 1.00 96.50 322 ILE A N 1
ATOM 2501 C CA . ILE A 1 322 ? -2.053 3.750 -10.366 1.00 96.50 322 ILE A CA 1
ATOM 2502 C C . ILE A 1 322 ? -2.227 4.523 -11.673 1.00 96.50 322 ILE A C 1
ATOM 2504 O O . ILE A 1 322 ? -1.876 4.033 -12.752 1.00 96.50 322 ILE A O 1
ATOM 2508 N N . THR A 1 323 ? -2.814 5.720 -11.566 1.00 93.25 323 THR A N 1
ATOM 2509 C CA . THR A 1 323 ? -3.326 6.523 -12.687 1.00 93.25 323 THR A CA 1
ATOM 2510 C C . THR A 1 323 ? -2.294 6.655 -13.804 1.00 93.25 323 THR A C 1
ATOM 2512 O O . THR A 1 323 ? -2.592 6.412 -14.968 1.00 93.25 323 THR A O 1
ATOM 2515 N N . GLY A 1 324 ? -1.043 6.967 -13.452 1.00 91.06 324 GLY A N 1
ATOM 2516 C CA . GLY A 1 324 ? 0.010 7.216 -14.439 1.00 91.06 324 GLY A CA 1
ATOM 2517 C C . GLY A 1 324 ? 0.467 6.003 -15.246 1.00 91.06 324 GLY A C 1
ATOM 2518 O O . GLY A 1 324 ? 1.052 6.160 -16.313 1.00 91.06 324 GLY A O 1
ATOM 2519 N N . MET A 1 325 ? 0.190 4.795 -14.759 1.00 95.06 325 MET A N 1
ATOM 2520 C CA . MET A 1 325 ? 0.482 3.551 -15.472 1.00 95.06 325 MET A CA 1
ATOM 2521 C C . MET A 1 325 ? -0.759 3.000 -16.179 1.00 95.06 325 MET A C 1
ATOM 2523 O O . MET A 1 325 ? -0.646 2.071 -16.979 1.00 95.06 325 MET A O 1
ATOM 2527 N N . GLY A 1 326 ? -1.952 3.535 -15.895 1.00 95.69 326 GLY A N 1
ATOM 2528 C CA . GLY A 1 326 ? -3.205 3.002 -16.418 1.00 95.69 326 GLY A CA 1
ATOM 2529 C C . GLY A 1 326 ? -3.421 1.548 -16.006 1.00 95.69 326 GLY A C 1
ATOM 2530 O O . GLY A 1 326 ? -3.767 0.717 -16.854 1.00 95.69 326 GLY A O 1
ATOM 2531 N N . ILE A 1 327 ? -3.147 1.242 -14.737 1.00 97.69 327 ILE A N 1
ATOM 2532 C CA . ILE A 1 327 ? -3.345 -0.075 -14.131 1.00 97.69 327 ILE A CA 1
ATOM 2533 C C . ILE A 1 327 ? -4.183 0.052 -12.861 1.00 97.69 327 ILE A C 1
ATOM 2535 O O . ILE A 1 327 ? -4.115 1.072 -12.176 1.00 97.69 327 ILE A O 1
ATOM 2539 N N . PHE A 1 328 ? -4.899 -1.006 -12.493 1.00 97.62 328 PHE A N 1
ATOM 2540 C CA . PHE A 1 328 ? -5.553 -1.101 -11.192 1.00 97.62 328 PHE A CA 1
ATOM 2541 C C . PHE A 1 328 ? -5.395 -2.483 -10.563 1.00 97.62 328 PHE A C 1
ATOM 2543 O O . PHE A 1 328 ? -5.208 -3.490 -11.249 1.00 97.62 328 PHE A O 1
ATOM 2550 N N . VAL A 1 329 ? -5.512 -2.527 -9.239 1.00 97.69 329 VAL A N 1
ATOM 2551 C CA . VAL A 1 329 ? -5.485 -3.749 -8.431 1.00 97.69 329 VAL A CA 1
ATOM 2552 C C . VAL A 1 329 ? -6.794 -3.856 -7.658 1.00 97.69 329 VAL A C 1
ATOM 2554 O O . VAL A 1 329 ? -7.247 -2.872 -7.072 1.00 97.69 329 VAL A O 1
ATOM 2557 N N . LEU A 1 330 ? -7.405 -5.044 -7.642 1.00 96.81 330 LEU A N 1
ATOM 2558 C CA . LEU A 1 330 ? -8.532 -5.324 -6.749 1.00 96.81 330 LEU A CA 1
ATOM 2559 C C . LEU A 1 330 ? -8.002 -5.616 -5.343 1.00 96.81 330 LEU A C 1
ATOM 2561 O O . LEU A 1 330 ? -7.194 -6.519 -5.151 1.00 96.81 330 LEU A O 1
ATOM 2565 N N . LEU A 1 331 ? -8.488 -4.869 -4.362 1.00 95.56 331 LEU A N 1
ATOM 2566 C CA . LEU A 1 331 ? -8.120 -4.957 -2.954 1.00 95.56 331 LEU A CA 1
ATOM 2567 C C . LEU A 1 331 ? -9.074 -5.918 -2.235 1.00 95.56 331 LEU A C 1
ATOM 2569 O O . LEU A 1 331 ? -9.943 -5.519 -1.456 1.00 95.56 331 LEU A O 1
ATOM 2573 N N . THR A 1 332 ? -8.941 -7.201 -2.564 1.00 92.25 332 THR A N 1
ATOM 2574 C CA . THR A 1 332 ? -9.658 -8.297 -1.897 1.00 92.25 332 THR A CA 1
ATOM 2575 C C . THR A 1 332 ? -9.020 -8.658 -0.552 1.00 92.25 332 THR A C 1
ATOM 2577 O O . THR A 1 332 ? -7.921 -8.199 -0.237 1.00 92.25 332 THR A O 1
ATOM 2580 N N . ASP A 1 333 ? -9.677 -9.514 0.235 1.00 91.12 333 ASP A N 1
ATOM 2581 C CA . ASP A 1 333 ? -9.089 -10.068 1.461 1.00 91.12 333 ASP A CA 1
ATOM 2582 C C . ASP A 1 333 ? -7.739 -10.746 1.177 1.00 91.12 333 ASP A C 1
ATOM 2584 O O . ASP A 1 333 ? -7.639 -11.591 0.285 1.00 91.12 333 ASP A O 1
ATOM 2588 N N . MET A 1 334 ? -6.721 -10.406 1.970 1.00 94.31 334 MET A N 1
ATOM 2589 C CA . MET A 1 334 ? -5.356 -10.935 1.874 1.00 94.31 334 MET A CA 1
ATOM 2590 C C . MET A 1 334 ? -4.644 -10.593 0.561 1.00 94.31 334 MET A C 1
ATOM 2592 O O . MET A 1 334 ? -3.929 -11.425 0.004 1.00 94.31 334 MET A O 1
ATOM 2596 N N . THR A 1 335 ? -4.820 -9.360 0.083 1.00 96.31 335 THR A N 1
ATOM 2597 C CA . THR A 1 335 ? -4.071 -8.829 -1.067 1.00 96.31 335 THR A CA 1
ATOM 2598 C C . THR A 1 335 ? -2.912 -7.974 -0.571 1.00 96.31 335 THR A C 1
ATOM 2600 O O . THR A 1 335 ? -3.130 -7.032 0.189 1.00 96.31 335 THR A O 1
ATOM 2603 N N . GLY A 1 336 ? -1.689 -8.281 -0.992 1.00 96.56 336 GLY A N 1
ATOM 2604 C CA . GLY A 1 336 ? -0.508 -7.454 -0.747 1.00 96.56 336 GLY A CA 1
ATOM 2605 C C . GLY A 1 336 ? -0.111 -6.674 -1.994 1.00 96.56 336 GLY A C 1
ATOM 2606 O O . GLY A 1 336 ? -0.311 -7.144 -3.110 1.00 96.56 336 GLY A O 1
ATOM 2607 N N . MET A 1 337 ? 0.477 -5.498 -1.826 1.00 97.25 337 MET A N 1
ATOM 2608 C CA . MET A 1 337 ? 1.027 -4.722 -2.931 1.00 97.25 337 MET A CA 1
ATOM 2609 C C . MET A 1 337 ? 2.284 -3.987 -2.487 1.00 97.25 337 MET A C 1
ATOM 2611 O O . MET A 1 337 ? 2.237 -3.238 -1.516 1.00 97.25 337 MET A O 1
ATOM 2615 N N . ILE A 1 338 ? 3.380 -4.168 -3.219 1.00 97.50 338 ILE A N 1
ATOM 2616 C CA . ILE A 1 338 ? 4.576 -3.330 -3.111 1.00 97.50 338 ILE A CA 1
ATOM 2617 C C . ILE A 1 338 ? 4.581 -2.385 -4.306 1.00 97.50 338 ILE A C 1
ATOM 2619 O O . ILE A 1 338 ? 4.446 -2.840 -5.440 1.00 97.50 338 ILE A O 1
ATOM 2623 N N . PHE A 1 339 ? 4.707 -1.086 -4.060 1.00 97.06 339 PHE A N 1
ATOM 2624 C CA . PHE A 1 339 ? 4.689 -0.049 -5.092 1.00 97.06 339 PHE A CA 1
ATOM 2625 C C . PHE A 1 339 ? 5.347 1.230 -4.576 1.00 97.06 339 PHE A C 1
ATOM 2627 O O . PHE A 1 339 ? 5.562 1.373 -3.377 1.00 97.06 339 PHE A O 1
ATOM 2634 N N . SER A 1 340 ? 5.643 2.196 -5.441 1.00 94.81 340 SER A N 1
ATOM 2635 C CA . SER A 1 340 ? 6.039 3.528 -4.969 1.00 94.81 340 SER A CA 1
ATOM 2636 C C . SER A 1 340 ? 4.813 4.419 -4.732 1.00 94.81 340 SER A C 1
ATOM 2638 O O . SER A 1 340 ? 4.067 4.705 -5.672 1.00 94.81 340 SER A O 1
ATOM 2640 N N . GLY A 1 341 ? 4.643 4.949 -3.513 1.00 93.81 341 GLY A N 1
ATOM 2641 C CA . GLY A 1 341 ? 3.627 5.976 -3.205 1.00 93.81 341 GLY A CA 1
ATOM 2642 C C . GLY A 1 341 ? 3.820 7.286 -3.988 1.00 93.81 341 GLY A C 1
ATOM 2643 O O . GLY A 1 341 ? 2.941 8.149 -4.039 1.00 93.81 341 GLY A O 1
ATOM 2644 N N . ARG A 1 342 ? 4.965 7.425 -4.671 1.00 92.50 342 ARG A N 1
ATOM 2645 C CA . ARG A 1 342 ? 5.297 8.543 -5.562 1.00 92.50 342 ARG A CA 1
ATOM 2646 C C . ARG A 1 342 ? 4.552 8.514 -6.891 1.00 92.50 342 ARG A C 1
ATOM 2648 O O . ARG A 1 342 ? 4.551 9.527 -7.587 1.00 92.50 342 ARG A O 1
ATOM 2655 N N . HIS A 1 343 ? 3.912 7.405 -7.252 1.00 92.56 343 HIS A N 1
ATOM 2656 C CA . HIS A 1 343 ? 2.996 7.408 -8.385 1.00 92.56 343 HIS A CA 1
ATOM 2657 C C . HIS A 1 343 ? 1.660 8.016 -7.987 1.00 92.56 343 HIS A C 1
ATOM 2659 O O . HIS A 1 343 ? 1.151 7.751 -6.900 1.00 92.56 343 HIS A O 1
ATOM 2665 N N . LYS A 1 344 ? 1.070 8.801 -8.894 1.00 93.56 344 LYS A N 1
ATOM 2666 C CA . LYS A 1 344 ? -0.306 9.269 -8.735 1.00 93.56 344 LYS A CA 1
ATOM 2667 C C . LYS A 1 344 ? -1.222 8.056 -8.673 1.00 93.56 344 LYS A C 1
ATOM 2669 O O . LYS A 1 344 ? -1.192 7.223 -9.581 1.00 93.56 344 LYS A O 1
ATOM 2674 N N . HIS A 1 345 ? -1.985 7.954 -7.597 1.00 94.69 345 HIS A N 1
ATOM 2675 C CA . HIS A 1 345 ? -2.841 6.813 -7.354 1.00 94.69 345 HIS A CA 1
ATOM 2676 C C . HIS A 1 345 ? -4.161 7.222 -6.716 1.00 94.69 345 HIS A C 1
ATOM 2678 O O . HIS A 1 345 ? -4.299 8.292 -6.117 1.00 94.69 345 HIS A O 1
ATOM 2684 N N . CYS A 1 346 ? -5.146 6.350 -6.890 1.00 93.69 346 CYS A N 1
ATOM 2685 C CA . CYS A 1 346 ? -6.528 6.630 -6.574 1.00 93.69 346 CYS A CA 1
ATOM 2686 C C . CYS A 1 346 ? -7.198 5.373 -6.007 1.00 93.69 346 CYS A C 1
ATOM 2688 O O . CYS A 1 346 ? -7.412 4.400 -6.739 1.00 93.69 346 CYS A O 1
ATOM 2690 N N . PRO A 1 347 ? -7.477 5.324 -4.695 1.00 93.94 347 PRO A N 1
ATOM 2691 C CA . PRO A 1 347 ? -8.204 4.210 -4.112 1.00 93.94 347 PRO A CA 1
ATOM 2692 C C . PRO A 1 347 ? -9.708 4.340 -4.363 1.00 93.94 347 PRO A C 1
ATOM 2694 O O . PRO A 1 347 ? -10.218 5.440 -4.553 1.00 93.94 347 PRO A O 1
ATOM 2697 N N . SER A 1 348 ? -10.424 3.222 -4.280 1.00 92.56 348 SER A N 1
ATOM 2698 C CA . SER A 1 348 ? -11.885 3.205 -4.227 1.00 92.56 348 SER A CA 1
ATOM 2699 C C . SER A 1 348 ? -12.412 2.485 -2.984 1.00 92.56 348 SER A C 1
ATOM 2701 O O . SER A 1 348 ? -11.691 1.732 -2.312 1.00 92.56 348 SER A O 1
ATOM 2703 N N . SER A 1 349 ? -13.676 2.733 -2.664 1.00 91.56 349 SER A N 1
ATOM 2704 C CA . SER A 1 349 ? -14.453 2.035 -1.642 1.00 91.56 349 SER A CA 1
ATOM 2705 C C . SER A 1 349 ? -14.844 0.627 -2.102 1.00 91.56 349 SER A C 1
ATOM 2707 O O . SER A 1 349 ? -14.835 0.320 -3.295 1.00 91.56 349 SER A O 1
ATOM 2709 N N . ILE A 1 350 ? -15.212 -0.232 -1.144 1.00 92.94 350 ILE A N 1
ATOM 2710 C CA . ILE A 1 350 ? -15.990 -1.445 -1.444 1.00 92.94 350 ILE A CA 1
ATOM 2711 C C . ILE A 1 350 ? -17.364 -0.990 -1.899 1.00 92.94 350 ILE A C 1
ATOM 2713 O O . ILE A 1 350 ? -17.975 -0.149 -1.236 1.00 92.94 350 ILE A O 1
ATOM 2717 N N . ARG A 1 351 ? -17.859 -1.578 -2.981 1.00 89.62 351 ARG A N 1
ATOM 2718 C CA . ARG A 1 351 ? -19.138 -1.196 -3.557 1.00 89.62 351 ARG A CA 1
ATOM 2719 C C . ARG A 1 351 ? -20.183 -2.274 -3.324 1.00 89.62 351 ARG A C 1
ATOM 2721 O O . ARG A 1 351 ? -20.049 -3.420 -3.760 1.00 89.62 351 ARG A O 1
ATOM 2728 N N . ARG A 1 352 ? -21.242 -1.877 -2.625 1.00 89.44 352 ARG A N 1
ATOM 2729 C CA . ARG A 1 352 ? -22.444 -2.678 -2.435 1.00 89.44 352 ARG A CA 1
ATOM 2730 C C . ARG A 1 352 ? -23.282 -2.654 -3.724 1.00 89.44 352 ARG A C 1
ATOM 2732 O O . ARG A 1 352 ? -23.559 -1.560 -4.209 1.00 89.44 352 ARG A O 1
ATOM 2739 N N . PRO A 1 353 ? -23.737 -3.812 -4.239 1.00 87.00 353 PRO A N 1
ATOM 2740 C CA . PRO A 1 353 ? -24.725 -3.856 -5.314 1.00 87.00 353 PRO A CA 1
ATOM 2741 C C . PRO A 1 353 ? -26.018 -3.134 -4.919 1.00 87.00 353 PRO A C 1
ATOM 2743 O O . PRO A 1 353 ? -26.443 -3.241 -3.769 1.00 87.00 353 PRO A O 1
ATOM 2746 N N . GLN A 1 354 ? -26.659 -2.465 -5.875 1.00 81.44 354 GLN A N 1
ATOM 2747 C CA . GLN A 1 354 ? -27.885 -1.685 -5.671 1.00 81.44 354 GLN A CA 1
ATOM 2748 C C . GLN A 1 354 ? -28.961 -2.451 -4.873 1.00 81.44 354 GLN A C 1
ATOM 2750 O O . GLN A 1 354 ? -29.399 -2.024 -3.807 1.00 81.44 354 GLN A O 1
ATOM 2755 N N . ASP A 1 355 ? -29.270 -3.672 -5.315 1.00 85.19 355 ASP A N 1
ATOM 2756 C CA . ASP A 1 355 ? -30.314 -4.520 -4.725 1.00 85.19 355 ASP A CA 1
ATOM 2757 C C . ASP A 1 355 ? -29.888 -5.251 -3.436 1.00 85.19 355 ASP A C 1
ATOM 2759 O O . ASP A 1 355 ? -30.665 -6.015 -2.854 1.00 85.19 355 ASP A O 1
ATOM 2763 N N . ALA A 1 356 ? -28.640 -5.086 -2.984 1.00 86.75 356 ALA A N 1
ATOM 2764 C CA . ALA A 1 356 ? -28.143 -5.776 -1.800 1.00 86.75 356 ALA A CA 1
ATOM 2765 C C . ALA A 1 356 ? -28.499 -5.012 -0.510 1.00 86.75 356 ALA A C 1
ATOM 2767 O O . ALA A 1 356 ? -28.355 -3.787 -0.446 1.00 86.75 356 ALA A O 1
ATOM 2768 N N . PRO A 1 357 ? -28.890 -5.716 0.571 1.00 88.50 357 PRO A N 1
ATOM 2769 C CA . PRO A 1 357 ? -29.177 -5.068 1.844 1.00 88.50 357 PRO A CA 1
ATOM 2770 C C . PRO A 1 357 ? -27.920 -4.383 2.408 1.00 88.50 357 PRO A C 1
ATOM 2772 O O . PRO A 1 357 ? -26.810 -4.900 2.235 1.00 88.50 357 PRO A O 1
ATOM 2775 N N . PRO A 1 358 ? -28.060 -3.256 3.133 1.00 87.00 358 PRO A N 1
ATOM 2776 C CA . PRO A 1 358 ? -26.945 -2.656 3.851 1.00 87.00 358 PRO A CA 1
ATOM 2777 C C . PRO A 1 358 ? -26.286 -3.667 4.795 1.00 87.00 358 PRO A C 1
ATOM 2779 O O . PRO A 1 358 ? -26.963 -4.360 5.553 1.00 87.00 358 PRO A O 1
ATOM 2782 N N . ALA A 1 359 ? -24.956 -3.709 4.792 1.00 91.56 359 ALA A N 1
ATOM 2783 C CA . ALA A 1 359 ? -24.173 -4.478 5.751 1.00 91.56 359 ALA A CA 1
ATOM 2784 C C . ALA A 1 359 ? -23.253 -3.513 6.511 1.00 91.56 359 ALA A C 1
ATOM 2786 O O . ALA A 1 359 ? -22.137 -3.263 6.058 1.00 91.56 359 ALA A O 1
ATOM 2787 N N . PRO A 1 360 ? -23.689 -2.965 7.664 1.00 89.38 360 PRO A N 1
ATOM 2788 C CA . PRO A 1 360 ? -22.884 -2.028 8.460 1.00 89.38 360 PRO A CA 1
ATOM 2789 C C . PRO A 1 360 ? -21.532 -2.594 8.914 1.00 89.38 360 PRO A C 1
ATOM 2791 O O . PRO A 1 360 ? -20.638 -1.847 9.299 1.00 89.38 360 PRO A O 1
ATOM 2794 N N . TRP A 1 361 ? -21.382 -3.919 8.869 1.00 93.62 361 TRP A N 1
ATOM 2795 C CA . TRP A 1 361 ? -20.157 -4.632 9.204 1.00 93.62 361 TRP A CA 1
ATOM 2796 C C . TRP A 1 361 ? -19.168 -4.784 8.048 1.00 93.62 361 TRP A C 1
ATOM 2798 O O . TRP A 1 361 ? -18.039 -5.217 8.301 1.00 93.62 361 TRP A O 1
ATOM 2808 N N . ALA A 1 362 ? -19.571 -4.454 6.818 1.00 95.44 362 ALA A N 1
ATOM 2809 C CA . ALA A 1 362 ? -18.729 -4.556 5.637 1.00 95.44 362 ALA A CA 1
ATOM 2810 C C . ALA A 1 362 ? -17.735 -3.391 5.588 1.00 95.44 362 ALA A C 1
ATOM 2812 O O . ALA A 1 362 ? -18.122 -2.223 5.516 1.00 95.44 362 ALA A O 1
ATOM 2813 N N . TYR A 1 363 ? -16.452 -3.727 5.623 1.00 95.88 363 TYR A N 1
ATOM 2814 C CA . TYR A 1 363 ? -15.363 -2.781 5.788 1.00 95.88 363 TYR A CA 1
ATOM 2815 C C . TYR A 1 363 ? -14.216 -3.050 4.829 1.00 95.88 363 TYR A C 1
ATOM 2817 O O . TYR A 1 363 ? -13.711 -4.168 4.713 1.00 95.88 363 TYR A O 1
ATOM 2825 N N . ARG A 1 364 ? -13.736 -1.966 4.227 1.00 96.19 364 ARG A N 1
ATOM 2826 C CA . ARG A 1 364 ? -12.406 -1.882 3.640 1.00 96.19 364 ARG A CA 1
ATOM 2827 C C . ARG A 1 364 ? -11.408 -1.682 4.771 1.00 96.19 364 ARG A C 1
ATOM 2829 O O . ARG A 1 364 ? -11.565 -0.752 5.562 1.00 96.19 364 ARG A O 1
ATOM 2836 N N . LEU A 1 365 ? -10.379 -2.518 4.820 1.00 97.81 365 LEU A N 1
ATOM 2837 C CA . LEU A 1 365 ? -9.259 -2.375 5.748 1.00 97.81 365 LEU A CA 1
ATOM 2838 C C . LEU A 1 365 ? -7.962 -2.491 4.966 1.00 97.81 365 LEU A C 1
ATOM 2840 O O . LEU A 1 365 ? -7.623 -3.571 4.492 1.00 97.81 365 LEU A O 1
ATOM 2844 N N . ASN A 1 366 ? -7.230 -1.385 4.884 1.00 98.19 366 ASN A N 1
ATOM 2845 C CA . ASN A 1 366 ? -5.896 -1.364 4.309 1.00 98.19 366 ASN A CA 1
ATOM 2846 C C . ASN A 1 366 ? -4.884 -0.903 5.354 1.00 98.19 366 ASN A C 1
ATOM 2848 O O . ASN A 1 366 ? -5.093 0.100 6.035 1.00 98.19 366 ASN A O 1
ATOM 2852 N N . ILE A 1 367 ? -3.774 -1.621 5.446 1.00 98.25 367 ILE A N 1
ATOM 2853 C CA . ILE A 1 367 ? -2.605 -1.257 6.240 1.00 98.25 367 ILE A CA 1
ATOM 2854 C C . ILE A 1 367 ? -1.524 -0.818 5.258 1.00 98.25 367 ILE A C 1
ATOM 2856 O O . ILE A 1 367 ? -1.164 -1.584 4.369 1.00 98.25 367 ILE A O 1
ATOM 2860 N N . ILE A 1 368 ? -1.036 0.412 5.396 1.00 97.81 368 ILE A N 1
ATOM 2861 C CA . ILE A 1 368 ? -0.050 1.013 4.501 1.00 97.81 368 ILE A CA 1
ATOM 2862 C C . ILE A 1 368 ? 1.222 1.248 5.296 1.00 97.81 368 ILE A C 1
ATOM 2864 O O . ILE A 1 368 ? 1.220 2.009 6.254 1.00 97.81 368 ILE A O 1
ATOM 2868 N N . LEU A 1 369 ? 2.301 0.601 4.898 1.00 97.88 369 LEU A N 1
ATOM 2869 C CA . LEU A 1 369 ? 3.649 0.796 5.406 1.00 97.88 369 LEU A CA 1
ATOM 2870 C C . LEU A 1 369 ? 4.410 1.651 4.406 1.00 97.88 369 LEU A C 1
ATOM 2872 O O . LEU A 1 369 ? 4.374 1.359 3.212 1.00 97.88 369 LEU A O 1
ATOM 2876 N N . TYR A 1 370 ? 5.091 2.691 4.872 1.00 96.00 370 TYR A N 1
ATOM 2877 C CA . TYR A 1 370 ? 5.798 3.596 3.973 1.00 96.00 370 TYR A CA 1
ATOM 2878 C C . TYR A 1 370 ? 7.092 4.144 4.601 1.00 96.00 370 TYR A C 1
ATOM 2880 O O . TYR A 1 370 ? 7.178 4.307 5.827 1.00 96.00 370 TYR A O 1
ATOM 2888 N N . PRO A 1 371 ? 8.121 4.395 3.774 1.00 93.25 371 PRO A N 1
ATOM 2889 C CA . PRO A 1 371 ? 9.362 5.035 4.177 1.00 93.25 371 PRO A CA 1
ATOM 2890 C C . PRO A 1 371 ? 9.197 6.553 4.087 1.00 93.25 371 PRO A C 1
ATOM 2892 O O . PRO A 1 371 ? 9.223 7.113 2.990 1.00 93.25 371 PRO A O 1
ATOM 2895 N N . ALA A 1 372 ? 9.053 7.255 5.209 1.00 91.00 372 ALA A N 1
ATOM 2896 C CA . ALA A 1 372 ? 8.992 8.711 5.148 1.00 91.00 372 ALA A CA 1
ATOM 2897 C C . ALA A 1 372 ? 10.369 9.255 4.740 1.00 91.00 372 ALA A C 1
ATOM 2899 O O . ALA A 1 372 ? 11.361 9.001 5.417 1.00 91.00 372 ALA A O 1
ATOM 2900 N N . GLU A 1 373 ? 10.436 10.057 3.676 1.00 91.06 373 GLU A N 1
ATOM 2901 C CA . GLU A 1 373 ? 11.677 10.551 3.061 1.00 91.06 373 GLU A CA 1
ATOM 2902 C C . GLU A 1 373 ? 12.675 11.092 4.086 1.00 91.06 373 GLU A C 1
ATOM 2904 O O . GLU A 1 373 ? 13.841 10.713 4.093 1.00 91.06 373 GLU A O 1
ATOM 2909 N N . THR A 1 374 ? 12.192 11.935 4.995 1.00 88.81 374 THR A N 1
ATOM 2910 C CA . THR A 1 374 ? 13.034 12.571 6.011 1.00 88.81 374 THR A CA 1
ATOM 2911 C C . THR A 1 374 ? 13.611 11.591 7.027 1.00 88.81 374 THR A C 1
ATOM 2913 O O . THR A 1 374 ? 14.706 11.792 7.550 1.00 88.81 374 THR A O 1
ATOM 2916 N N . VAL A 1 375 ? 12.876 10.519 7.313 1.00 87.94 375 VAL A N 1
ATOM 2917 C CA . VAL A 1 375 ? 13.345 9.455 8.196 1.00 87.94 375 VAL A CA 1
ATOM 2918 C C . VAL A 1 375 ? 14.313 8.557 7.439 1.00 87.94 375 VAL A C 1
ATOM 2920 O O . VAL A 1 375 ? 15.408 8.308 7.927 1.00 87.94 375 VAL A O 1
ATOM 2923 N N . ALA A 1 376 ? 13.941 8.142 6.228 1.00 88.75 376 ALA A N 1
ATOM 2924 C CA . ALA A 1 376 ? 14.727 7.265 5.371 1.00 88.75 376 ALA A CA 1
ATOM 2925 C C . ALA A 1 376 ? 16.090 7.848 4.991 1.00 88.75 376 ALA A C 1
ATOM 2927 O O . ALA A 1 376 ? 17.059 7.105 4.953 1.00 88.75 376 ALA A O 1
ATOM 2928 N N . LYS A 1 377 ? 16.179 9.165 4.771 1.00 89.38 377 LYS A N 1
ATOM 2929 C CA . LYS A 1 377 ? 17.441 9.884 4.524 1.00 89.38 377 LYS A CA 1
ATOM 2930 C C . LYS A 1 377 ? 18.212 10.226 5.803 1.00 89.38 377 LYS A C 1
ATOM 2932 O O . LYS A 1 377 ? 19.297 10.794 5.720 1.00 89.38 377 LYS A O 1
ATOM 2937 N N . SER A 1 378 ? 17.635 9.955 6.978 1.00 85.44 378 SER A N 1
ATOM 2938 C CA . SER A 1 378 ? 18.120 10.430 8.278 1.00 85.44 378 SER A CA 1
ATOM 2939 C C . SER A 1 378 ? 18.394 11.950 8.308 1.00 85.44 378 SER A C 1
ATOM 2941 O O . SER A 1 378 ? 19.324 12.418 8.968 1.00 85.44 378 SER A O 1
ATOM 2943 N N . ASP A 1 379 ? 17.578 12.739 7.597 1.00 86.50 379 ASP A N 1
ATOM 2944 C CA . ASP A 1 379 ? 17.742 14.198 7.471 1.00 86.50 379 ASP A CA 1
ATOM 2945 C C . ASP A 1 379 ? 16.961 15.002 8.530 1.00 86.50 379 ASP A C 1
ATOM 2947 O O . ASP A 1 379 ? 17.101 16.225 8.642 1.00 86.50 379 ASP A O 1
ATOM 2951 N N . GLY A 1 380 ? 16.137 14.317 9.328 1.00 81.88 380 GLY A N 1
ATOM 2952 C CA . GLY A 1 380 ? 15.318 14.925 10.368 1.00 81.88 380 GLY A CA 1
ATOM 2953 C C . GLY A 1 380 ? 15.947 14.904 11.758 1.00 81.88 380 GLY A C 1
ATOM 2954 O O . GLY A 1 380 ? 16.837 14.123 12.078 1.00 81.88 380 GLY A O 1
ATOM 2955 N N . VAL A 1 381 ? 15.418 15.754 12.637 1.00 81.31 381 VAL A N 1
ATOM 2956 C CA . VAL A 1 381 ? 15.798 15.792 14.054 1.00 81.31 381 VAL A CA 1
ATOM 2957 C C . VAL A 1 381 ? 14.867 14.882 14.849 1.00 81.31 381 VAL A C 1
ATOM 2959 O O . VAL A 1 381 ? 13.663 15.136 14.905 1.00 81.31 381 VAL A O 1
ATOM 2962 N N . VAL A 1 382 ? 15.414 13.858 15.505 1.00 77.88 382 VAL A N 1
ATOM 2963 C CA . VAL A 1 382 ? 14.656 12.959 16.389 1.00 77.88 382 VAL A CA 1
ATOM 2964 C C . VAL A 1 382 ? 14.773 13.454 17.840 1.00 77.88 382 VAL A C 1
ATOM 2966 O O . VAL A 1 382 ? 15.869 13.451 18.401 1.00 77.88 382 VAL A O 1
ATOM 2969 N N . PRO A 1 383 ? 13.687 13.910 18.491 1.00 71.62 383 PRO A N 1
ATOM 2970 C CA . PRO A 1 383 ? 13.717 14.290 19.889 1.00 71.62 383 PRO A CA 1
ATOM 2971 C C . PRO A 1 383 ? 13.699 13.023 20.751 1.00 71.62 383 PRO A C 1
ATOM 2973 O O . PRO A 1 383 ? 12.749 12.247 20.704 1.00 71.62 383 PRO A O 1
ATOM 2976 N N . LEU A 1 384 ? 14.728 12.846 21.583 1.00 65.81 384 LEU A N 1
ATOM 2977 C CA . LEU A 1 384 ? 14.845 11.700 22.498 1.00 65.81 384 LEU A CA 1
ATOM 2978 C C . LEU A 1 384 ? 13.788 11.704 23.615 1.00 65.81 384 LEU A C 1
ATOM 2980 O O . LEU A 1 384 ? 13.495 10.668 24.202 1.00 65.81 384 LEU A O 1
ATOM 2984 N N . ALA A 1 385 ? 13.203 12.866 23.908 1.00 63.12 385 ALA A N 1
ATOM 2985 C CA . ALA A 1 385 ? 12.129 13.009 24.877 1.00 63.12 385 ALA A CA 1
ATOM 2986 C C . ALA A 1 385 ? 11.145 14.095 24.435 1.00 63.12 385 ALA A C 1
ATOM 2988 O O . ALA A 1 385 ? 11.518 15.099 23.816 1.00 63.12 385 ALA A O 1
ATOM 2989 N N . ALA A 1 386 ? 9.873 13.923 24.796 1.00 61.97 386 ALA A N 1
ATOM 2990 C CA . ALA A 1 386 ? 8.929 15.025 24.741 1.00 61.97 386 ALA A CA 1
ATOM 2991 C C . ALA A 1 386 ? 9.384 16.099 25.737 1.00 61.97 386 ALA A C 1
ATOM 2993 O O . ALA A 1 386 ? 9.601 15.807 26.912 1.00 61.97 386 ALA A O 1
ATOM 2994 N N . PHE A 1 387 ? 9.503 17.351 25.287 1.00 53.34 387 PHE A N 1
ATOM 2995 C CA . PHE A 1 387 ? 9.652 18.458 26.226 1.00 53.34 387 PHE A CA 1
ATOM 2996 C C . PHE A 1 387 ? 8.471 18.422 27.204 1.00 53.34 387 PHE A C 1
ATOM 2998 O O . PHE A 1 387 ? 7.335 18.282 26.732 1.00 53.34 387 PHE A O 1
ATOM 3005 N N . PRO A 1 388 ? 8.698 18.548 28.526 1.00 52.88 388 PRO A N 1
ATOM 3006 C CA . PRO A 1 388 ? 7.616 18.650 29.490 1.00 52.88 388 PRO A CA 1
ATOM 3007 C C . PRO A 1 388 ? 6.780 19.873 29.120 1.00 52.88 388 PRO A C 1
ATOM 3009 O O . PRO A 1 388 ? 7.164 21.019 29.337 1.00 52.88 388 PRO A O 1
ATOM 3012 N N . MET A 1 389 ? 5.651 19.621 28.469 1.00 50.25 389 MET A N 1
ATOM 3013 C CA . MET A 1 389 ? 4.657 20.636 28.186 1.00 50.25 389 MET A CA 1
ATOM 3014 C C . MET A 1 389 ? 3.781 20.677 29.433 1.00 50.25 389 MET A C 1
ATOM 3016 O O . MET A 1 389 ? 3.062 19.701 29.666 1.00 50.25 389 MET A O 1
ATOM 3020 N N . PRO A 1 390 ? 3.837 21.739 30.259 1.00 42.66 390 PRO A N 1
ATOM 3021 C CA . PRO A 1 390 ? 2.879 21.872 31.343 1.00 42.66 390 PRO A CA 1
ATOM 3022 C C . PRO A 1 390 ? 1.480 21.776 30.729 1.00 42.66 390 PRO A C 1
ATOM 3024 O O . PRO A 1 390 ? 1.173 22.480 29.758 1.00 42.66 390 PRO A O 1
ATOM 3027 N N . LYS A 1 391 ? 0.663 20.841 31.232 1.00 43.78 391 LYS A N 1
ATOM 3028 C CA . LYS A 1 391 ? -0.756 20.784 30.880 1.00 43.78 391 LYS A CA 1
ATOM 3029 C C . LYS A 1 391 ? -1.305 22.159 31.219 1.00 43.78 391 LYS A C 1
ATOM 3031 O O . LYS A 1 391 ? -1.225 22.560 32.369 1.00 43.78 391 LYS A O 1
ATOM 3036 N N . GLY A 1 392 ? -1.796 22.885 30.217 1.00 42.34 392 GLY A N 1
ATOM 3037 C CA . GLY A 1 392 ? -2.573 24.080 30.488 1.00 42.34 392 GLY A CA 1
ATOM 3038 C C . GLY A 1 392 ? -3.752 23.642 31.337 1.00 42.34 392 GLY A C 1
ATOM 3039 O O . GLY A 1 392 ? -4.583 22.861 30.871 1.00 42.34 392 GLY A O 1
ATOM 3040 N N . ASP A 1 393 ? -3.759 24.069 32.591 1.00 37.47 393 ASP A N 1
ATOM 3041 C CA . ASP A 1 393 ? -4.878 23.951 33.507 1.00 37.47 393 ASP A CA 1
ATOM 3042 C C . ASP A 1 393 ? -6.112 24.376 32.706 1.00 37.47 393 ASP A C 1
ATOM 3044 O O . ASP A 1 393 ? -6.067 25.399 32.023 1.00 37.47 393 ASP A O 1
ATOM 3048 N N . GLY A 1 394 ? -7.181 23.579 32.707 1.00 43.59 394 GLY A N 1
ATOM 3049 C CA . GLY A 1 394 ? -8.340 23.717 31.809 1.00 43.59 394 GLY A CA 1
ATOM 3050 C C . GLY A 1 394 ? -9.118 25.043 31.882 1.00 43.59 394 GLY A C 1
ATOM 3051 O O . GLY A 1 394 ? -10.215 25.134 31.340 1.00 43.59 394 GLY A O 1
ATOM 3052 N N . ASN A 1 395 ? -8.569 26.075 32.517 1.00 41.16 395 ASN A N 1
ATOM 3053 C CA . ASN A 1 395 ? -9.044 27.440 32.466 1.00 41.16 395 ASN A CA 1
ATOM 3054 C C . ASN A 1 395 ? -8.377 28.206 31.319 1.00 41.16 395 ASN A C 1
ATOM 3056 O O . ASN A 1 395 ? -7.159 28.289 31.210 1.00 41.16 395 ASN A O 1
ATOM 3060 N N . ASN A 1 396 ? -9.214 28.833 30.493 1.00 40.84 396 ASN A N 1
ATOM 3061 C CA . ASN A 1 396 ? -8.907 29.666 29.324 1.00 40.84 396 ASN A CA 1
ATOM 3062 C C . ASN A 1 396 ? -8.014 30.911 29.576 1.00 40.84 396 ASN A C 1
ATOM 3064 O O . ASN A 1 396 ? -8.102 31.895 28.840 1.00 40.84 396 ASN A O 1
ATOM 3068 N N . ASN A 1 397 ? -7.115 30.907 30.559 1.00 36.28 397 ASN A N 1
ATOM 3069 C CA . ASN A 1 397 ? -6.141 31.972 30.741 1.00 36.28 397 ASN A CA 1
ATOM 3070 C C . ASN A 1 397 ? -4.897 31.719 29.885 1.00 36.28 397 ASN A C 1
ATOM 3072 O O . ASN A 1 397 ? -3.955 31.032 30.267 1.00 36.28 397 ASN A O 1
ATOM 3076 N N . ARG A 1 398 ? -4.875 32.367 28.714 1.00 38.53 398 ARG A N 1
ATOM 3077 C CA . ARG A 1 398 ? -3.663 32.644 27.927 1.00 38.53 398 ARG A CA 1
ATOM 3078 C C . ARG A 1 398 ? -2.726 33.601 28.681 1.00 38.53 398 ARG A C 1
ATOM 3080 O O . ARG A 1 398 ? -2.463 34.706 28.212 1.00 38.53 398 ARG A O 1
ATOM 3087 N N . LEU A 1 399 ? -2.218 33.196 29.837 1.00 36.66 399 LEU A N 1
ATOM 3088 C CA . LEU A 1 399 ? -1.184 33.928 30.557 1.00 36.66 399 LEU A CA 1
ATOM 3089 C C . LEU A 1 399 ? 0.062 33.051 30.656 1.00 36.66 399 LEU A C 1
ATOM 3091 O O . LEU A 1 399 ? 0.047 31.992 31.267 1.00 36.66 399 LEU A O 1
ATOM 3095 N N . SER A 1 400 ? 1.111 33.523 29.974 1.00 36.81 400 SER A N 1
ATOM 3096 C CA . SER A 1 400 ? 2.525 33.170 30.144 1.00 36.81 400 SER A CA 1
ATOM 3097 C C . SER A 1 400 ? 2.846 31.680 30.296 1.00 36.81 400 SER A C 1
ATOM 3099 O O . SER A 1 400 ? 2.856 31.132 31.392 1.00 36.81 400 SER A O 1
ATOM 3101 N N . ARG A 1 401 ? 3.258 31.064 29.179 1.00 38.09 401 ARG A N 1
ATOM 3102 C CA . ARG A 1 401 ? 4.102 29.862 29.208 1.00 38.09 401 ARG A CA 1
ATOM 3103 C C . ARG A 1 401 ? 5.312 30.153 30.109 1.00 38.09 401 ARG A C 1
ATOM 3105 O O . ARG A 1 401 ? 6.050 31.084 29.773 1.00 38.09 401 ARG A O 1
ATOM 3112 N N . PRO A 1 402 ? 5.563 29.403 31.192 1.00 35.75 402 PRO A N 1
ATOM 3113 C CA . PRO A 1 402 ? 6.859 29.471 31.832 1.00 35.75 402 PRO A CA 1
ATOM 3114 C C . PRO A 1 402 ? 7.845 28.820 30.861 1.00 35.75 402 PRO A C 1
ATOM 3116 O O . PRO A 1 402 ? 7.825 27.611 30.640 1.00 35.75 402 PRO A O 1
ATOM 3119 N N . TYR A 1 403 ? 8.680 29.635 30.217 1.00 35.50 403 TYR A N 1
ATOM 3120 C CA . TYR A 1 403 ? 9.972 29.135 29.773 1.00 35.50 403 TYR A CA 1
ATOM 3121 C C . TYR A 1 403 ? 10.659 28.626 31.040 1.00 35.50 403 TYR A C 1
ATOM 3123 O O . TYR A 1 403 ? 10.916 29.414 31.951 1.00 35.50 403 TYR A O 1
ATOM 3131 N N . LEU A 1 404 ? 10.912 27.318 31.125 1.00 34.28 404 LEU A N 1
ATOM 3132 C CA . LEU A 1 404 ? 11.924 26.825 32.051 1.00 34.28 404 LEU A CA 1
ATOM 3133 C C . LEU A 1 404 ? 13.188 27.659 31.795 1.00 34.28 404 LEU A C 1
ATOM 3135 O O . LEU A 1 404 ? 13.537 27.852 30.622 1.00 34.28 404 LEU A O 1
ATOM 3139 N N . PRO A 1 405 ? 13.840 28.206 32.834 1.00 32.97 405 PRO A N 1
ATOM 3140 C CA . PRO A 1 405 ? 15.104 28.885 32.634 1.00 32.97 405 PRO A CA 1
ATOM 3141 C C . PRO A 1 405 ? 16.036 27.905 31.926 1.00 32.97 405 PRO A C 1
ATOM 3143 O O . PRO A 1 405 ? 16.160 26.747 32.324 1.00 32.97 405 PRO A O 1
ATOM 3146 N N . THR A 1 406 ? 16.651 28.365 30.842 1.00 35.66 406 THR A N 1
ATOM 3147 C CA . THR A 1 406 ? 17.773 27.702 30.185 1.00 35.66 406 THR A CA 1
ATOM 3148 C C . THR A 1 406 ? 18.944 27.675 31.162 1.00 35.66 406 THR A C 1
ATOM 3150 O O . THR A 1 406 ? 19.866 28.478 31.063 1.00 35.66 406 THR A O 1
ATOM 3153 N N . VAL A 1 407 ? 18.886 26.786 32.147 1.00 30.78 407 VAL A N 1
ATOM 3154 C CA . VAL A 1 407 ? 20.076 26.270 32.806 1.00 30.78 407 VAL A CA 1
ATOM 3155 C C . VAL A 1 407 ? 20.542 25.124 31.915 1.00 30.78 407 VAL A C 1
ATOM 3157 O O . VAL A 1 407 ? 19.771 24.186 31.696 1.00 30.78 407 VAL A O 1
ATOM 3160 N N . PRO A 1 408 ? 21.742 25.200 31.318 1.00 34.38 408 PRO A N 1
ATOM 3161 C CA . PRO A 1 408 ? 22.301 24.061 30.618 1.00 34.38 408 PRO A CA 1
ATOM 3162 C C . PRO A 1 408 ? 22.398 22.922 31.629 1.00 34.38 408 PRO A C 1
ATOM 3164 O O . PRO A 1 408 ? 23.003 23.091 32.687 1.00 34.38 408 PRO A O 1
ATOM 3167 N N . TRP A 1 409 ? 21.839 21.762 31.304 1.00 36.66 409 TRP A N 1
ATOM 3168 C CA . TRP A 1 409 ? 22.256 20.516 31.936 1.00 36.66 409 TRP A CA 1
ATOM 3169 C C . TRP A 1 409 ? 23.668 20.207 31.424 1.00 36.66 409 TRP A C 1
ATOM 3171 O O . TRP A 1 409 ? 23.866 19.357 30.564 1.00 36.66 409 TRP A O 1
ATOM 3181 N N . LEU A 1 410 ? 24.649 20.985 31.879 1.00 33.75 410 LEU A N 1
ATOM 3182 C CA . LEU A 1 410 ? 26.052 20.622 31.794 1.00 33.75 410 LEU A CA 1
ATOM 3183 C C . LEU A 1 410 ? 26.257 19.576 32.883 1.00 33.75 410 LEU A C 1
ATOM 3185 O O . LEU A 1 410 ? 26.405 19.918 34.054 1.00 33.75 410 LEU A O 1
ATOM 3189 N N . LEU A 1 411 ? 26.230 18.301 32.499 1.00 39.03 411 LEU A N 1
ATOM 3190 C CA . LEU A 1 411 ? 26.954 17.302 33.274 1.00 39.03 411 LEU A CA 1
ATOM 3191 C C . LEU A 1 411 ? 28.411 17.771 33.292 1.00 39.03 411 LEU A C 1
ATOM 3193 O O . LEU A 1 411 ? 29.002 18.010 32.236 1.00 39.03 411 LEU A O 1
ATOM 3197 N N . ALA A 1 412 ? 28.963 17.987 34.483 1.00 35.34 412 ALA A N 1
ATOM 3198 C CA . ALA A 1 412 ? 30.388 18.258 34.598 1.00 35.34 412 ALA A CA 1
ATOM 3199 C C . ALA A 1 412 ? 31.168 17.045 34.047 1.00 35.34 412 ALA A C 1
ATOM 3201 O O . ALA A 1 412 ? 30.667 15.918 34.147 1.00 35.34 412 ALA A O 1
ATOM 3202 N N . PRO A 1 413 ? 32.381 17.234 33.490 1.00 32.94 413 PRO A N 1
ATOM 3203 C CA . PRO A 1 413 ? 33.241 16.114 33.117 1.00 32.94 413 PRO A CA 1
ATOM 3204 C C . PRO A 1 413 ? 33.340 15.113 34.280 1.00 32.94 413 PRO A C 1
ATOM 3206 O O . PRO A 1 413 ? 33.734 15.486 35.383 1.00 32.94 413 PRO A O 1
ATOM 3209 N N . GLY A 1 414 ? 32.915 13.866 34.050 1.00 40.84 414 GLY A N 1
ATOM 3210 C CA . GLY A 1 414 ? 32.892 12.797 35.059 1.00 40.84 414 GLY A CA 1
ATOM 3211 C C . GLY A 1 414 ? 31.533 12.489 35.709 1.00 40.84 414 GLY A C 1
ATOM 3212 O O . GLY A 1 414 ? 31.465 11.578 36.531 1.00 40.84 414 GLY A O 1
ATOM 3213 N N . GLN A 1 415 ? 30.442 13.183 35.360 1.00 33.47 415 GLN A N 1
ATOM 3214 C CA . GLN A 1 415 ? 29.098 12.811 35.826 1.00 33.47 415 GLN A CA 1
ATOM 3215 C C . GLN A 1 415 ? 28.396 11.861 34.845 1.00 33.47 415 GLN A C 1
ATOM 3217 O O . GLN A 1 415 ? 28.198 12.187 33.677 1.00 33.47 415 GLN A O 1
ATOM 3222 N N . VAL A 1 416 ? 27.975 10.697 35.343 1.00 34.41 416 VAL A N 1
ATOM 3223 C CA . VAL A 1 416 ? 27.150 9.731 34.603 1.00 34.41 416 VAL A CA 1
ATOM 3224 C C . VAL A 1 416 ? 25.678 10.053 34.862 1.00 34.41 416 VAL A C 1
ATOM 3226 O O . VAL A 1 416 ? 25.282 10.260 36.011 1.00 34.41 416 VAL A O 1
ATOM 3229 N N . ALA A 1 417 ? 24.858 10.107 33.810 1.00 35.19 417 ALA A N 1
ATOM 3230 C CA . ALA A 1 417 ? 23.410 10.205 33.973 1.00 35.19 417 ALA A CA 1
ATOM 3231 C C . ALA A 1 417 ? 22.895 8.988 34.772 1.00 35.19 417 ALA A C 1
ATOM 3233 O O . ALA A 1 417 ? 23.386 7.877 34.561 1.00 35.19 417 ALA A O 1
ATOM 3234 N N . PRO A 1 418 ? 21.931 9.158 35.694 1.00 31.83 418 PRO A N 1
ATOM 3235 C CA . PRO A 1 418 ? 21.413 8.039 36.468 1.00 31.83 418 PRO A CA 1
ATOM 3236 C C . PRO A 1 418 ? 20.827 6.974 35.534 1.00 31.83 418 PRO A C 1
ATOM 3238 O O . PRO A 1 418 ? 20.055 7.285 34.626 1.00 31.83 418 PRO A O 1
ATOM 3241 N N . VAL A 1 419 ? 21.199 5.714 35.768 1.00 31.81 419 VAL A N 1
ATOM 3242 C CA . VAL A 1 419 ? 20.650 4.557 35.055 1.00 31.81 419 VAL A CA 1
ATOM 3243 C C . VAL A 1 419 ? 19.154 4.485 35.347 1.00 31.81 419 VAL A C 1
ATOM 3245 O O . VAL A 1 419 ? 18.744 4.220 36.477 1.00 31.81 419 VAL A O 1
ATOM 3248 N N . ILE A 1 420 ? 18.328 4.722 34.328 1.00 35.31 420 ILE A N 1
ATOM 3249 C CA . ILE A 1 420 ? 16.891 4.464 34.401 1.00 35.31 420 ILE A CA 1
ATOM 3250 C C . ILE A 1 420 ? 16.719 2.943 34.328 1.00 35.31 420 ILE A C 1
ATOM 3252 O O . ILE A 1 420 ? 16.837 2.345 33.259 1.00 35.31 420 ILE A O 1
ATOM 3256 N N . GLN A 1 421 ? 16.495 2.296 35.473 1.00 26.77 421 GLN A N 1
ATOM 3257 C CA . GLN A 1 421 ? 16.149 0.875 35.517 1.00 26.77 421 GLN A CA 1
ATOM 3258 C C . GLN A 1 421 ? 14.797 0.654 34.823 1.00 26.77 421 GLN A C 1
ATOM 3260 O O . GLN A 1 421 ? 13.793 1.216 35.253 1.00 26.77 421 GLN A O 1
ATOM 3265 N N . GLY A 1 422 ? 14.768 -0.186 33.781 1.00 32.88 422 GLY A N 1
ATOM 3266 C CA . GLY A 1 422 ? 13.516 -0.745 33.251 1.00 32.88 422 GLY A CA 1
ATOM 3267 C C . GLY A 1 422 ? 13.304 -0.735 31.735 1.00 32.88 422 GLY A C 1
ATOM 3268 O O . GLY A 1 422 ? 12.251 -1.194 31.302 1.00 32.88 422 GLY A O 1
ATOM 3269 N N . HIS A 1 423 ? 14.251 -0.275 30.911 1.00 30.78 423 HIS A N 1
ATOM 3270 C CA . HIS A 1 423 ? 14.090 -0.302 29.450 1.00 30.78 423 HIS A CA 1
ATOM 3271 C C . HIS A 1 423 ? 15.268 -0.974 28.736 1.00 30.78 423 HIS A C 1
ATOM 3273 O O . HIS A 1 423 ? 16.420 -0.826 29.135 1.00 30.78 423 HIS A O 1
ATOM 3279 N N . SER A 1 424 ? 14.927 -1.748 27.701 1.00 27.08 424 SER A N 1
ATOM 3280 C CA . SER A 1 424 ? 15.836 -2.535 26.860 1.00 27.08 424 SER A CA 1
ATOM 3281 C C . SER A 1 424 ? 16.992 -1.677 26.321 1.00 27.08 424 SER A C 1
ATOM 3283 O O . SER A 1 424 ? 16.745 -0.533 25.925 1.00 27.08 424 SER A O 1
ATOM 3285 N N . PRO A 1 425 ? 18.239 -2.179 26.287 1.00 29.84 425 PRO A N 1
ATOM 3286 C CA . PRO A 1 425 ? 19.368 -1.393 25.819 1.00 29.84 425 PRO A CA 1
ATOM 3287 C C . PRO A 1 425 ? 19.274 -1.204 24.302 1.00 29.84 425 PRO A C 1
ATOM 3289 O O . PRO A 1 425 ? 19.472 -2.138 23.531 1.00 29.84 425 PRO A O 1
ATOM 3292 N N . ILE A 1 426 ? 19.021 0.029 23.868 1.00 29.70 426 ILE A N 1
ATOM 3293 C CA . ILE A 1 426 ? 19.544 0.494 22.583 1.00 29.70 426 ILE A CA 1
ATOM 3294 C C . ILE A 1 426 ? 21.067 0.558 22.778 1.00 29.70 426 ILE A C 1
ATOM 3296 O O . ILE A 1 426 ? 21.505 1.251 23.703 1.00 29.70 426 ILE A O 1
ATOM 3300 N N . PRO A 1 427 ? 21.891 -0.155 21.991 1.00 25.39 427 PRO A N 1
ATOM 3301 C CA . PRO A 1 427 ? 23.334 -0.040 22.110 1.00 25.39 427 PRO A CA 1
ATOM 3302 C C . PRO A 1 427 ? 23.751 1.368 21.669 1.00 25.39 427 PRO A C 1
ATOM 3304 O O . PRO A 1 427 ? 23.811 1.691 20.487 1.00 25.39 427 PRO A O 1
ATOM 3307 N N . LEU A 1 428 ? 24.012 2.229 22.649 1.00 28.30 428 LEU A N 1
ATOM 3308 C CA . LEU A 1 428 ? 24.722 3.487 22.467 1.00 28.30 428 LEU A CA 1
ATOM 3309 C C . LEU A 1 428 ? 26.216 3.163 22.408 1.00 28.30 428 LEU A C 1
ATOM 3311 O O . LEU A 1 428 ? 26.827 2.859 23.433 1.00 28.30 428 LEU A O 1
ATOM 3315 N N . ALA A 1 429 ? 26.816 3.245 21.222 1.00 25.06 429 ALA A N 1
ATOM 3316 C CA . ALA A 1 429 ? 28.263 3.368 21.111 1.00 25.06 429 ALA A CA 1
ATOM 3317 C C . ALA A 1 429 ? 28.661 4.755 21.642 1.00 25.06 429 ALA A C 1
ATOM 3319 O O . ALA A 1 429 ? 28.550 5.764 20.948 1.00 25.06 429 ALA A O 1
ATOM 3320 N N . VAL A 1 430 ? 29.069 4.815 22.909 1.00 27.70 430 VAL A N 1
ATOM 3321 C CA . VAL A 1 430 ? 29.689 6.001 23.506 1.00 27.70 430 VAL A CA 1
ATOM 3322 C C . VAL A 1 430 ? 31.196 5.836 23.356 1.00 27.70 430 VAL A C 1
ATOM 3324 O O . VAL A 1 430 ? 31.806 5.041 24.068 1.00 27.70 430 VAL A O 1
ATOM 3327 N N . TYR A 1 431 ? 31.805 6.574 22.429 1.00 28.17 431 TYR A N 1
ATOM 3328 C CA . TYR A 1 431 ? 33.255 6.754 22.437 1.00 28.17 431 TYR A CA 1
ATOM 3329 C C . TYR A 1 431 ? 33.607 7.651 23.627 1.00 28.17 431 TYR A C 1
ATOM 3331 O O . TYR A 1 431 ? 33.246 8.826 23.657 1.00 28.17 431 TYR A O 1
ATOM 3339 N N . GLY A 1 432 ? 34.236 7.061 24.643 1.00 26.02 432 GLY A N 1
ATOM 3340 C CA . GLY A 1 432 ? 34.799 7.775 25.782 1.00 26.02 432 GLY A CA 1
ATOM 3341 C C . GLY A 1 432 ? 36.222 8.241 25.484 1.00 26.02 432 GLY A C 1
ATOM 3342 O O . GLY A 1 432 ? 37.011 7.502 24.894 1.00 26.02 432 GLY A O 1
ATOM 3343 N N . ASP A 1 433 ? 36.538 9.461 25.907 1.00 32.81 433 ASP A N 1
ATOM 3344 C CA . ASP A 1 433 ? 37.879 10.032 25.841 1.00 32.81 433 ASP A CA 1
ATOM 3345 C C . ASP A 1 433 ? 38.879 9.245 26.705 1.00 32.81 433 ASP A C 1
ATOM 3347 O O . ASP A 1 433 ? 38.623 8.962 27.876 1.00 32.81 433 ASP A O 1
ATOM 3351 N N . GLY A 1 434 ? 40.069 9.006 26.145 1.00 39.81 434 GLY A N 1
ATOM 3352 C CA . GLY A 1 434 ? 41.302 8.941 26.929 1.00 39.81 434 GLY A CA 1
ATOM 3353 C C . GLY A 1 434 ? 41.832 7.560 27.305 1.00 39.81 434 GLY A C 1
ATOM 3354 O O . GLY A 1 434 ? 42.057 7.304 28.480 1.00 39.81 434 GLY A O 1
ATOM 3355 N N . HIS A 1 435 ? 42.165 6.726 26.319 1.00 29.56 435 HIS A N 1
ATOM 3356 C CA . HIS A 1 435 ? 43.330 5.841 26.425 1.00 29.56 435 HIS A CA 1
ATOM 3357 C C . HIS A 1 435 ? 44.064 5.817 25.079 1.00 29.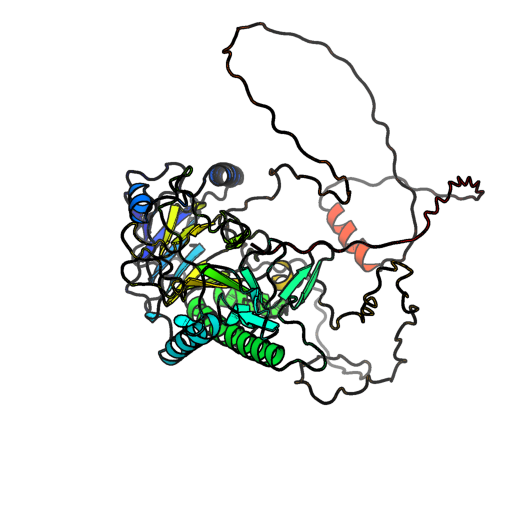56 435 HIS A C 1
ATOM 3359 O O . HIS A 1 435 ? 43.470 5.501 24.050 1.00 29.56 435 HIS A O 1
ATOM 3365 N N . GLU A 1 436 ? 45.348 6.191 25.091 1.00 35.31 436 GLU A N 1
ATOM 3366 C CA . GLU A 1 436 ? 46.259 6.053 23.953 1.00 35.31 436 GLU A CA 1
ATOM 3367 C C . GLU A 1 436 ? 46.299 4.588 23.505 1.00 35.31 436 GLU A C 1
ATOM 3369 O O . GLU A 1 436 ? 46.921 3.742 24.144 1.00 35.31 436 GLU A O 1
ATOM 3374 N N . PHE A 1 437 ? 45.648 4.294 22.383 1.00 28.44 437 PHE A N 1
ATOM 3375 C CA . PHE A 1 437 ? 45.947 3.114 21.588 1.00 28.44 437 PHE A CA 1
ATOM 3376 C C . PHE A 1 437 ? 46.887 3.546 20.466 1.00 28.44 437 PHE A C 1
ATOM 3378 O O . PHE A 1 437 ? 46.467 4.138 19.473 1.00 28.44 437 PHE A O 1
ATOM 3385 N N . GLN A 1 438 ? 48.177 3.251 20.634 1.00 32.81 438 GLN A N 1
ATOM 3386 C CA . GLN A 1 438 ? 49.100 3.170 19.510 1.00 32.81 438 GLN A CA 1
ATOM 3387 C C . GLN A 1 438 ? 48.682 1.974 18.654 1.00 32.81 438 GLN A C 1
ATOM 3389 O O . GLN A 1 438 ? 48.975 0.834 18.994 1.00 32.81 438 GLN A O 1
ATOM 3394 N N . ASN A 1 439 ? 47.981 2.241 17.558 1.00 30.69 439 ASN A N 1
ATOM 3395 C CA . ASN A 1 439 ? 47.939 1.343 16.415 1.00 30.69 439 ASN A CA 1
ATOM 3396 C C . ASN A 1 439 ? 48.181 2.186 15.168 1.00 30.69 439 ASN A C 1
ATOM 3398 O O . ASN A 1 439 ? 47.360 3.022 14.791 1.00 30.69 439 ASN A O 1
ATOM 3402 N N . GLU A 1 440 ? 49.348 1.974 14.570 1.00 30.94 440 GLU A N 1
ATOM 3403 C CA . GLU A 1 440 ? 49.717 2.486 13.260 1.00 30.94 440 GLU A CA 1
ATOM 3404 C C . GLU A 1 440 ? 48.686 2.011 12.226 1.00 30.94 440 GLU A C 1
ATOM 3406 O O . GLU A 1 440 ? 48.602 0.825 11.915 1.00 30.94 440 GLU A O 1
ATOM 3411 N N . TRP A 1 441 ? 47.904 2.946 11.688 1.00 30.25 441 TRP A N 1
ATOM 3412 C CA . TRP A 1 441 ? 47.177 2.770 10.434 1.00 30.25 441 TRP A CA 1
ATOM 3413 C C . TRP A 1 441 ? 47.634 3.858 9.457 1.00 30.25 441 TRP A C 1
ATOM 3415 O O . TRP A 1 441 ? 47.818 5.009 9.865 1.00 30.25 441 TRP A O 1
ATOM 3425 N N . PRO A 1 442 ? 47.878 3.506 8.184 1.00 29.83 442 PRO A N 1
ATOM 3426 C CA . PRO A 1 442 ? 48.495 4.403 7.224 1.00 29.83 442 PRO A CA 1
ATOM 3427 C C . PRO A 1 442 ? 47.553 5.556 6.879 1.00 29.83 442 PRO A C 1
ATOM 3429 O O . PRO A 1 442 ? 46.358 5.378 6.653 1.00 29.83 442 PRO A O 1
ATOM 3432 N N . SER A 1 443 ? 48.123 6.754 6.811 1.00 29.69 443 SER A N 1
ATOM 3433 C CA . SER A 1 443 ? 47.453 7.962 6.353 1.00 29.69 443 SER A CA 1
ATOM 3434 C C . SER A 1 443 ? 47.078 7.841 4.872 1.00 29.69 443 SER A C 1
ATOM 3436 O O . SER A 1 443 ? 47.922 8.060 4.001 1.00 29.69 443 SER A O 1
ATOM 3438 N N . SER A 1 444 ? 45.815 7.555 4.573 1.00 28.95 444 SER A N 1
ATOM 3439 C CA . SER A 1 444 ? 45.206 7.907 3.291 1.00 28.95 444 SER A CA 1
ATOM 3440 C C . SER A 1 444 ? 44.195 9.026 3.531 1.00 28.95 444 SER A C 1
ATOM 3442 O O . SER A 1 444 ? 43.097 8.806 4.037 1.00 28.95 444 SER A O 1
ATOM 3444 N N . ASN A 1 445 ? 44.602 10.252 3.198 1.00 30.98 445 ASN A N 1
ATOM 3445 C CA . ASN A 1 445 ? 43.687 11.367 2.991 1.00 30.98 445 ASN A CA 1
ATOM 3446 C C . ASN A 1 445 ? 42.827 11.051 1.761 1.00 30.98 445 ASN A C 1
ATOM 3448 O O . ASN A 1 445 ? 43.253 11.318 0.641 1.00 30.98 445 ASN A O 1
ATOM 3452 N N . GLU A 1 446 ? 41.626 10.523 1.965 1.00 27.33 446 GLU A N 1
ATOM 3453 C CA . GLU A 1 446 ? 40.570 10.570 0.956 1.00 27.33 446 GLU A CA 1
ATOM 3454 C C . GLU A 1 446 ? 39.390 11.357 1.529 1.00 27.33 446 GLU A C 1
ATOM 3456 O O . GLU A 1 446 ? 38.813 11.025 2.566 1.00 27.33 446 GLU A O 1
ATOM 3461 N N . HIS A 1 447 ? 39.092 12.482 0.881 1.00 26.91 447 HIS A N 1
ATOM 3462 C CA . HIS A 1 447 ? 37.873 13.243 1.097 1.00 26.91 447 HIS A CA 1
ATOM 3463 C C . HIS A 1 447 ? 36.670 12.367 0.734 1.00 26.91 447 HIS A C 1
ATOM 3465 O O . HIS A 1 447 ? 36.563 11.905 -0.398 1.00 26.91 447 HIS A O 1
ATOM 3471 N N . PHE A 1 448 ? 35.741 12.186 1.674 1.00 26.25 448 PHE A N 1
ATOM 3472 C CA . PHE A 1 448 ? 34.402 11.672 1.389 1.00 26.25 448 PHE A CA 1
ATOM 3473 C C . PHE A 1 448 ? 33.566 12.767 0.708 1.00 26.25 448 PHE A C 1
ATOM 3475 O O . PHE A 1 448 ? 32.681 13.362 1.322 1.00 26.25 448 PHE A O 1
ATOM 3482 N N . ASP A 1 449 ? 33.866 13.051 -0.557 1.00 28.67 449 ASP A N 1
ATOM 3483 C CA . ASP A 1 449 ? 32.915 13.684 -1.466 1.00 28.67 449 ASP A CA 1
ATOM 3484 C C . ASP A 1 449 ? 32.085 12.574 -2.125 1.00 28.67 449 ASP A C 1
ATOM 3486 O O . ASP A 1 449 ? 32.637 11.667 -2.735 1.00 28.67 449 ASP A O 1
ATOM 3490 N N . HIS A 1 450 ? 30.759 12.661 -1.966 1.00 32.09 450 HIS A N 1
ATOM 3491 C CA . HIS A 1 450 ? 29.715 11.877 -2.642 1.00 32.09 450 HIS A CA 1
ATOM 3492 C C . HIS A 1 450 ? 29.918 10.354 -2.687 1.00 32.09 450 HIS A C 1
ATOM 3494 O O . HIS A 1 450 ? 30.620 9.846 -3.549 1.00 32.09 450 HIS A O 1
ATOM 3500 N N . THR A 1 451 ? 29.189 9.592 -1.866 1.00 32.16 451 THR A N 1
ATOM 3501 C CA . THR A 1 451 ? 28.970 8.163 -2.147 1.00 32.16 451 THR A CA 1
ATOM 3502 C C . THR A 1 451 ? 28.048 8.045 -3.373 1.00 32.16 451 THR A C 1
ATOM 3504 O O . THR A 1 451 ? 26.871 8.399 -3.266 1.00 32.16 451 THR A O 1
ATOM 3507 N N . PRO A 1 452 ? 28.524 7.582 -4.543 1.00 32.38 452 PRO A N 1
ATOM 3508 C CA . PRO A 1 452 ? 27.657 7.240 -5.662 1.00 32.38 452 PRO A CA 1
ATOM 3509 C C . PRO A 1 452 ? 27.179 5.801 -5.442 1.00 32.38 452 PRO A C 1
ATOM 3511 O O . PRO A 1 452 ? 28.006 4.919 -5.220 1.00 32.38 452 PRO A O 1
ATOM 3514 N N . GLY A 1 453 ? 25.876 5.512 -5.480 1.00 34.31 453 GLY A N 1
ATOM 3515 C CA . GLY A 1 453 ? 25.506 4.098 -5.336 1.00 34.31 453 GLY A CA 1
ATOM 3516 C C . GLY A 1 453 ? 24.047 3.692 -5.371 1.00 34.31 453 GLY A C 1
ATOM 3517 O O . GLY A 1 453 ? 23.793 2.536 -5.675 1.00 34.31 453 GLY A O 1
ATOM 3518 N N . VAL A 1 454 ? 23.091 4.587 -5.130 1.00 36.00 454 VAL A N 1
ATOM 3519 C CA . VAL A 1 454 ? 21.677 4.252 -5.352 1.00 36.00 454 VAL A CA 1
ATOM 3520 C C . VAL A 1 454 ? 21.193 5.101 -6.520 1.00 36.00 454 VAL A C 1
ATOM 3522 O O . VAL A 1 454 ? 21.075 6.318 -6.360 1.00 36.00 454 VAL A O 1
ATOM 3525 N N . PRO A 1 455 ? 20.975 4.516 -7.713 1.00 41.59 455 PRO A N 1
ATOM 3526 C CA . PRO A 1 455 ? 20.243 5.202 -8.764 1.00 41.59 455 PRO A CA 1
ATOM 3527 C C . PRO A 1 455 ? 18.913 5.660 -8.167 1.00 41.59 455 PRO A C 1
ATOM 3529 O O . PRO A 1 455 ? 18.193 4.850 -7.585 1.00 41.59 455 PRO A O 1
ATOM 3532 N N . GLU A 1 456 ? 18.585 6.949 -8.275 1.00 44.41 456 GLU A N 1
ATOM 3533 C CA . GLU A 1 456 ? 17.220 7.378 -7.981 1.00 44.41 456 GLU A CA 1
ATOM 3534 C C . GLU A 1 456 ? 16.282 6.510 -8.821 1.00 44.41 456 GLU A C 1
ATOM 3536 O O . GLU A 1 456 ? 16.448 6.425 -10.045 1.00 44.41 456 GLU A O 1
ATOM 3541 N N . LEU A 1 457 ? 15.331 5.830 -8.168 1.00 41.59 457 LEU A N 1
ATOM 3542 C CA . LEU A 1 457 ? 14.307 5.095 -8.894 1.00 41.59 457 LEU A CA 1
ATOM 3543 C C . LEU A 1 457 ? 13.659 6.096 -9.857 1.00 41.59 457 LEU A C 1
ATOM 3545 O O . LEU A 1 457 ? 13.271 7.185 -9.408 1.00 41.59 457 LEU A O 1
ATOM 3549 N N . PRO A 1 458 ? 13.539 5.779 -11.160 1.00 40.06 458 PRO A N 1
ATOM 3550 C CA . PRO A 1 458 ? 12.772 6.577 -12.098 1.00 40.06 458 PRO A CA 1
ATOM 3551 C C . PRO A 1 458 ? 11.295 6.435 -11.731 1.00 40.06 458 PRO A C 1
ATOM 3553 O O . PRO A 1 458 ? 10.509 5.735 -12.360 1.00 40.06 458 PRO A O 1
ATOM 3556 N N . SER A 1 459 ? 10.926 7.098 -10.648 1.00 41.06 459 SER A N 1
ATOM 3557 C CA . SER A 1 459 ? 9.569 7.494 -10.368 1.00 41.06 459 SER A CA 1
ATOM 3558 C C . SER A 1 459 ? 9.285 8.720 -11.226 1.00 41.06 459 SER A C 1
ATOM 3560 O O . SER A 1 459 ? 10.167 9.528 -11.538 1.00 41.06 459 SER A O 1
ATOM 3562 N N . LEU A 1 460 ? 8.037 8.825 -11.657 1.00 43.19 460 LEU A N 1
ATOM 3563 C CA . LEU A 1 460 ? 7.553 9.950 -12.438 1.00 43.19 460 LEU A CA 1
ATOM 3564 C C . LEU A 1 460 ? 7.593 11.168 -11.510 1.00 43.19 460 LEU A C 1
ATOM 3566 O O . LEU A 1 460 ? 6.729 11.341 -10.652 1.00 43.19 460 LEU A O 1
ATOM 3570 N N . LEU A 1 461 ? 8.679 11.935 -11.591 1.00 34.66 461 LEU A N 1
ATOM 3571 C CA . LEU A 1 461 ? 8.880 13.124 -10.779 1.00 34.66 461 LEU A CA 1
ATOM 3572 C C . LEU A 1 461 ? 7.801 14.135 -11.163 1.00 34.66 461 LEU A C 1
ATOM 3574 O O . LEU A 1 461 ? 7.839 14.695 -12.249 1.00 34.66 461 LEU A O 1
ATOM 3578 N N . VAL A 1 462 ? 6.837 14.331 -10.266 1.00 37.75 462 VAL A N 1
ATOM 3579 C CA . VAL A 1 462 ? 6.004 15.531 -10.251 1.00 37.75 462 VAL A CA 1
ATOM 3580 C C . VAL A 1 462 ? 6.672 16.495 -9.277 1.00 37.75 462 VAL A C 1
ATOM 3582 O O . VAL A 1 462 ? 6.646 16.275 -8.058 1.00 37.75 462 VAL A O 1
ATOM 3585 N N . GLU A 1 463 ? 7.349 17.515 -9.799 1.00 32.19 463 GLU A N 1
ATOM 3586 C CA . GLU A 1 463 ? 7.845 18.619 -8.993 1.00 32.19 463 GLU A CA 1
ATOM 3587 C C . GLU A 1 463 ? 6.653 19.395 -8.418 1.00 32.19 463 GLU A C 1
ATOM 3589 O O . GLU A 1 463 ? 5.633 19.632 -9.062 1.00 32.19 463 GLU A O 1
ATOM 3594 N N . ALA A 1 464 ? 6.779 19.860 -7.175 1.00 32.06 464 ALA A N 1
ATOM 3595 C CA . ALA A 1 464 ? 5.743 20.643 -6.495 1.00 32.06 464 ALA A CA 1
ATOM 3596 C C . ALA A 1 464 ? 5.532 22.056 -7.096 1.00 32.06 464 ALA A C 1
ATOM 3598 O O . ALA A 1 464 ? 4.945 22.926 -6.451 1.00 32.06 464 ALA A O 1
ATOM 3599 N N . ALA A 1 465 ? 6.041 22.318 -8.300 1.00 29.70 465 ALA A N 1
ATOM 3600 C CA . ALA A 1 465 ? 6.279 23.652 -8.821 1.00 29.70 465 ALA A CA 1
ATOM 3601 C C . ALA A 1 465 ? 5.174 24.212 -9.730 1.00 29.70 465 ALA A C 1
ATOM 3603 O O . ALA A 1 465 ? 5.405 25.256 -10.316 1.00 29.70 465 ALA A O 1
ATOM 3604 N N . VAL A 1 466 ? 3.974 23.625 -9.850 1.00 30.86 466 VAL A N 1
ATOM 3605 C CA . VAL A 1 466 ? 2.860 24.282 -10.588 1.00 30.86 466 VAL A CA 1
ATOM 3606 C C . VAL A 1 466 ? 1.466 23.978 -10.010 1.00 30.86 466 VAL A C 1
ATOM 3608 O O . VAL A 1 466 ? 0.475 23.919 -10.727 1.00 30.86 466 VAL A O 1
ATOM 3611 N N . PHE A 1 467 ? 1.334 23.847 -8.689 1.00 29.48 467 PHE A N 1
ATOM 3612 C CA . PHE A 1 467 ? 0.033 24.053 -8.041 1.00 29.48 467 PHE A CA 1
ATOM 3613 C C . PHE A 1 467 ? 0.087 25.377 -7.298 1.00 29.48 467 PHE A C 1
ATOM 3615 O O . PHE A 1 467 ? 0.864 25.533 -6.358 1.00 29.48 467 PHE A O 1
ATOM 3622 N N . GLY A 1 468 ? -0.705 26.351 -7.759 1.00 27.70 468 GLY A N 1
ATOM 3623 C CA . GLY A 1 468 ? -0.801 27.680 -7.165 1.00 27.70 468 GLY A CA 1
ATOM 3624 C C . GLY A 1 468 ? -0.928 27.581 -5.649 1.00 27.70 468 GLY A C 1
ATOM 3625 O O . GLY A 1 468 ? -1.967 27.188 -5.120 1.00 27.70 468 GLY A O 1
ATOM 3626 N N . GLY A 1 469 ? 0.162 27.905 -4.956 1.00 25.41 469 GLY A N 1
ATOM 3627 C CA . GLY A 1 469 ? 0.226 27.869 -3.510 1.00 25.41 469 GLY A CA 1
ATOM 3628 C C . GLY A 1 469 ? -0.796 28.837 -2.938 1.00 25.41 469 GLY A C 1
ATOM 3629 O O . GLY A 1 469 ? -0.597 30.050 -2.962 1.00 25.41 469 GLY A O 1
ATOM 3630 N N . ILE A 1 470 ? -1.877 28.303 -2.371 1.00 27.75 470 ILE A N 1
ATOM 3631 C CA . ILE A 1 470 ? -2.670 29.056 -1.409 1.00 27.75 470 ILE A CA 1
ATOM 3632 C C . ILE A 1 470 ? -1.802 29.178 -0.160 1.00 27.75 470 ILE A C 1
ATOM 3634 O O . ILE A 1 470 ? -1.667 28.265 0.656 1.00 27.75 470 ILE A O 1
ATOM 3638 N N . GLN A 1 471 ? -1.161 30.335 -0.065 1.00 28.47 471 GLN A N 1
ATOM 3639 C CA . GLN A 1 471 ? -0.478 30.835 1.111 1.00 28.47 471 GLN A CA 1
ATOM 3640 C C . GLN A 1 471 ? -1.438 30.732 2.310 1.00 28.47 471 GLN A C 1
ATOM 3642 O O . GLN A 1 471 ? -2.524 31.310 2.310 1.00 28.47 471 GLN A O 1
ATOM 3647 N N . GLY A 1 472 ? -1.078 29.915 3.303 1.00 33.50 472 GLY A N 1
ATOM 3648 C CA . GLY A 1 472 ? -1.971 29.580 4.414 1.00 33.50 472 GLY A CA 1
ATOM 3649 C C . GLY A 1 472 ? -2.358 30.796 5.268 1.00 33.50 472 GLY A C 1
ATOM 3650 O O . GLY A 1 472 ? -1.528 31.687 5.456 1.00 33.50 472 GLY A O 1
ATOM 3651 N N . PRO A 1 473 ? -3.562 30.840 5.870 1.00 31.64 473 PRO A N 1
ATOM 3652 C CA . PRO A 1 473 ? -3.902 31.920 6.777 1.00 31.64 473 PRO A CA 1
ATOM 3653 C C . PRO A 1 473 ? -3.747 31.480 8.235 1.00 31.64 473 PRO A C 1
ATOM 3655 O O . PRO A 1 473 ? -4.607 30.837 8.837 1.00 31.64 473 PRO A O 1
ATOM 3658 N N . GLY A 1 474 ? -2.664 31.950 8.853 1.00 30.17 474 GLY A N 1
ATOM 3659 C CA . GLY A 1 474 ? -2.775 32.481 10.203 1.00 30.17 474 GLY A CA 1
ATOM 3660 C C . GLY A 1 474 ? -3.565 33.786 10.122 1.00 30.17 474 GLY A C 1
ATOM 3661 O O . GLY A 1 474 ? -3.012 34.819 9.770 1.00 30.17 474 GLY A O 1
ATOM 3662 N N . GLY A 1 475 ? -4.864 33.736 10.405 1.00 25.33 475 GLY A N 1
ATOM 3663 C CA . GLY A 1 475 ? -5.718 34.921 10.384 1.00 25.33 475 GLY A CA 1
ATOM 3664 C C . GLY A 1 475 ? -7.181 34.556 10.583 1.00 25.33 475 GLY A C 1
ATOM 3665 O O . GLY A 1 475 ? -7.853 34.125 9.656 1.00 25.33 475 GLY A O 1
ATOM 3666 N N . ARG A 1 476 ? -7.680 34.719 11.813 1.00 29.34 476 ARG A N 1
ATOM 3667 C CA . ARG A 1 476 ? -9.118 34.695 12.103 1.00 29.34 476 ARG A CA 1
ATOM 3668 C C . ARG A 1 476 ? -9.781 35.866 11.384 1.00 29.34 476 ARG A C 1
ATOM 3670 O O . ARG A 1 476 ? -9.541 36.999 11.785 1.00 29.34 476 ARG A O 1
ATOM 3677 N N . LEU A 1 477 ? -10.697 35.583 10.467 1.00 25.84 477 LEU A N 1
ATOM 3678 C CA . LEU A 1 477 ? -11.842 36.445 10.196 1.00 25.84 477 LEU A CA 1
ATOM 3679 C C . LEU A 1 477 ? -13.073 35.559 10.003 1.00 25.84 477 LEU A C 1
ATOM 3681 O O . LEU A 1 477 ? -13.136 34.716 9.116 1.00 25.84 477 LEU A O 1
ATOM 3685 N N . SER A 1 478 ? -14.032 35.738 10.905 1.00 31.94 478 SER A N 1
ATOM 3686 C CA . SER A 1 478 ? -15.418 35.325 10.736 1.00 31.94 478 SER A CA 1
ATOM 3687 C C . SER A 1 478 ? -16.025 36.069 9.553 1.00 31.94 478 SER A C 1
ATOM 3689 O O . SER A 1 478 ? -15.844 37.282 9.490 1.00 31.94 478 SER A O 1
ATOM 3691 N N . ASN A 1 479 ? -16.826 35.409 8.717 1.00 28.44 479 ASN A N 1
ATOM 3692 C CA . ASN A 1 479 ? -18.006 36.064 8.161 1.00 28.44 479 ASN A CA 1
ATOM 3693 C C . ASN A 1 479 ? -19.106 35.074 7.778 1.00 28.44 479 ASN A C 1
ATOM 3695 O O . ASN A 1 479 ? -18.861 33.997 7.242 1.00 28.44 479 ASN A O 1
ATOM 3699 N N . LYS A 1 480 ? -20.322 35.487 8.148 1.00 29.69 480 LYS A N 1
ATOM 3700 C CA . LYS A 1 480 ? -21.618 34.874 7.865 1.00 29.69 480 LYS A CA 1
ATOM 3701 C C . LYS A 1 480 ? -21.956 35.022 6.378 1.00 29.69 480 LYS A C 1
ATOM 3703 O O . LYS A 1 480 ? -21.413 35.891 5.704 1.00 29.69 480 LYS A O 1
ATOM 3708 N N . GLY A 1 481 ? -22.830 34.141 5.901 1.00 27.84 481 GLY A N 1
ATOM 3709 C CA . GLY A 1 481 ? -23.031 33.857 4.483 1.00 27.84 481 GLY A CA 1
ATOM 3710 C C . GLY A 1 481 ? -23.883 34.847 3.700 1.00 27.84 481 GLY A C 1
ATOM 3711 O O . GLY A 1 481 ? -24.322 35.865 4.220 1.00 27.84 481 GLY A O 1
ATOM 3712 N N . THR A 1 482 ? -24.139 34.497 2.442 1.00 27.77 482 THR A N 1
ATOM 3713 C CA . THR A 1 482 ? -25.454 34.510 1.774 1.00 27.77 482 THR A CA 1
ATOM 3714 C C . THR A 1 482 ? -25.285 34.005 0.342 1.00 27.77 482 THR A C 1
ATOM 3716 O O . THR A 1 482 ? -24.304 34.308 -0.331 1.00 27.77 482 THR A O 1
ATOM 3719 N N . ALA A 1 483 ? -26.241 33.187 -0.088 1.00 30.67 483 ALA A N 1
ATOM 3720 C CA . ALA A 1 483 ? -26.381 32.690 -1.445 1.00 30.67 483 ALA A CA 1
ATOM 3721 C C . ALA A 1 483 ? -26.891 33.800 -2.371 1.00 30.67 483 ALA A C 1
ATOM 3723 O O . ALA A 1 483 ? -27.859 34.463 -2.007 1.00 30.67 483 ALA A O 1
ATOM 3724 N N . VAL A 1 484 ? -26.311 33.944 -3.569 1.00 30.06 484 VAL A N 1
ATOM 3725 C CA . VAL A 1 484 ? -26.968 34.564 -4.733 1.00 30.06 484 VAL A CA 1
ATOM 3726 C C . VAL A 1 484 ? -26.476 33.891 -6.022 1.00 30.06 484 VAL A C 1
ATOM 3728 O O . VAL A 1 484 ? -25.316 33.515 -6.165 1.00 30.06 484 VAL A O 1
ATOM 3731 N N . SER A 1 485 ? -27.437 33.721 -6.921 1.00 28.67 485 SER A N 1
ATOM 3732 C CA . SER A 1 485 ? -27.482 33.051 -8.215 1.00 28.67 485 SER A CA 1
ATOM 3733 C C . SER A 1 485 ? -26.515 33.554 -9.299 1.00 28.67 485 SER A C 1
ATOM 3735 O O . SER A 1 485 ? -26.185 34.734 -9.396 1.00 28.67 485 SER A O 1
ATOM 3737 N N . ARG A 1 486 ? -26.150 32.632 -10.203 1.00 29.67 486 ARG A N 1
ATOM 3738 C CA . ARG A 1 486 ? -25.619 32.915 -11.548 1.00 29.67 486 ARG A CA 1
ATOM 3739 C C . ARG A 1 486 ? -26.742 33.340 -12.503 1.00 29.67 486 ARG A C 1
ATOM 3741 O O . ARG A 1 486 ? -27.824 32.754 -12.448 1.00 29.67 486 ARG A O 1
ATOM 3748 N N . PRO A 1 487 ? -26.427 34.195 -13.489 1.00 32.28 487 PRO A N 1
ATOM 3749 C CA . PRO A 1 487 ? -26.976 34.015 -14.823 1.00 32.28 487 PRO A CA 1
ATOM 3750 C C . PRO A 1 487 ? -25.894 33.916 -15.913 1.00 32.28 487 PRO A C 1
ATOM 3752 O O . PRO A 1 487 ? -24.695 34.070 -15.697 1.00 32.28 487 PRO A O 1
ATOM 3755 N N . SER A 1 488 ? -26.399 33.561 -17.084 1.00 30.89 488 SER A N 1
ATOM 3756 C CA . SER A 1 488 ? -25.806 32.896 -18.239 1.00 30.89 488 SER A CA 1
ATOM 3757 C C . SER A 1 488 ? -25.318 33.807 -19.378 1.00 30.89 488 SER A C 1
ATOM 3759 O O . SER A 1 488 ? -25.866 34.886 -19.557 1.00 30.89 488 SER A O 1
ATOM 3761 N N . LYS A 1 489 ? -24.467 33.221 -20.246 1.00 34.19 489 LYS A N 1
ATOM 3762 C CA . LYS A 1 489 ? -24.291 33.432 -21.711 1.00 34.19 489 LYS A CA 1
ATOM 3763 C C . LYS A 1 489 ? -23.843 34.812 -22.238 1.00 34.19 489 LYS A C 1
ATOM 3765 O O . LYS A 1 489 ? -24.600 35.767 -22.163 1.00 34.19 489 LYS A O 1
ATOM 3770 N N . ALA A 1 490 ? -22.727 34.825 -22.985 1.00 29.17 490 ALA A N 1
ATOM 3771 C CA . ALA A 1 490 ? -22.652 35.321 -24.375 1.00 29.17 490 ALA A CA 1
ATOM 3772 C C . ALA A 1 490 ? -21.290 34.993 -25.038 1.00 29.17 490 ALA A C 1
ATOM 3774 O O . ALA A 1 490 ? -20.242 35.061 -24.403 1.00 29.17 490 ALA A O 1
ATOM 3775 N N . THR A 1 491 ? -21.354 34.615 -26.314 1.00 31.94 491 THR A N 1
ATOM 3776 C CA . THR A 1 491 ? -20.289 34.254 -27.275 1.00 31.94 491 THR A CA 1
ATOM 3777 C C . THR A 1 491 ? -19.653 35.509 -27.946 1.00 31.94 491 THR A C 1
ATOM 3779 O O . THR A 1 491 ? -20.085 36.621 -27.645 1.00 31.94 491 THR A O 1
ATOM 3782 N N . PRO A 1 492 ? -18.615 35.377 -28.812 1.00 41.69 492 PRO A N 1
ATOM 3783 C CA . PRO A 1 492 ? -17.521 36.347 -28.948 1.00 41.69 492 PRO A CA 1
ATOM 3784 C C . PRO A 1 492 ? -17.681 37.355 -30.095 1.00 41.69 492 PRO A C 1
ATOM 3786 O O . PRO A 1 492 ? -18.435 37.135 -31.041 1.00 41.69 492 PRO A O 1
ATOM 3789 N N . ALA A 1 493 ? -16.864 38.413 -30.054 1.00 30.31 493 ALA A N 1
ATOM 3790 C CA . ALA A 1 493 ? -16.603 39.291 -31.189 1.00 30.31 493 ALA A CA 1
ATOM 3791 C C . ALA A 1 493 ? -15.094 39.520 -31.395 1.00 30.31 493 ALA A C 1
ATOM 3793 O O . ALA A 1 493 ? -14.283 39.474 -30.474 1.00 30.31 493 ALA A O 1
ATOM 3794 N N . THR A 1 494 ? -14.778 39.715 -32.664 1.00 31.41 494 THR A N 1
ATOM 3795 C CA . THR A 1 494 ? -13.518 39.667 -33.409 1.00 31.41 494 THR A CA 1
ATOM 3796 C C . THR A 1 494 ? -12.596 40.890 -33.284 1.00 31.41 494 THR A C 1
ATOM 3798 O O . THR A 1 494 ? -13.082 42.013 -33.317 1.00 31.41 494 THR A O 1
ATOM 3801 N N . GLY A 1 495 ? -11.278 40.635 -33.332 1.00 28.64 495 GLY A N 1
ATOM 3802 C CA . GLY A 1 495 ? -10.283 41.301 -34.201 1.00 28.64 495 GLY A CA 1
ATOM 3803 C C . GLY A 1 495 ? -9.800 42.729 -33.888 1.00 28.64 495 GLY A C 1
ATOM 3804 O O . GLY A 1 495 ? -10.574 43.668 -34.000 1.00 28.64 495 GLY A O 1
ATOM 3805 N N . ALA A 1 496 ? -8.488 42.893 -33.644 1.00 28.59 496 ALA A N 1
ATOM 3806 C CA . ALA A 1 496 ? -7.604 43.898 -34.274 1.00 28.59 496 ALA A CA 1
ATOM 3807 C C . ALA A 1 496 ? -6.163 43.849 -33.702 1.00 28.59 496 ALA A C 1
ATOM 3809 O O . ALA A 1 496 ? -5.926 43.455 -32.566 1.00 28.59 496 ALA A O 1
ATOM 3810 N N . THR A 1 497 ? -5.221 44.231 -34.559 1.00 29.05 497 THR A N 1
ATOM 3811 C CA . THR A 1 497 ? -3.749 44.100 -34.583 1.00 29.05 497 THR A CA 1
ATOM 3812 C C . THR A 1 497 ? -2.932 45.197 -33.863 1.00 29.05 497 THR A C 1
ATOM 3814 O O . THR A 1 497 ? -3.446 46.297 -33.726 1.00 29.05 497 THR A O 1
ATOM 3817 N N . LEU A 1 498 ? -1.653 44.874 -33.533 1.00 27.70 498 LEU A N 1
ATOM 3818 C CA . LEU A 1 498 ? -0.366 45.653 -33.562 1.00 27.70 498 LEU A CA 1
ATOM 3819 C C . LEU A 1 498 ? -0.397 47.159 -33.151 1.00 27.70 498 LEU A C 1
ATOM 3821 O O . LEU A 1 498 ? -1.236 47.906 -33.622 1.00 27.70 498 LEU A O 1
ATOM 3825 N N . THR A 1 499 ? 0.509 47.770 -32.367 1.00 29.59 499 THR A N 1
ATOM 3826 C CA . THR A 1 499 ? 1.989 47.709 -32.294 1.00 29.59 499 THR A CA 1
ATOM 3827 C C . THR A 1 499 ? 2.482 48.614 -31.129 1.00 29.59 499 THR A C 1
ATOM 3829 O O . THR A 1 499 ? 1.802 49.576 -30.792 1.00 29.59 499 THR A O 1
ATOM 3832 N N . GLU A 1 500 ? 3.677 48.319 -30.589 1.00 29.27 500 GLU A N 1
ATOM 3833 C CA . GLU A 1 500 ? 4.717 49.211 -30.004 1.00 29.27 500 GLU A CA 1
ATOM 3834 C C . GLU A 1 500 ? 4.401 50.341 -28.990 1.00 29.27 500 GLU A C 1
ATOM 3836 O O . GLU A 1 500 ? 3.777 51.342 -29.317 1.00 29.27 500 GLU A O 1
ATOM 3841 N N . ALA A 1 501 ? 5.065 50.285 -27.818 1.00 28.11 501 ALA A N 1
ATOM 3842 C CA . ALA A 1 501 ? 5.797 51.431 -27.249 1.00 28.11 501 ALA A CA 1
ATOM 3843 C C . ALA A 1 501 ? 6.811 51.011 -26.160 1.00 28.11 501 ALA A C 1
ATOM 3845 O O . ALA A 1 501 ? 6.511 50.278 -25.220 1.00 28.11 501 ALA A O 1
ATOM 3846 N N . VAL A 1 502 ? 8.025 51.536 -26.317 1.00 27.06 502 VAL A N 1
ATOM 3847 C CA . VAL A 1 502 ? 9.222 51.468 -25.464 1.00 27.06 502 VAL A CA 1
ATOM 3848 C C . VAL A 1 502 ? 9.051 52.281 -24.167 1.00 27.06 502 VAL A C 1
ATOM 3850 O O . VAL A 1 502 ? 8.471 53.363 -24.200 1.00 27.06 502 VAL A O 1
ATOM 3853 N N . GLY A 1 503 ? 9.647 51.850 -23.044 1.00 25.41 503 GLY A N 1
ATOM 3854 C CA . GLY A 1 503 ? 9.783 52.706 -21.853 1.00 25.41 503 GLY A CA 1
ATOM 3855 C C . GLY A 1 503 ? 10.560 52.087 -20.684 1.00 25.41 503 GLY A C 1
ATOM 3856 O O . GLY A 1 503 ? 10.194 51.049 -20.158 1.00 25.41 503 GLY A O 1
ATOM 3857 N N . GLN A 1 504 ? 11.652 52.740 -20.293 1.00 25.30 504 GLN A N 1
ATOM 3858 C CA . GLN A 1 504 ? 12.717 52.300 -19.384 1.00 25.30 504 GLN A CA 1
ATOM 3859 C C . GLN A 1 504 ? 12.406 52.444 -17.868 1.00 25.30 504 GLN A C 1
ATOM 3861 O O . GLN A 1 504 ? 11.577 53.254 -17.474 1.00 25.30 504 GLN A O 1
ATOM 3866 N N . TYR A 1 505 ? 13.246 51.772 -17.054 1.00 24.56 505 TYR A N 1
ATOM 3867 C CA . TYR A 1 505 ? 13.899 52.224 -15.795 1.00 24.56 505 TYR A CA 1
ATOM 3868 C C . TYR A 1 505 ? 13.619 51.550 -14.415 1.00 24.56 505 TYR A C 1
ATOM 3870 O O . TYR A 1 505 ? 12.581 51.720 -13.793 1.00 24.56 505 TYR A O 1
ATOM 3878 N N . ARG A 1 506 ? 14.734 50.993 -13.883 1.00 25.95 506 ARG A N 1
ATOM 3879 C CA . ARG A 1 506 ? 15.372 51.114 -12.535 1.00 25.95 506 ARG A CA 1
ATOM 3880 C C . ARG A 1 506 ? 14.887 50.312 -11.303 1.00 25.95 506 ARG A C 1
ATOM 3882 O O . ARG A 1 506 ? 13.980 50.693 -10.574 1.00 25.95 506 ARG A O 1
ATOM 3889 N N . LYS A 1 507 ? 15.733 49.319 -10.971 1.00 27.28 507 LYS A N 1
ATOM 3890 C CA . LYS A 1 507 ? 16.009 48.699 -9.655 1.00 27.28 507 LYS A CA 1
ATOM 3891 C C . LYS A 1 507 ? 16.076 49.707 -8.494 1.00 27.28 507 LYS A C 1
ATOM 3893 O O . LYS A 1 507 ? 16.846 50.666 -8.569 1.00 27.28 507 LYS A O 1
ATOM 3898 N N . LYS A 1 508 ? 15.437 49.371 -7.364 1.00 30.47 508 LYS A N 1
ATOM 3899 C CA . LYS A 1 508 ? 15.849 49.795 -6.013 1.00 30.47 508 LYS A CA 1
ATOM 3900 C C . LYS A 1 508 ? 15.734 48.630 -5.029 1.00 30.47 508 LYS A C 1
ATOM 3902 O O . LYS A 1 508 ? 14.704 47.975 -4.930 1.00 30.47 508 LYS A O 1
ATOM 3907 N N . GLN A 1 509 ? 16.854 48.379 -4.363 1.00 27.34 509 GLN A N 1
ATOM 3908 C CA . GLN A 1 509 ? 17.081 47.381 -3.326 1.00 27.34 509 GLN A CA 1
ATOM 3909 C C . GLN A 1 509 ? 16.583 47.901 -1.972 1.00 27.34 509 GLN A C 1
ATOM 3911 O O . GLN A 1 509 ? 16.780 49.076 -1.668 1.00 27.34 509 GLN A O 1
ATOM 3916 N N . LEU A 1 510 ? 16.044 47.011 -1.138 1.00 26.80 510 LEU A N 1
ATOM 3917 C CA . LEU A 1 510 ? 16.007 47.158 0.317 1.00 26.80 510 LEU A CA 1
ATOM 3918 C C . LEU A 1 510 ? 16.339 45.790 0.927 1.00 26.80 510 LEU A C 1
ATOM 3920 O O . LEU A 1 510 ? 15.675 44.799 0.632 1.00 26.80 510 LEU A O 1
ATOM 3924 N N . LEU A 1 511 ? 17.400 45.746 1.733 1.00 27.95 511 LEU A N 1
ATOM 3925 C CA . LEU A 1 511 ? 17.810 44.596 2.539 1.00 27.95 511 LEU A CA 1
ATOM 3926 C C . LEU A 1 511 ? 17.609 44.899 4.043 1.00 27.95 511 LEU A C 1
ATOM 3928 O O . LEU A 1 511 ? 17.523 46.069 4.421 1.00 27.95 511 LEU A O 1
ATOM 3932 N N . PRO A 1 512 ? 17.510 43.846 4.879 1.00 28.19 512 PRO A N 1
ATOM 3933 C CA . PRO A 1 512 ? 17.023 43.867 6.261 1.00 28.19 512 PRO A CA 1
ATOM 3934 C C . PRO A 1 512 ? 18.102 44.130 7.331 1.00 28.19 512 PRO A C 1
ATOM 3936 O O . PRO A 1 512 ? 19.301 44.006 7.092 1.00 28.19 512 PRO A O 1
ATOM 3939 N N . ILE A 1 513 ? 17.637 44.444 8.546 1.00 27.53 513 ILE A N 1
ATOM 3940 C CA . ILE A 1 513 ? 18.430 44.615 9.779 1.00 27.53 513 ILE A CA 1
ATOM 3941 C C . ILE A 1 513 ? 18.848 43.239 10.357 1.00 27.53 513 ILE A C 1
ATOM 3943 O O . ILE A 1 513 ? 18.019 42.327 10.374 1.00 27.53 513 ILE A O 1
ATOM 3947 N N . PRO A 1 514 ? 20.087 43.084 10.874 1.00 28.53 514 PRO A N 1
ATOM 3948 C CA . PRO A 1 514 ? 20.599 41.845 11.464 1.00 28.53 514 PRO A CA 1
ATOM 3949 C C . PRO A 1 514 ? 20.390 41.761 12.987 1.00 28.53 514 PRO A C 1
ATOM 3951 O O . PRO A 1 514 ? 20.500 42.758 13.700 1.00 28.53 514 PRO A O 1
ATOM 3954 N N . THR A 1 515 ? 20.223 40.544 13.509 1.00 26.31 515 THR A N 1
ATOM 3955 C CA . THR A 1 515 ? 20.567 40.199 14.900 1.00 26.31 515 THR A CA 1
ATOM 3956 C C . THR A 1 515 ? 21.403 38.924 14.938 1.00 26.31 515 THR A C 1
ATOM 3958 O O . THR A 1 515 ? 21.177 37.972 14.192 1.00 26.31 515 THR A O 1
ATOM 3961 N N . ALA A 1 516 ? 22.425 38.951 15.792 1.00 27.84 516 ALA A N 1
ATOM 3962 C CA . ALA A 1 516 ? 23.444 37.927 15.931 1.00 27.84 516 ALA A CA 1
ATOM 3963 C C . ALA A 1 516 ? 22.982 36.786 16.848 1.00 27.84 516 ALA A C 1
ATOM 3965 O O . ALA A 1 516 ? 22.571 37.020 17.982 1.00 27.84 516 ALA A O 1
ATOM 3966 N N . ALA A 1 517 ? 23.141 35.551 16.381 1.00 26.67 517 ALA A N 1
ATOM 3967 C CA . ALA A 1 517 ? 23.327 34.389 17.238 1.00 26.67 517 ALA A CA 1
ATOM 3968 C C . ALA A 1 517 ? 24.311 33.440 16.543 1.00 26.67 517 ALA A C 1
ATOM 3970 O O . ALA A 1 517 ? 24.158 33.093 15.372 1.00 26.67 517 ALA A O 1
ATOM 3971 N N . SER A 1 518 ? 25.361 33.096 17.278 1.00 33.78 518 SER A N 1
ATOM 3972 C CA . SER A 1 518 ? 26.506 32.271 16.904 1.00 33.78 518 SER A CA 1
ATOM 3973 C C . SER A 1 518 ? 26.120 30.975 16.186 1.00 33.78 518 SER A C 1
ATOM 3975 O O . SER A 1 518 ? 25.462 30.113 16.769 1.00 33.78 518 SER A O 1
ATOM 3977 N N . ARG A 1 519 ? 26.596 30.800 14.949 1.00 30.45 519 ARG A N 1
ATOM 3978 C CA . ARG A 1 519 ? 26.611 29.510 14.249 1.00 30.45 519 ARG A CA 1
ATOM 3979 C C . ARG A 1 519 ? 28.049 29.036 14.054 1.00 30.45 519 ARG A C 1
ATOM 3981 O O . ARG A 1 519 ? 28.937 29.818 13.723 1.00 30.45 519 ARG A O 1
ATOM 3988 N N . SER A 1 520 ? 28.234 27.746 14.316 1.00 35.16 520 SER A N 1
ATOM 3989 C CA . SER A 1 520 ? 29.466 26.967 14.191 1.00 35.16 520 SER A CA 1
ATOM 3990 C C . SER A 1 520 ? 30.158 27.160 12.832 1.00 35.16 520 SER A C 1
ATOM 3992 O O . SER A 1 520 ? 29.504 27.200 11.788 1.00 35.16 520 SER A O 1
ATOM 3994 N N . LYS A 1 521 ? 31.497 27.226 12.854 1.00 36.34 521 LYS A N 1
ATOM 3995 C CA . LYS A 1 521 ? 32.392 27.401 11.692 1.00 36.34 521 LYS A CA 1
ATOM 3996 C C . LYS A 1 521 ? 32.276 26.297 10.623 1.00 36.34 521 LYS A C 1
ATOM 3998 O O . LYS A 1 521 ? 32.796 26.483 9.531 1.00 36.34 521 LYS A O 1
ATOM 4003 N N . VAL A 1 522 ? 31.555 25.206 10.888 1.00 35.91 522 VAL A N 1
ATOM 4004 C CA . VAL A 1 522 ? 31.346 24.097 9.936 1.00 35.91 522 VAL A CA 1
ATOM 4005 C C . VAL A 1 522 ? 30.375 24.476 8.803 1.00 35.91 522 VAL A C 1
ATOM 4007 O O . VAL A 1 522 ? 30.522 24.017 7.676 1.00 35.91 522 VAL A O 1
ATOM 4010 N N . SER A 1 523 ? 29.435 25.400 9.042 1.00 34.72 523 SER A N 1
ATOM 4011 C CA . SER A 1 523 ? 28.401 25.748 8.049 1.00 34.72 523 SER A CA 1
ATOM 4012 C C . SER A 1 523 ? 28.889 26.650 6.904 1.00 34.72 523 SER A C 1
ATOM 4014 O O . SER A 1 523 ? 28.226 26.717 5.872 1.00 34.72 523 SER A O 1
ATOM 4016 N N . ASN A 1 524 ? 30.025 27.340 7.060 1.00 33.88 524 ASN A N 1
ATOM 4017 C CA . ASN A 1 524 ? 30.555 28.233 6.021 1.00 33.88 524 ASN A CA 1
ATOM 4018 C C . ASN A 1 524 ? 31.396 27.496 4.968 1.00 33.88 524 ASN A C 1
ATOM 4020 O O . ASN A 1 524 ? 31.494 27.974 3.842 1.00 33.88 524 ASN A O 1
ATOM 4024 N N . VAL A 1 525 ? 31.953 26.328 5.303 1.00 38.31 525 VAL A N 1
ATOM 4025 C CA . VAL A 1 525 ? 32.727 25.506 4.356 1.00 38.31 525 VAL A CA 1
ATOM 4026 C C . VAL A 1 525 ? 31.797 24.890 3.301 1.00 38.31 525 VAL A C 1
ATOM 4028 O O . VAL A 1 525 ? 32.108 24.909 2.116 1.00 38.31 525 VAL A O 1
ATOM 4031 N N . ILE A 1 526 ? 30.587 24.487 3.701 1.00 36.31 526 ILE A N 1
ATOM 4032 C CA . ILE A 1 526 ? 29.577 23.909 2.799 1.00 36.31 526 ILE A CA 1
ATOM 4033 C C . ILE A 1 526 ? 29.003 24.962 1.829 1.00 36.31 526 ILE A C 1
ATOM 4035 O O . ILE A 1 526 ? 28.754 24.667 0.663 1.00 36.31 526 ILE A O 1
ATOM 4039 N N . GLN A 1 527 ? 28.846 26.219 2.264 1.00 35.50 527 GLN A N 1
ATOM 4040 C CA . GLN A 1 527 ? 28.354 27.292 1.387 1.00 35.50 527 GLN A CA 1
ATOM 4041 C C . GLN A 1 527 ? 29.413 27.855 0.425 1.00 35.50 527 GLN A C 1
ATOM 4043 O O . GLN A 1 527 ? 29.040 28.395 -0.614 1.00 35.50 527 GLN A O 1
ATOM 4048 N N . GLN A 1 528 ? 30.711 27.727 0.724 1.00 32.69 528 GLN A N 1
ATOM 4049 C CA . GLN A 1 528 ? 31.772 28.191 -0.180 1.00 32.69 528 GLN A CA 1
ATOM 4050 C C . GLN A 1 528 ? 32.149 27.170 -1.265 1.00 32.69 528 GLN A C 1
ATOM 4052 O O . GLN A 1 528 ? 32.509 27.599 -2.364 1.00 32.69 528 GLN A O 1
ATOM 4057 N N . SER A 1 529 ? 31.966 25.863 -1.036 1.00 35.75 529 SER A N 1
ATOM 4058 C CA . SER A 1 529 ? 32.102 24.853 -2.103 1.00 35.75 529 SER A CA 1
ATOM 4059 C C . SER A 1 529 ? 30.980 24.941 -3.146 1.00 35.75 529 SER A C 1
ATOM 4061 O O . SER A 1 529 ? 31.236 24.777 -4.336 1.00 35.75 529 SER A O 1
ATOM 4063 N N . ALA A 1 530 ? 29.760 25.322 -2.747 1.00 34.50 530 ALA A N 1
ATOM 4064 C CA . ALA A 1 530 ? 28.639 25.516 -3.675 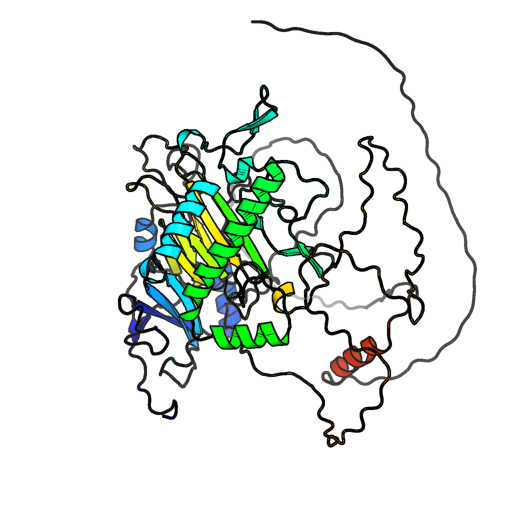1.00 34.50 530 ALA A CA 1
ATOM 4065 C C . ALA A 1 530 ? 28.780 26.754 -4.590 1.00 34.50 530 ALA A C 1
ATOM 4067 O O . ALA A 1 530 ? 28.111 26.837 -5.615 1.00 34.50 530 ALA A O 1
ATOM 4068 N N . LEU A 1 531 ? 29.660 27.706 -4.255 1.00 33.69 531 LEU A N 1
ATOM 4069 C CA . LEU A 1 531 ? 29.909 28.910 -5.060 1.00 33.69 531 LEU A CA 1
ATOM 4070 C C . LEU A 1 531 ? 31.125 28.788 -5.995 1.00 33.69 531 LEU A C 1
ATOM 4072 O O . LEU A 1 531 ? 31.279 29.622 -6.882 1.00 33.69 531 LEU A O 1
ATOM 4076 N N . HIS A 1 532 ? 31.953 27.746 -5.860 1.00 31.12 532 HIS A N 1
ATOM 4077 C CA . HIS A 1 532 ? 33.065 27.480 -6.787 1.00 31.12 532 HIS A CA 1
ATOM 4078 C C . HIS A 1 532 ? 32.660 26.659 -8.024 1.00 31.12 532 HIS A C 1
ATOM 4080 O O . HIS A 1 532 ? 33.401 26.640 -9.003 1.00 31.12 532 HIS A O 1
ATOM 4086 N N . VAL A 1 533 ? 31.464 26.060 -8.032 1.00 37.78 533 VAL A N 1
ATOM 4087 C CA . VAL A 1 533 ? 30.891 25.381 -9.213 1.00 37.78 533 VAL A CA 1
ATOM 4088 C C . VAL A 1 533 ? 30.173 26.370 -10.155 1.00 37.78 533 VAL A C 1
ATOM 4090 O O . VAL A 1 533 ? 29.940 26.071 -11.322 1.00 37.78 533 VAL A O 1
ATOM 4093 N N . SER A 1 534 ? 29.896 27.598 -9.704 1.00 36.16 534 SER A N 1
ATOM 4094 C CA . SER A 1 534 ? 29.276 28.662 -10.505 1.00 36.16 534 SER A CA 1
ATOM 4095 C C . SER A 1 534 ? 30.193 29.889 -10.580 1.00 36.16 534 SER A C 1
ATOM 4097 O O . SER A 1 534 ? 30.130 30.764 -9.719 1.00 36.16 534 SER A O 1
ATOM 4099 N N . GLY A 1 535 ? 31.070 29.950 -11.586 1.00 32.25 535 GLY A N 1
ATOM 4100 C CA . GLY A 1 535 ? 32.138 30.952 -11.724 1.00 32.25 535 GLY A CA 1
ATOM 4101 C C . GLY A 1 535 ? 31.710 32.428 -11.669 1.00 32.25 535 GLY A C 1
ATOM 4102 O O . GLY A 1 535 ? 31.542 33.075 -12.700 1.00 32.25 535 GLY A O 1
ATOM 4103 N N . LEU A 1 536 ? 31.631 33.003 -10.466 1.00 30.55 536 LEU A N 1
ATOM 4104 C CA . LEU A 1 536 ? 31.413 34.432 -10.233 1.00 30.55 536 LEU A CA 1
ATOM 4105 C C . LEU A 1 536 ? 32.458 34.968 -9.243 1.00 30.55 536 LEU A C 1
ATOM 4107 O O . LEU A 1 536 ? 32.571 34.497 -8.116 1.00 30.55 536 LEU A O 1
ATOM 4111 N N . SER A 1 537 ? 33.247 35.953 -9.687 1.00 29.02 537 SER A N 1
ATOM 4112 C CA . SER A 1 537 ? 34.388 36.506 -8.947 1.00 29.02 537 SER A CA 1
ATOM 4113 C C . SER A 1 537 ? 33.997 37.562 -7.907 1.00 29.02 537 SER A C 1
ATOM 4115 O O . SER A 1 537 ? 33.249 38.494 -8.213 1.00 29.02 537 SER A O 1
ATOM 4117 N N . ASP A 1 538 ? 34.624 37.483 -6.734 1.00 30.70 538 ASP A N 1
ATOM 4118 C CA . ASP A 1 538 ? 34.558 38.435 -5.621 1.00 30.70 538 ASP A CA 1
ATOM 4119 C C . ASP A 1 538 ? 35.404 39.704 -5.850 1.00 30.70 538 ASP A C 1
ATOM 4121 O O . ASP A 1 538 ? 36.606 39.612 -6.107 1.00 30.70 538 ASP A O 1
ATOM 4125 N N . LYS A 1 539 ? 34.831 40.897 -5.613 1.00 29.59 539 LYS A N 1
ATOM 4126 C CA . LYS A 1 539 ? 35.589 42.092 -5.182 1.00 29.59 539 LYS A CA 1
ATOM 4127 C C . LYS A 1 539 ? 34.776 42.988 -4.235 1.00 29.59 539 LYS A C 1
ATOM 4129 O O . LYS A 1 539 ? 33.843 43.661 -4.655 1.00 29.59 539 LYS A O 1
ATOM 4134 N N . GLY A 1 540 ? 35.259 43.094 -2.990 1.00 29.33 540 GLY A N 1
ATOM 4135 C CA . GLY A 1 540 ? 35.304 44.359 -2.240 1.00 29.33 540 GLY A CA 1
ATOM 4136 C C . GLY A 1 540 ? 34.389 44.509 -1.016 1.00 29.33 540 GLY A C 1
ATOM 4137 O O . GLY A 1 540 ? 33.329 45.116 -1.107 1.00 29.33 540 GLY A O 1
ATOM 4138 N N . LYS A 1 541 ? 34.859 44.086 0.168 1.00 30.00 541 LYS A N 1
ATOM 4139 C CA . LYS A 1 541 ? 34.370 44.539 1.491 1.00 30.00 541 LYS A CA 1
ATOM 4140 C C . LYS A 1 541 ? 35.348 45.554 2.095 1.00 30.00 541 LYS A C 1
ATOM 4142 O O . LYS A 1 541 ? 36.544 45.284 2.057 1.00 30.00 541 LYS A O 1
ATOM 4147 N N . LYS A 1 542 ? 34.860 46.625 2.744 1.00 30.88 542 LYS A N 1
ATOM 4148 C CA . LYS A 1 542 ? 35.551 47.355 3.839 1.00 30.88 542 LYS A CA 1
ATOM 4149 C C . LYS A 1 542 ? 34.548 48.005 4.817 1.00 30.88 542 LYS A C 1
ATOM 4151 O O . LYS A 1 542 ? 33.427 48.318 4.434 1.00 30.88 542 LYS A O 1
ATOM 4156 N N . CYS A 1 543 ? 34.984 48.111 6.077 1.00 31.50 543 CYS A N 1
ATOM 4157 C CA . CYS A 1 543 ? 34.244 48.280 7.342 1.00 31.50 543 CYS A CA 1
ATOM 4158 C C . CYS A 1 543 ? 34.056 49.730 7.857 1.00 31.50 543 CYS A C 1
ATOM 4160 O O . CYS A 1 543 ? 34.678 50.641 7.319 1.00 31.50 543 CYS A O 1
ATOM 4162 N N . ALA A 1 544 ? 33.332 49.829 8.998 1.00 29.06 544 ALA A N 1
ATOM 4163 C CA . ALA A 1 544 ? 33.389 50.781 10.147 1.00 29.06 544 ALA A CA 1
ATOM 4164 C C . ALA A 1 544 ? 32.036 51.499 10.403 1.00 29.06 544 ALA A C 1
ATOM 4166 O O . ALA A 1 544 ? 31.517 52.141 9.501 1.00 29.06 544 ALA A O 1
ATOM 4167 N N . HIS A 1 545 ? 31.280 51.165 11.464 1.00 27.50 545 HIS A N 1
ATOM 4168 C CA . HIS A 1 545 ? 31.325 51.616 12.882 1.00 27.50 545 HIS A CA 1
ATOM 4169 C C . HIS A 1 545 ? 30.704 53.012 13.134 1.00 27.50 545 HIS A C 1
ATOM 4171 O O . HIS A 1 545 ? 31.252 54.001 12.671 1.00 27.50 545 HIS A O 1
ATOM 4177 N N . ASP A 1 546 ? 29.550 53.061 13.833 1.00 26.27 546 ASP A N 1
ATOM 4178 C CA . ASP A 1 546 ? 29.285 53.828 15.082 1.00 26.27 546 ASP A CA 1
ATOM 4179 C C . ASP A 1 546 ? 27.780 54.103 15.383 1.00 26.27 546 ASP A C 1
ATOM 4181 O O . ASP A 1 546 ? 26.893 53.929 14.554 1.00 26.27 546 ASP A O 1
ATOM 4185 N N . THR A 1 547 ? 27.529 54.412 16.660 1.00 24.53 547 THR A N 1
ATOM 4186 C CA . THR A 1 547 ? 26.374 54.224 17.580 1.00 24.53 547 THR A CA 1
ATOM 4187 C C . THR A 1 547 ? 25.183 55.228 17.575 1.00 24.53 547 THR A C 1
ATOM 4189 O O . THR A 1 547 ? 25.428 56.414 17.438 1.00 24.53 547 THR A O 1
ATOM 4192 N N . ILE A 1 548 ? 23.958 54.722 17.916 1.00 26.66 548 ILE A N 1
ATOM 4193 C CA . ILE A 1 548 ? 22.857 55.216 18.845 1.00 26.66 548 ILE A CA 1
ATOM 4194 C C . ILE A 1 548 ? 22.246 56.648 18.616 1.00 26.66 548 ILE A C 1
ATOM 4196 O O . ILE A 1 548 ? 23.017 57.517 18.240 1.00 26.66 548 ILE A O 1
ATOM 4200 N N . PRO A 1 549 ? 20.938 57.003 18.894 1.00 32.19 549 PRO A N 1
ATOM 4201 C CA . PRO A 1 549 ? 19.898 56.385 19.756 1.00 32.19 549 PRO A CA 1
ATOM 4202 C C . PRO A 1 549 ? 18.442 56.245 19.223 1.00 32.19 549 PRO A C 1
ATOM 4204 O O . PRO A 1 549 ? 18.028 56.744 18.184 1.00 32.19 549 PRO A O 1
ATOM 4207 N N . VAL A 1 550 ? 17.672 55.575 20.090 1.00 29.36 550 VAL A N 1
ATOM 4208 C CA . VAL A 1 550 ? 16.236 55.251 20.167 1.00 29.36 550 VAL A CA 1
ATOM 4209 C C . VAL A 1 550 ? 15.294 56.464 20.261 1.00 29.36 550 VAL A C 1
ATOM 4211 O O . VAL A 1 550 ? 15.558 57.385 21.025 1.00 29.36 550 VAL A O 1
ATOM 4214 N N . THR A 1 551 ? 14.097 56.367 19.661 1.00 26.59 551 THR A N 1
ATOM 4215 C CA . THR A 1 551 ? 12.860 56.963 20.217 1.00 26.59 551 THR A CA 1
ATOM 4216 C C . THR A 1 551 ? 11.643 56.049 20.027 1.00 26.59 551 THR A C 1
ATOM 4218 O O . THR A 1 551 ? 11.562 55.243 19.105 1.00 26.59 551 THR A O 1
ATOM 4221 N N . ARG A 1 552 ? 10.727 56.139 20.995 1.00 27.12 552 ARG A N 1
ATOM 4222 C CA . ARG A 1 552 ? 9.644 55.209 21.339 1.00 27.12 552 ARG A CA 1
ATOM 4223 C C . ARG A 1 552 ? 8.321 55.973 21.262 1.00 27.12 552 ARG A C 1
ATOM 4225 O O . ARG A 1 552 ? 8.248 57.062 21.823 1.00 27.12 552 ARG A O 1
ATOM 4232 N N . THR A 1 553 ? 7.265 55.393 20.693 1.00 27.44 553 THR A N 1
ATOM 4233 C CA . THR A 1 553 ? 5.894 55.913 20.851 1.00 27.44 553 THR A CA 1
ATOM 4234 C C . THR A 1 553 ? 4.891 54.791 21.108 1.00 27.44 553 THR A C 1
ATOM 4236 O O . THR A 1 553 ? 4.814 53.790 20.404 1.00 27.44 553 THR A O 1
ATOM 4239 N N . THR A 1 554 ? 4.141 54.967 22.192 1.00 27.73 554 THR A N 1
ATOM 4240 C CA . THR A 1 554 ? 3.064 54.117 22.708 1.00 27.73 554 THR A CA 1
ATOM 4241 C C . THR A 1 554 ? 1.699 54.653 22.286 1.00 27.73 554 THR A C 1
ATOM 4243 O O . THR A 1 554 ? 1.485 55.859 22.372 1.00 27.73 554 THR A O 1
ATOM 4246 N N . HIS A 1 555 ? 0.733 53.774 22.003 1.00 28.48 555 HIS A N 1
ATOM 4247 C CA . HIS A 1 555 ? -0.692 54.127 22.003 1.00 28.48 555 HIS A CA 1
ATOM 4248 C C . HIS A 1 555 ? -1.513 53.173 22.887 1.00 28.48 555 HIS A C 1
ATOM 4250 O O . HIS A 1 555 ? -1.410 51.954 22.786 1.00 28.48 555 HIS A O 1
ATOM 4256 N N . LYS A 1 556 ? -2.324 53.772 23.769 1.00 30.08 556 LYS A N 1
ATOM 4257 C CA . LYS A 1 556 ? -3.340 53.153 24.640 1.00 30.08 556 LYS A CA 1
ATOM 4258 C C . LYS A 1 556 ? -4.701 53.094 23.928 1.00 30.08 556 LYS A C 1
ATOM 4260 O O . LYS A 1 556 ? -5.043 54.044 23.232 1.00 30.08 556 LYS A O 1
ATOM 4265 N N . ARG A 1 557 ? -5.520 52.077 24.231 1.00 28.14 557 ARG A N 1
ATOM 4266 C CA . ARG A 1 557 ? -7.009 52.088 24.228 1.00 28.14 557 ARG A CA 1
ATOM 4267 C C . ARG A 1 557 ? -7.490 50.870 25.040 1.00 28.14 557 ARG A C 1
ATOM 4269 O O . ARG A 1 557 ? -7.000 49.775 24.808 1.00 28.14 557 ARG A O 1
ATOM 4276 N N . ALA A 1 558 ? -8.131 51.052 26.195 1.00 28.59 558 ALA A N 1
ATOM 4277 C CA . ALA A 1 558 ? -9.546 51.360 26.477 1.00 28.59 558 ALA A CA 1
ATOM 4278 C C . ALA A 1 558 ? -10.354 50.075 26.774 1.00 28.59 558 ALA A C 1
ATOM 4280 O O . ALA A 1 558 ? -10.517 49.211 25.920 1.00 28.59 558 ALA A O 1
ATOM 4281 N N . ARG A 1 559 ? -10.783 49.960 28.038 1.00 26.11 559 ARG A N 1
ATOM 4282 C CA . ARG A 1 559 ? -11.503 48.845 28.679 1.00 26.11 559 ARG A CA 1
ATOM 4283 C C . ARG A 1 559 ? -13.011 49.088 28.555 1.00 26.11 559 ARG A C 1
ATOM 4285 O O . ARG A 1 559 ? -13.441 50.213 28.785 1.00 26.11 559 ARG A O 1
ATOM 4292 N N . ILE A 1 560 ? -13.794 48.046 28.280 1.00 28.69 560 ILE A N 1
ATOM 4293 C CA . ILE A 1 560 ? -15.255 48.049 28.449 1.00 28.69 560 ILE A CA 1
ATOM 4294 C C . ILE A 1 560 ? -15.612 46.881 29.375 1.00 28.69 560 ILE A C 1
ATOM 4296 O O . ILE A 1 560 ? -15.168 45.755 29.160 1.00 28.69 560 ILE A O 1
ATOM 4300 N N . THR A 1 561 ? -16.362 47.188 30.428 1.00 28.66 561 THR A N 1
ATOM 4301 C CA . THR A 1 561 ? -16.943 46.280 31.428 1.00 28.66 561 THR A CA 1
ATOM 4302 C C . THR A 1 561 ? -18.414 46.027 31.109 1.00 28.66 561 THR A C 1
ATOM 4304 O O . THR A 1 561 ? -19.104 46.963 30.714 1.00 28.66 561 THR A O 1
ATOM 4307 N N . TYR A 1 562 ? -18.905 44.811 31.361 1.00 28.14 562 TYR A N 1
ATOM 4308 C CA . TYR A 1 562 ? -20.336 44.515 31.466 1.00 28.14 562 TYR A CA 1
ATOM 4309 C C . TYR A 1 562 ? -20.618 43.670 32.713 1.00 28.14 562 TYR A C 1
ATOM 4311 O O . TYR A 1 562 ? -19.796 42.849 33.114 1.00 28.14 562 TYR A O 1
ATOM 4319 N N . THR A 1 563 ? -21.761 43.970 33.320 1.00 27.84 563 THR A N 1
ATOM 4320 C CA . THR A 1 563 ? -22.317 43.505 34.597 1.00 27.84 563 THR A CA 1
ATOM 4321 C C . THR A 1 563 ? -23.217 42.271 34.452 1.00 27.84 563 THR A C 1
ATOM 4323 O O . THR A 1 563 ? -23.745 42.006 33.374 1.00 27.84 563 THR A O 1
ATOM 4326 N N . ASP A 1 564 ? -23.399 41.566 35.570 1.00 29.44 564 ASP A N 1
ATOM 4327 C CA . ASP A 1 564 ? -24.064 40.267 35.741 1.00 29.44 564 ASP A CA 1
ATOM 4328 C C . ASP A 1 564 ? -25.614 40.261 35.838 1.00 29.44 564 ASP A C 1
ATOM 4330 O O . ASP A 1 564 ? -26.219 41.221 36.314 1.00 29.44 564 ASP A O 1
ATOM 4334 N N . HIS A 1 565 ? -26.162 39.061 35.535 1.00 26.81 565 HIS A N 1
ATOM 4335 C CA . HIS A 1 565 ? -27.367 38.355 36.062 1.00 26.81 565 HIS A CA 1
ATOM 4336 C C . HIS A 1 565 ? -28.813 38.752 35.644 1.00 26.81 565 HIS A C 1
ATOM 4338 O O . HIS A 1 565 ? -29.057 39.909 35.319 1.00 26.81 565 HIS A O 1
ATOM 4344 N N . PRO A 1 566 ? -29.840 37.858 35.799 1.00 38.84 566 PRO A N 1
ATOM 4345 C CA . PRO A 1 566 ? -29.868 36.375 35.738 1.00 38.84 566 PRO A CA 1
ATOM 4346 C C . PRO A 1 566 ? -31.097 35.730 35.004 1.00 38.84 566 PRO A C 1
ATOM 4348 O O . PRO A 1 566 ? -32.118 36.363 34.771 1.00 38.84 566 PRO A O 1
ATOM 4351 N N . SER A 1 567 ? -30.984 34.408 34.755 1.00 29.84 567 SER A N 1
ATOM 4352 C CA . SER A 1 567 ? -32.014 33.328 34.723 1.00 29.84 567 SER A CA 1
ATOM 4353 C C . SER A 1 567 ? -33.305 33.432 33.883 1.00 29.84 567 SER A C 1
ATOM 4355 O O . SER A 1 567 ? -34.160 34.256 34.180 1.00 29.84 567 SER A O 1
ATOM 4357 N N . GLN A 1 568 ? -33.552 32.424 33.022 1.00 28.42 568 GLN A N 1
ATOM 4358 C CA . GLN A 1 568 ? -34.835 31.690 32.960 1.00 28.42 568 GLN A CA 1
ATOM 4359 C C . GLN A 1 568 ? -34.723 30.354 32.189 1.00 28.42 568 GLN A C 1
ATOM 4361 O O . GLN A 1 568 ? -34.139 30.285 31.110 1.00 28.42 568 GLN A O 1
ATOM 4366 N N . LEU A 1 569 ? -35.283 29.298 32.795 1.00 28.27 569 LEU A N 1
ATOM 4367 C CA . LEU A 1 569 ? -35.540 27.975 32.219 1.00 28.27 569 LEU A CA 1
ATOM 4368 C C . LEU A 1 569 ? -36.674 28.040 31.184 1.00 28.27 569 LEU A C 1
ATOM 4370 O O . LEU A 1 569 ? -37.673 28.713 31.429 1.00 28.27 569 LEU A O 1
ATOM 4374 N N . LEU A 1 570 ? -36.608 27.213 30.135 1.00 27.77 570 LEU A N 1
ATOM 4375 C CA . LEU A 1 570 ? -37.815 26.723 29.466 1.00 27.77 570 LEU A CA 1
ATOM 4376 C C . LEU A 1 570 ? -37.663 25.258 29.043 1.00 27.77 570 LEU A C 1
ATOM 4378 O O . LEU A 1 570 ? -36.747 24.875 28.320 1.00 27.77 570 LEU A O 1
ATOM 4382 N N . VAL A 1 571 ? -38.595 24.464 29.558 1.00 26.25 571 VAL A N 1
ATOM 4383 C CA . VAL A 1 571 ? -38.880 23.062 29.259 1.00 26.25 571 VAL A CA 1
ATOM 4384 C C . VAL A 1 571 ? -39.752 23.018 28.006 1.00 26.25 571 VAL A C 1
ATOM 4386 O O . VAL A 1 571 ? -40.710 23.781 27.927 1.00 26.25 571 VAL A O 1
ATOM 4389 N N . TYR A 1 572 ? -39.493 22.090 27.084 1.00 27.92 572 TYR A N 1
ATOM 4390 C CA . TYR A 1 572 ? -40.519 21.628 26.148 1.00 27.92 572 TYR A CA 1
ATOM 4391 C C . TYR A 1 572 ? -40.599 20.103 26.166 1.00 27.92 572 TYR A C 1
ATOM 4393 O O . TYR A 1 572 ? -39.627 19.399 25.902 1.00 27.92 572 TYR A O 1
ATOM 4401 N N . ARG A 1 573 ? -41.796 19.635 26.519 1.00 26.33 573 ARG A N 1
ATOM 4402 C CA . ARG A 1 573 ? -42.333 18.291 26.331 1.00 26.33 573 ARG A CA 1
ATOM 4403 C C . ARG A 1 573 ? -43.465 18.457 25.322 1.00 26.33 573 ARG A C 1
ATOM 4405 O O . ARG A 1 573 ? -44.389 19.202 25.645 1.00 26.33 573 ARG A O 1
ATOM 4412 N N . ILE A 1 574 ? -43.388 17.783 24.178 1.00 35.56 574 ILE A N 1
ATOM 4413 C CA . ILE A 1 574 ? -44.481 17.018 23.555 1.00 35.56 574 ILE A CA 1
ATOM 4414 C C . ILE A 1 574 ? -43.817 15.798 22.931 1.00 35.56 574 ILE A C 1
ATOM 4416 O O . ILE A 1 574 ? -42.812 16.011 22.216 1.00 35.56 574 ILE A O 1
#

Organism: NCBI:txid205917

Secondary structure (DSSP, 8-state):
--GGGSPPPPEEE---TT--TTSPPEEEESS-TTS-GGGTT--EEEEEE--SHHHHHHHHHHHHT------S-HHHHHHTTPEEP-TT-EEEEEETT-S-TTSTTPEEEEEEE-GGGS-HHHHHHHHHHHHHHH--GGG--SSPPEE-TTT-SEESS-HHHHTTPPP-TT--SEEEEEEEEEGGGTEEEE-TTS---SS--HHHHHHHHHHHHHHHHHHHHHHHHHTTSTTHHHHHHHHHHTT----SSTT-SS-SEEEEEEEEPEES---SS----GGGSTTTTGGGGSSB--TTB-TTS-EEEEE--B--TTSBPEEEEEGGGTEEEEE-TTEEEEE-TTS-EEE---EE-TTSPP-TT-EEEEEEEE-BHHHHTT-SB--SS--------SS---------------PPTTPPPP--TTS---------S---------------------PPP------STTS--------------------------------------------PPP------TTHHHHHHHHHHTTT---------------------------------------

Foldseek 3Di:
DPLVPFDFWDWAWDDQPLEDPLFFTKTWTPPQVLQDVLLVVETEIETEQEPPPVSLVSLLVSQVPFFDAQFDAVVVLSNNSQAAHEASYWYWYDYPPPPRRSNPPTFTFKHKHFPSLDDPVLLVLLLVLLCQFQPDLVQEFQAQWDQDPPPRFTGYHGNLSSLVQADPPLQAQKGKAFWDAPVVALEIETDPQQDDDDPDDPSNVSNNVSSLSVFASVQVSQLSVCVSRPCVVVLQVLQVVLVFDDTYHPSHSFFRMKIKFKGAADEQDDPPDDRGFCCCHSRHHNPVQAWDAPPQFAQLAKKKKFKQWDDDPPWQAKKKAQRNNSYMYGRDHRMMMIRHSRGGMHIGGTYDYNPDDDRSSGMIIMMMTTHGNSRSNVVGHYDPDDDPDPPPPPDPDPDDDPPPPPPDPPPDVPDDDDDPPDDDDPDDPDDDDDDDDPDDDDDDPDDPDDDPRRDRRPRSDNDPPPDPDPPDDPDDDDDDDDDDDDDDDDDDDDDDDDDDDDDDDDDDDDDDDDDDDDDDPVVVVVVVVVVVVPDDDDDDDDDDDDDDDDDDDDDDDDDDDDDDDDDDDDDDDD